Protein AF-0000000084944641 (afdb_homodimer)

Sequence (758 aa):
MKYCITNGKVILKNQVVDANVYVENTKITEISNRQPDDETVIDAKGRYVSPGFIDVHTHGRGGSDTMYNTFEDLDTITSTAVKTGVTGILPTTMTMSKEDTYAAIKNVGDNMDKVGGSKILGVHMEGPFFNTKYKGAQPEEFMIKPTAENYSSLVGEYGKIVKKLSLAPELKDSDKLIEYLVKEGVVVSIGHTNATYDEAVVGIKAGATSGTHTYNAMTPLTHRNPGVVGAIMEHDEVYAELILDGIHVSYPAAKVLLRAKGLDKVILITDSIEASGLEDGQYKLGNQAVFVKDNSARLEDGTLAGSILAMNNAVKNAYQHLGLSINEAVNLASYNPAKNLNLIDLGEIAVNKTADIIMFDEEINVDFVMIDGNVKIGGMKYCITNGKVILKNQVVDANVYVENTKITEISNRQPDDETVIDAKGRYVSPGFIDVHTHGRGGSDTMYNTFEDLDTITSTAVKTGVTGILPTTMTMSKEDTYAAIKNVGDNMDKVGGSKILGVHMEGPFFNTKYKGAQPEEFMIKPTAENYSSLV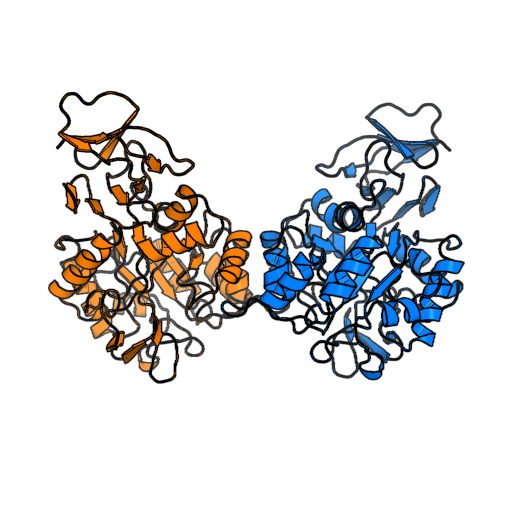GEYGKIVKKLSLAPELKDSDKLIEYLVKEGVVVSIGHTNATYDEAVVGIKAGATSGTHTYNAMTPLTHRNPGVVGAIMEHDEVYAELILDGIHVSYPAAKVLLRAKGLDKVILITDSIEASGLEDGQYKLGNQAVFVKDNSARLEDGTLAGSILAMNNAVKNAYQHLGLSINEAVNLASYNPAKNLNLIDLGEIAVNKTADIIMFDEEINVDFVMIDGNVKIGG

Secondary structure (DSSP, 8-state):
-EEEEEEEEEE-SS-EEEEEEEEETTEEEEEESPPPSSSEEEE-TT-EEEEPEEEEEE-EETTEEGGG-SHHHHHHHHHHHGGGTEEEEEEEE-S--HHHHHHHHHHHHHHTTT-SSSEE--EEEE-SS--GGG-TTS-GGG-----HHHHHHHHGGGGGGEEEEEE-TTSTTHHHHHHHHHHTTPEEEE-SB---HHHHHHHHHHT--EETTTTTTBPPP-SS--HHHHHHHH-TT-EEEEE-SSSSS-HHHHHHHHHHH-GGGEEEE--B-TTTTS-SEEEEETTEEEEEETTEEE-TTS-B-SB---HHHHHHHHHHHS---HHHHHHTTTHHHHHHTT-TTSSS--TTSB--EEEE-TT--EEEEEETTEEEE--/-EEEEEEEEEE-SS-EEEEEEEEETTEEEEEESPPPSSSEEEE-TT-EEEEPEEEEEE-EETTEEGGG-SHHHHHHHHHHHGGGTEEEEEEEE-S--HHHHHHHHHHHHHHTTT-SSSEE--EEEE-SS--GGG-TTS-GGG-----HHHHHHHHGGGGGGEEEEEE-TTSTTHHHHHHHHHHTTPEEEE-SB---HHHHHHHHHHT--EETTTTTTBPPP-SS--HHHHHHHH-TT-EEEEE-SSSSS-HHHHHHHHHHH-GGGEEEE--B-TTTTS-SEEEEETTEEEEEETTEEE-TTS-B-SB---HHHHHHHHHHHS---HHHHHHTTTHHHHHHTT-TTSSS--TTSB--EEEE-TT--EEEEEETTEEEE--

Nearest PDB structures (foldseek):
  2vhl-assembly2_B  TM=9.681E-01  e=9.378E-47  Bacillus subtilis
  1o12-assembly1_B  TM=9.476E-01  e=2.039E-41  Thermotoga maritima
  6fv4-assembly1_A  TM=9.490E-01  e=5.684E-39  Mycolicibacterium smegmatis MC2 155
  1yrr-assembly1_A-2  TM=9.106E-01  e=2.162E-40  Escherichia coli
  6fv3-assembly2_C  TM=9.297E-01  e=1.683E-36  Mycolicibacterium smegmatis MC2 155

pLDDT: mean 97.71, std 2.54, range [66.06, 98.94]

InterPro domains:
  IPR003764 N-acetylglucosamine-6-phosphate deacetylase [PIRSF038994] (3-375)
  IPR003764 N-acetylglucosamine-6-phosphate deacetylase [TIGR00221] (2-374)
  IPR003764 N-acetylglucosamine-6-phosphate deacetylase [cd00854] (3-373)
  IPR006680 Amidohydrolase-related [PF01979] (48-375)
  IPR011059 Metal-dependent hydrolase, composite domain superfamily [G3DSA:2.30.40.10] (7-373)
  IPR011059 Metal-dependent hydrolase, composite domain superfamily [SSF51338] (3-376)
  IPR032466 Metal-dependent hydrolase [SSF51556] (52-345)

Organism: NCBI:txid445974

Radius of gyration: 29.89 Å; Cα contacts (8 Å, |Δi|>4): 2116; chains: 2; bounding box: 53×85×80 Å

Solvent-accessible surface area (backbone atoms only — not comparable to full-atom values): 35439 Å² total; per-residue (Å²): 102,46,36,29,40,32,61,21,41,30,33,26,79,90,45,73,43,85,38,24,44,29,32,48,43,43,25,20,71,41,75,38,80,70,77,80,79,88,39,48,74,41,76,44,79,64,20,37,34,32,38,18,27,32,34,66,35,29,33,24,17,63,73,16,36,41,64,72,46,43,66,68,31,53,28,38,26,21,46,52,40,32,57,38,35,25,43,33,30,15,52,17,47,60,34,42,51,56,68,53,39,27,44,19,54,48,40,45,71,76,36,44,90,67,48,81,37,23,41,52,77,34,28,17,36,40,42,36,25,51,31,75,93,19,35,73,74,44,48,64,93,39,47,51,74,40,38,63,67,54,52,44,66,33,42,56,93,51,51,83,44,42,42,29,37,31,28,18,41,59,47,76,52,22,41,59,30,38,38,52,37,43,74,72,64,24,40,33,20,43,24,25,17,74,28,46,33,69,34,34,46,49,25,39,75,35,53,32,37,30,26,41,48,50,72,51,42,44,30,57,49,37,42,72,52,24,9,35,40,31,41,45,39,55,38,84,74,27,30,36,25,32,42,51,74,58,66,78,26,21,57,63,35,49,41,33,50,41,42,29,48,32,78,78,28,32,23,47,29,33,35,10,22,16,54,14,90,52,75,74,44,80,45,48,54,86,93,37,66,26,41,34,55,93,86,38,25,17,32,92,87,61,47,64,41,64,24,45,48,48,56,27,55,32,35,40,40,36,32,72,65,59,79,37,53,65,32,56,23,44,31,18,24,9,34,30,43,20,57,71,68,67,38,86,45,48,28,43,58,46,73,72,14,41,24,33,35,22,31,25,48,98,76,40,52,47,63,32,31,26,52,58,49,38,74,76,34,55,132,101,46,37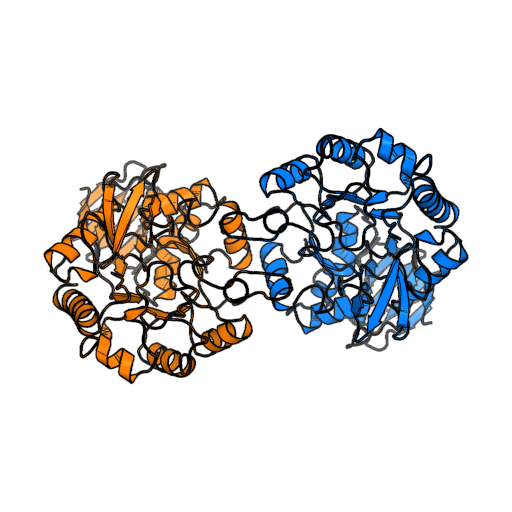,29,41,32,60,22,40,29,33,28,79,88,42,72,42,84,38,25,44,28,32,48,43,43,25,19,70,41,75,38,80,71,77,80,79,87,40,48,75,42,78,44,79,65,21,36,34,31,38,18,26,34,34,66,34,28,32,24,17,63,73,17,36,41,65,73,45,43,68,68,31,53,28,39,27,21,46,52,40,31,57,38,35,26,43,32,29,15,52,16,46,61,35,42,51,57,69,52,39,26,44,18,54,48,40,44,71,76,35,44,90,67,48,82,37,24,41,52,78,31,31,18,36,41,44,36,24,51,30,74,92,20,36,74,73,44,47,64,91,38,47,50,73,39,37,64,65,53,51,43,65,32,41,56,94,49,50,82,43,41,43,28,38,31,28,17,41,58,46,77,54,21,40,60,31,38,38,52,37,43,74,71,65,24,40,32,21,43,26,25,17,74,26,46,33,68,35,34,45,48,24,40,75,35,54,33,37,30,26,42,47,50,71,50,42,42,31,54,50,38,40,73,51,25,10,34,41,30,41,45,40,55,38,83,74,28,30,35,25,32,41,49,73,60,66,79,25,22,57,63,34,50,42,32,50,39,42,28,49,32,78,78,27,33,24,46,30,33,37,11,23,16,53,15,89,53,75,75,44,80,43,49,55,87,92,37,66,26,40,35,54,94,88,37,25,17,32,91,87,62,46,64,41,65,24,45,48,48,56,27,56,31,36,40,40,35,33,72,63,58,78,37,54,65,32,56,24,45,31,18,24,9,34,29,43,21,58,70,68,66,37,86,45,49,29,42,57,47,72,72,15,41,26,34,37,22,30,23,48,99,78,39,51,47,62,31,31,26,52,60,50,38,74,75,34,56,132

Foldseek 3Di:
DKEKEAQEQEQFLVDTDHWIFIDDQFFTADTHNDDDDPHHYHYLNHFYKFFAFEAAAAQAEQQAGLLVQALVRVLRRQAVQQQLRHQEYAHEDAQDALVSLQSSQVSCQVCQVPHQGHHYQAHEYEDPAADPVLCFVGDVVRRDALDPVSVCSNHPPSLLRALEYEHEQQGPCSLVSLLVCVVSLHAYEYALYADWLVSLVSSVVSPHAEHDQAPHNWDPQDPVTGTNNNNQLQDQRHAYEHQQPCVSDHLVRVLVSCVSHPLLRYAYHQQADHCAPHDFDWGDDVNFIWGDDPQFIAGPVRGGRGGSDRVLVSLLSCCPRNVDDSSSSQQNRFVNVCVSSVVVQTRGRDRGHTPFIWTAHPSSRTAWTDHSNRTSGDD/DKEKEAQEQEQFLVDTDHWIFIDDFFFTADTHNDDDDPHHYHYLNHFYKFFAFEAAAAQAEQQAGLLVLALVRVLRRQAVQQQLRHQEYAHEDAQDALVSLQSSQVSCQVCQVPHQGHHYQAHEYEDPAADPVLCFVGDVVRRDHLDPVSVCSNHPPSLLRALEYEHEQQGPCSLVSLLVCVVSLHAYEYALYADWLVSLVSSVVSPHAEHDQAPHNWDPQDPVTGTNNNNQLQDQRHAYEHQQPCPSDHLVRVLVSCVSHPLLRYAYHQQADHCAPHDFDWGDDVNFIWGDDPQFIAGPVRGGRGGSDRVLVSLLSCCPRNVDPSSSSQQNGFVNVCVSSVVVQTRGRDRGHTPFIWTAHPSSRTAWTDHSNRTSGDD

Structure (mmCIF, N/CA/C/O backbone):
data_AF-0000000084944641-model_v1
#
loop_
_entity.id
_entity.type
_entity.pdbx_description
1 polymer 'N-acetylglucosamine-6-phosphate deacetylase'
#
loop_
_atom_site.group_PDB
_atom_site.id
_atom_site.type_symbol
_atom_site.label_atom_id
_atom_site.label_alt_id
_atom_site.label_comp_id
_atom_site.label_asym_id
_atom_site.label_entity_id
_atom_site.label_seq_id
_atom_site.pdbx_PDB_ins_code
_atom_site.Cartn_x
_atom_site.Cartn_y
_atom_site.Cartn_z
_atom_site.occupancy
_atom_site.B_iso_or_equiv
_atom_site.auth_seq_id
_atom_site.auth_comp_id
_atom_site.auth_asym_id
_atom_site.auth_atom_id
_atom_site.pdbx_PDB_model_num
ATOM 1 N N . MET A 1 1 ? 0.407 27.766 37.812 1 87.56 1 MET A N 1
ATOM 2 C CA . MET A 1 1 ? -0.877 27.109 38.031 1 87.56 1 MET A CA 1
ATOM 3 C C . MET A 1 1 ? -0.719 25.594 38.031 1 87.56 1 MET A C 1
ATOM 5 O O . MET A 1 1 ? 0.098 25.047 37.281 1 87.56 1 MET A O 1
ATOM 9 N N . LYS A 1 2 ? -1.291 24.953 38.938 1 96.25 2 LYS A N 1
ATOM 10 C CA . LYS A 1 2 ? -1.24 23.5 39.062 1 96.25 2 LYS A CA 1
ATOM 11 C C . LYS A 1 2 ? -2.615 22.891 38.844 1 96.25 2 LYS A C 1
ATOM 13 O O . LYS A 1 2 ? -3.6 23.312 39.469 1 96.25 2 LYS A O 1
ATOM 18 N N . TYR A 1 3 ? -2.672 21.984 37.906 1 97.81 3 TYR A N 1
ATOM 19 C CA . TYR A 1 3 ? -3.91 21.266 37.625 1 97.81 3 TYR A CA 1
ATOM 20 C C . TYR A 1 3 ? -3.711 19.75 37.781 1 97.81 3 TYR A C 1
ATOM 22 O O . TYR A 1 3 ? -2.588 19.266 37.656 1 97.81 3 TYR A O 1
ATOM 30 N N . CYS A 1 4 ? -4.734 19.062 38.094 1 98.5 4 CYS A N 1
ATOM 31 C CA . CYS A 1 4 ? -4.816 17.594 38 1 98.5 4 CYS A CA 1
ATOM 32 C C . CYS A 1 4 ? -6.09 17.156 37.312 1 98.5 4 CYS A C 1
ATOM 34 O O . CYS A 1 4 ? -7.195 17.422 37.781 1 98.5 4 CYS A O 1
ATOM 36 N N . ILE A 1 5 ? -5.988 16.578 36.125 1 98.62 5 ILE A N 1
ATOM 37 C CA . ILE A 1 5 ? -7.129 16.016 35.406 1 98.62 5 ILE A CA 1
ATOM 38 C C . ILE A 1 5 ? -7.406 14.602 35.906 1 98.62 5 ILE A C 1
ATOM 40 O O . ILE A 1 5 ? -6.535 13.734 35.844 1 98.62 5 ILE A O 1
ATOM 44 N N . THR A 1 6 ? -8.555 14.398 36.438 1 98.31 6 THR A N 1
ATOM 45 C CA . THR A 1 6 ? -8.914 13.117 37.031 1 98.31 6 THR A CA 1
ATOM 46 C C . THR A 1 6 ? -10.094 12.484 36.312 1 98.31 6 THR A C 1
ATOM 48 O O . THR A 1 6 ? -10.781 13.156 35.531 1 98.31 6 THR A O 1
ATOM 51 N N . ASN A 1 7 ? -10.273 11.164 36.469 1 98.12 7 ASN A N 1
ATOM 52 C CA . ASN A 1 7 ? -11.453 10.414 36.031 1 98.12 7 ASN A CA 1
ATOM 53 C C . ASN A 1 7 ? -11.57 10.391 34.5 1 98.12 7 ASN A C 1
ATOM 55 O O . ASN A 1 7 ? -12.664 10.523 33.969 1 98.12 7 ASN A O 1
ATOM 59 N N . GLY A 1 8 ? -10.43 10.375 33.812 1 98.12 8 GLY A N 1
ATOM 60 C CA . GLY A 1 8 ? -10.438 10.297 32.344 1 98.12 8 GLY A CA 1
ATOM 61 C C . GLY A 1 8 ? -9.75 9.055 31.828 1 98.12 8 GLY A C 1
ATOM 62 O O . GLY A 1 8 ? -9.086 8.336 32.562 1 98.12 8 GLY A O 1
ATOM 63 N N . LYS A 1 9 ? -10.023 8.664 30.578 1 98.62 9 LYS A N 1
ATOM 64 C CA . LYS A 1 9 ? -9.258 7.699 29.797 1 98.62 9 LYS A CA 1
ATOM 65 C C . LYS A 1 9 ? -8.109 8.375 29.047 1 98.62 9 LYS A C 1
ATOM 67 O O . LYS A 1 9 ? -8.297 8.883 27.938 1 98.62 9 LYS A O 1
ATOM 72 N N . VAL A 1 10 ? -6.887 8.273 29.578 1 98.94 10 VAL A N 1
ATOM 73 C CA . VAL A 1 10 ? -5.742 9.031 29.078 1 98.94 10 VAL A CA 1
ATOM 74 C C . VAL A 1 10 ? -5.141 8.328 27.875 1 98.94 10 VAL A C 1
ATOM 76 O O . VAL A 1 10 ? -4.742 7.164 27.953 1 98.94 10 VAL A O 1
ATOM 79 N N . ILE A 1 11 ? -5.082 9.031 26.781 1 98.94 11 ILE A N 1
ATOM 80 C CA . ILE A 1 11 ? -4.535 8.492 25.547 1 98.94 11 ILE A CA 1
ATOM 81 C C . ILE A 1 11 ? -3.033 8.766 25.484 1 98.94 11 ILE A C 1
ATOM 83 O O . ILE A 1 11 ? -2.611 9.898 25.266 1 98.94 11 ILE A O 1
ATOM 87 N N . LEU A 1 12 ? -2.279 7.758 25.734 1 98.75 12 LEU A N 1
ATOM 88 C CA . LEU A 1 12 ? -0.838 7.797 25.516 1 98.75 12 LEU A CA 1
ATOM 89 C C . LEU A 1 12 ? -0.497 7.352 24.094 1 98.75 12 LEU A C 1
ATOM 91 O O . LEU A 1 12 ? -1.381 6.949 23.328 1 98.75 12 LEU A O 1
ATOM 95 N N . LYS A 1 13 ? 0.74 7.465 23.734 1 97.81 13 LYS A N 1
ATOM 96 C CA . LYS A 1 13 ? 1.154 7.148 22.359 1 97.81 13 LYS A CA 1
ATOM 97 C C . LYS A 1 13 ? 0.798 5.711 22 1 97.81 13 LYS A C 1
ATOM 99 O O . LYS A 1 13 ? 0.341 5.441 20.891 1 97.81 13 LYS A O 1
ATOM 104 N N . ASN A 1 14 ? 0.92 4.801 23.016 1 97.62 14 ASN A N 1
ATOM 105 C CA . ASN A 1 14 ? 0.854 3.393 22.641 1 97.62 14 ASN A CA 1
ATOM 106 C C . ASN A 1 14 ? -0.323 2.689 23.312 1 97.62 14 ASN A C 1
ATOM 108 O O . ASN A 1 14 ? -0.598 1.522 23.031 1 97.62 14 ASN A O 1
ATOM 112 N N . GLN A 1 15 ? -1.038 3.404 24.172 1 98.12 15 GLN A N 1
ATOM 113 C CA . GLN A 1 15 ? -2.127 2.779 24.906 1 98.12 15 GLN A CA 1
ATOM 114 C C . GLN A 1 15 ? -3.061 3.828 25.5 1 98.12 15 GLN A C 1
ATOM 116 O O . GLN A 1 15 ? -2.746 5.02 25.5 1 98.12 15 GLN A O 1
ATOM 121 N N . VAL A 1 16 ? -4.184 3.396 25.953 1 98.75 16 VAL A N 1
ATOM 122 C CA . VAL A 1 16 ? -5.109 4.18 26.766 1 98.75 16 VAL A CA 1
ATOM 123 C C . VAL A 1 16 ? -5.078 3.68 28.219 1 98.75 16 VAL A C 1
ATOM 125 O O . VAL A 1 16 ? -5.16 2.475 28.453 1 98.75 16 VAL A O 1
ATOM 128 N N . VAL A 1 17 ? -4.914 4.598 29.156 1 98.5 17 VAL A N 1
ATOM 129 C CA . VAL A 1 17 ? -4.801 4.168 30.547 1 98.5 17 VAL A CA 1
ATOM 130 C C . VAL A 1 17 ? -5.746 4.992 31.422 1 98.5 17 VAL A C 1
ATOM 132 O O . VAL A 1 17 ? -6.082 6.129 31.078 1 98.5 17 VAL A O 1
ATOM 135 N N . ASP A 1 18 ? -6.176 4.406 32.562 1 98.19 18 ASP A N 1
ATOM 136 C CA . ASP A 1 18 ? -6.848 5.145 33.625 1 98.19 18 ASP A CA 1
ATOM 137 C C . ASP A 1 18 ? -5.832 5.746 34.594 1 98.19 18 ASP A C 1
ATOM 139 O O . ASP A 1 18 ? -5.258 5.031 35.406 1 98.19 18 ASP A O 1
ATOM 143 N N . ALA A 1 19 ? -5.602 7.074 34.469 1 98.38 19 ALA A N 1
ATOM 144 C CA . ALA A 1 19 ? -4.633 7.773 35.312 1 98.38 19 ALA A CA 1
ATOM 145 C C . ALA A 1 19 ? -4.973 9.258 35.406 1 98.38 19 ALA A C 1
ATOM 147 O O . ALA A 1 19 ? -5.801 9.766 34.656 1 98.38 19 ALA A O 1
ATOM 148 N N . ASN A 1 20 ? -4.395 9.844 36.438 1 98.69 20 ASN A N 1
ATOM 149 C CA . ASN A 1 20 ? -4.465 11.297 36.531 1 98.69 20 ASN A CA 1
ATOM 150 C C . ASN A 1 20 ? -3.318 11.969 35.781 1 98.69 20 ASN A C 1
ATOM 152 O O . ASN A 1 20 ? -2.203 11.445 35.75 1 98.69 20 ASN A O 1
ATOM 156 N N . VAL A 1 21 ? -3.584 13.07 35.188 1 98.88 21 VAL A N 1
ATOM 157 C CA . VAL A 1 21 ? -2.564 13.867 34.5 1 98.88 21 VAL A CA 1
ATOM 158 C C . VAL A 1 21 ? -2.312 15.156 35.281 1 98.88 21 VAL A C 1
ATOM 160 O O . VAL A 1 21 ? -3.223 15.961 35.469 1 98.88 21 VAL A O 1
ATOM 163 N N . TYR A 1 22 ? -1.104 15.32 35.75 1 98.81 22 TYR A N 1
ATOM 164 C CA . TYR A 1 22 ? -0.718 16.5 36.531 1 98.81 22 TYR A CA 1
ATOM 165 C C . TYR A 1 22 ? 0.002 17.516 35.625 1 98.81 22 TYR A C 1
ATOM 167 O O . TYR A 1 22 ? 0.896 17.141 34.875 1 98.81 22 TYR A O 1
ATOM 175 N N . VAL A 1 23 ? -0.456 18.766 35.719 1 98.62 23 VAL A N 1
ATOM 176 C CA . VAL A 1 23 ? 0.092 19.859 34.938 1 98.62 23 VAL A CA 1
ATOM 177 C C . VAL A 1 23 ? 0.595 20.969 35.844 1 98.62 23 VAL A C 1
ATOM 179 O O . VAL A 1 23 ? -0.093 21.359 36.812 1 98.62 23 VAL A O 1
ATOM 182 N N . GLU A 1 24 ? 1.789 21.406 35.688 1 98.19 24 GLU A N 1
ATOM 183 C CA . GLU A 1 24 ? 2.34 22.578 36.344 1 98.19 24 GLU A CA 1
ATOM 184 C C . GLU A 1 24 ? 2.877 23.578 35.344 1 98.19 24 GLU A C 1
ATOM 186 O O . GLU A 1 24 ? 3.766 23.266 34.562 1 98.19 24 GLU A O 1
ATOM 191 N N . ASN A 1 25 ? 2.291 24.75 35.375 1 96.88 25 ASN A N 1
ATOM 192 C CA . ASN A 1 25 ? 2.602 25.766 34.375 1 96.88 25 ASN A CA 1
ATOM 193 C C . ASN A 1 25 ? 2.348 25.25 32.969 1 96.88 25 ASN A C 1
ATOM 195 O O . ASN A 1 25 ? 1.209 24.938 32.594 1 96.88 25 ASN A O 1
ATOM 199 N N . THR A 1 26 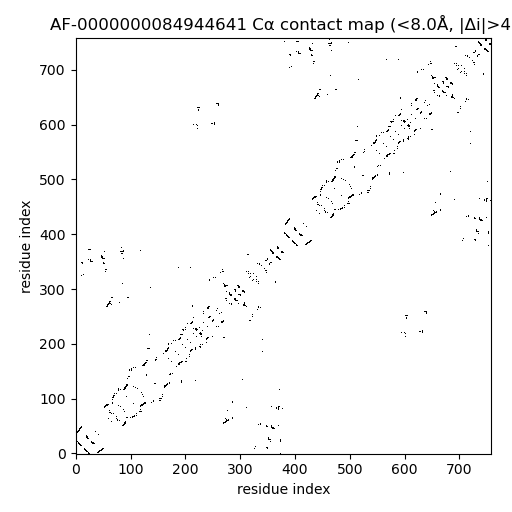? 3.424 25.078 32.219 1 98 26 THR A N 1
ATOM 200 C CA . THR A 1 26 ? 3.197 24.75 30.812 1 98 26 THR A CA 1
ATOM 201 C C . THR A 1 26 ? 3.455 23.266 30.547 1 98 26 THR A C 1
ATOM 203 O O . THR A 1 26 ? 3.318 22.781 29.422 1 98 26 THR A O 1
ATOM 206 N N . LYS A 1 27 ? 3.746 22.453 31.656 1 98.5 27 LYS A N 1
ATOM 207 C CA . LYS A 1 27 ? 4.266 21.109 31.406 1 98.5 27 LYS A CA 1
ATOM 208 C C . LYS A 1 27 ? 3.432 20.062 32.125 1 98.5 27 LYS A C 1
ATOM 210 O O . LYS A 1 27 ? 2.895 20.312 33.219 1 98.5 27 LYS A O 1
ATOM 215 N N . ILE A 1 28 ? 3.344 18.938 31.484 1 98.81 28 ILE A N 1
ATOM 216 C CA . ILE A 1 28 ? 2.852 17.75 32.156 1 98.81 28 ILE A CA 1
ATOM 217 C C . ILE A 1 28 ? 3.93 17.203 33.094 1 98.81 28 ILE A C 1
ATOM 219 O O . ILE A 1 28 ? 5.043 16.906 32.688 1 98.81 28 ILE A O 1
ATOM 223 N N . THR A 1 29 ? 3.609 17.062 34.344 1 98.56 29 THR A N 1
ATOM 224 C CA . THR A 1 29 ? 4.664 16.781 35.312 1 98.56 29 THR A CA 1
ATOM 225 C C . THR A 1 29 ? 4.543 15.352 35.844 1 98.56 29 THR A C 1
ATOM 227 O O . THR A 1 29 ? 5.508 14.789 36.375 1 98.56 29 THR A O 1
ATOM 230 N N . GLU A 1 30 ? 3.344 14.812 35.719 1 98.31 30 GLU A N 1
ATOM 231 C CA . GLU A 1 30 ? 3.107 13.508 36.312 1 98.31 30 GLU A CA 1
ATOM 232 C C . GLU A 1 30 ? 1.867 12.844 35.719 1 98.31 30 GLU A C 1
ATOM 234 O O . GLU A 1 30 ? 0.887 13.523 35.406 1 98.31 30 GLU A O 1
ATOM 239 N N . ILE A 1 31 ? 1.913 11.594 35.469 1 98.69 31 ILE A N 1
ATOM 240 C CA . ILE A 1 31 ? 0.792 10.742 35.094 1 98.69 31 ILE A CA 1
ATOM 241 C C . ILE A 1 31 ? 0.729 9.539 36.031 1 98.69 31 ILE A C 1
ATOM 243 O O . ILE A 1 31 ? 1.583 8.648 35.969 1 98.69 31 ILE A O 1
ATOM 247 N N . SER A 1 32 ? -0.13 9.562 36.906 1 98.31 32 SER A N 1
ATOM 248 C CA . SER A 1 32 ? -0.185 8.523 37.906 1 98.31 32 SER A CA 1
ATOM 249 C C . SER A 1 32 ? -1.569 8.445 38.562 1 98.31 32 SER A C 1
ATOM 251 O O . SER A 1 32 ? -2.488 9.156 38.125 1 98.31 32 SER A O 1
ATOM 253 N N . ASN A 1 33 ? -1.671 7.566 39.5 1 97.62 33 ASN A N 1
ATOM 254 C CA . ASN A 1 33 ? -2.936 7.41 40.219 1 97.62 33 ASN A CA 1
ATOM 255 C C . ASN A 1 33 ? -2.9 8.109 41.562 1 97.62 33 ASN A C 1
ATOM 257 O O . ASN A 1 33 ? -3.803 7.922 42.406 1 97.62 33 ASN A O 1
ATOM 261 N N . ARG A 1 34 ? -1.842 8.875 41.719 1 96.44 34 ARG A N 1
ATOM 262 C CA . ARG A 1 34 ? -1.788 9.633 42.969 1 96.44 34 ARG A CA 1
ATOM 263 C C . ARG A 1 34 ? -2.977 10.586 43.094 1 96.44 34 ARG A C 1
ATOM 265 O O . ARG A 1 34 ? -3.408 11.164 42.094 1 96.44 34 ARG A O 1
ATOM 272 N N . GLN A 1 35 ? -3.422 10.812 44.344 1 97.38 35 GLN A N 1
ATOM 273 C CA . GLN A 1 35 ? -4.5 11.773 44.562 1 97.38 35 GLN A CA 1
ATOM 274 C C . GLN A 1 35 ? -3.971 13.203 44.625 1 97.38 35 GLN A C 1
ATOM 276 O O . GLN A 1 35 ? -2.893 13.453 45.156 1 97.38 35 GLN A O 1
ATOM 281 N N . PRO A 1 36 ? -4.789 14.031 43.969 1 97.06 36 PRO A N 1
ATOM 282 C CA . PRO A 1 36 ? -4.34 15.43 44.031 1 97.06 36 PRO A CA 1
ATOM 283 C C . PRO A 1 36 ? -4.332 15.992 45.438 1 97.06 36 PRO A C 1
ATOM 285 O O . PRO A 1 36 ? -5.148 15.586 46.281 1 97.06 36 PRO A O 1
ATOM 288 N N . ASP A 1 37 ? -3.402 16.844 45.688 1 94.94 37 ASP A N 1
ATOM 289 C CA . ASP A 1 37 ? -3.275 17.5 47 1 94.94 37 ASP A CA 1
ATOM 290 C C . ASP A 1 37 ? -3.488 19 46.875 1 94.94 37 ASP A C 1
ATOM 292 O O . ASP A 1 37 ? -4.527 19.516 47.281 1 94.94 37 ASP A O 1
ATOM 296 N N . ASP A 1 38 ? -2.646 19.766 46.219 1 95.19 38 ASP A N 1
ATOM 297 C CA . ASP A 1 38 ? -2.725 21.219 46.094 1 95.19 38 ASP A CA 1
ATOM 298 C C . ASP A 1 38 ? -3.084 21.641 44.688 1 95.19 38 ASP A C 1
ATOM 300 O O . ASP A 1 38 ? -3.176 22.828 44.375 1 95.19 38 ASP A O 1
ATOM 304 N N . GLU A 1 39 ? -3.311 20.641 43.812 1 96.88 39 GLU A N 1
ATOM 305 C CA . GLU A 1 39 ? -3.648 20.953 42.438 1 96.88 39 GLU A CA 1
ATOM 306 C C . GLU A 1 39 ? -5.133 21.281 42.281 1 96.88 39 GLU A C 1
ATOM 308 O O . GLU A 1 39 ? -5.973 20.688 42.969 1 96.88 39 GLU A O 1
ATOM 313 N N . THR A 1 40 ? -5.465 22.266 41.438 1 97.31 40 THR A N 1
ATOM 314 C CA . THR A 1 40 ? -6.844 22.438 41 1 97.31 40 THR A CA 1
ATOM 315 C C . THR A 1 40 ? -7.32 21.219 40.219 1 97.31 40 THR A C 1
ATOM 317 O O . THR A 1 40 ? -6.715 20.844 39.219 1 97.31 40 THR A O 1
ATOM 320 N N . VAL A 1 41 ? -8.391 20.625 40.625 1 97.88 41 VAL A N 1
ATOM 321 C CA . VAL A 1 41 ? -8.852 19.359 40.062 1 97.88 41 VAL A CA 1
ATOM 322 C C . VAL A 1 41 ? -9.789 19.656 38.875 1 97.88 41 VAL A C 1
ATOM 324 O O . VAL A 1 41 ? -10.703 20.469 39 1 97.88 41 VAL A O 1
ATOM 327 N N . ILE A 1 42 ? -9.555 19.094 37.781 1 98.06 42 ILE A N 1
ATOM 328 C CA . ILE A 1 42 ? -10.438 19.062 36.625 1 98.06 42 ILE A CA 1
ATOM 329 C C . ILE A 1 42 ? -10.992 17.656 36.438 1 98.06 42 ILE A C 1
ATOM 331 O O . ILE A 1 42 ? -10.242 16.719 36.188 1 98.06 42 ILE A O 1
ATOM 335 N N . ASP A 1 43 ? -12.297 17.469 36.531 1 98 43 ASP A N 1
ATOM 336 C CA . ASP A 1 43 ? -12.953 16.172 36.344 1 98 43 ASP A CA 1
ATOM 337 C C . ASP A 1 43 ? -13.242 15.883 34.875 1 98 43 ASP A C 1
ATOM 339 O O . ASP A 1 43 ? -14.078 16.547 34.281 1 98 43 ASP A O 1
ATOM 343 N N . ALA A 1 44 ? -12.664 14.852 34.344 1 98.19 44 ALA A N 1
ATOM 344 C CA . ALA A 1 44 ? -12.852 14.508 32.938 1 98.19 44 ALA A CA 1
ATOM 345 C C . ALA A 1 44 ? -14.188 13.805 32.719 1 98.19 44 ALA A C 1
ATOM 347 O O . ALA A 1 44 ? -14.648 13.695 31.578 1 98.19 44 ALA A O 1
ATOM 348 N N . LYS A 1 45 ? -14.789 13.297 33.812 1 97.62 45 LYS A N 1
ATOM 349 C CA . LYS A 1 45 ? -16.109 12.688 33.781 1 97.62 45 LYS A CA 1
ATOM 350 C C . LYS A 1 45 ? -16.156 11.523 32.781 1 97.62 45 LYS A C 1
ATOM 352 O O . LYS A 1 45 ? -17.094 11.414 31.984 1 97.62 45 LYS A O 1
ATOM 357 N N . GLY A 1 46 ? -15.078 10.766 32.719 1 97.38 46 GLY A N 1
ATOM 358 C CA . GLY A 1 46 ? -15.039 9.547 31.938 1 97.38 46 GLY A CA 1
ATOM 359 C C . GLY A 1 46 ? -14.648 9.789 30.484 1 97.38 46 GLY A C 1
ATOM 360 O O . GLY A 1 46 ? -14.539 8.844 29.703 1 97.38 46 GLY A O 1
ATOM 361 N N . ARG A 1 47 ? -14.359 11.016 30.031 1 98.12 47 ARG A N 1
ATOM 362 C CA . ARG A 1 47 ? -13.992 11.336 28.656 1 98.12 47 ARG A CA 1
ATOM 363 C C . ARG A 1 47 ? -12.562 10.891 28.359 1 98.12 47 ARG A C 1
ATOM 365 O O . ARG A 1 47 ? -11.812 10.539 29.266 1 98.12 47 ARG A O 1
ATOM 372 N N . TYR A 1 48 ? -12.281 10.828 27.109 1 98.88 48 TYR A N 1
ATOM 373 C CA . TYR A 1 48 ? -10.891 10.656 26.688 1 98.88 48 TYR A CA 1
ATOM 374 C C . TYR A 1 48 ? -10.078 11.914 26.984 1 98.88 48 TYR A C 1
ATOM 376 O O . TYR A 1 48 ? -10.555 13.031 26.766 1 98.88 48 TYR A O 1
ATOM 384 N N . VAL A 1 49 ? -8.93 11.766 27.594 1 98.94 49 VAL A N 1
ATOM 385 C CA . VAL A 1 49 ? -7.926 12.812 27.766 1 98.94 49 VAL A CA 1
ATOM 386 C C . VAL A 1 49 ? -6.809 12.625 26.734 1 98.94 49 VAL A C 1
ATOM 388 O O . VAL A 1 49 ? -6.047 11.664 26.812 1 98.94 49 VAL A O 1
ATOM 391 N N . SER A 1 50 ? -6.672 13.547 25.828 1 98.94 50 SER A N 1
ATOM 392 C CA . SER A 1 50 ? -5.879 13.375 24.625 1 98.94 50 SER A CA 1
ATOM 393 C C . SER A 1 50 ? -4.883 14.516 24.438 1 98.94 50 SER A C 1
ATOM 395 O O . SER A 1 50 ? -5.113 15.633 24.922 1 98.94 50 SER A O 1
ATOM 397 N N . PRO A 1 51 ? -3.73 14.18 23.797 1 98.94 51 PRO A N 1
ATOM 398 C CA . PRO A 1 51 ? -2.975 15.328 23.297 1 98.94 51 PRO A CA 1
ATOM 399 C C . PRO A 1 51 ? -3.779 16.188 22.312 1 98.94 51 PRO A C 1
ATOM 401 O O . PRO A 1 51 ? -4.668 15.664 21.625 1 98.94 51 PRO A O 1
ATOM 404 N N . GLY A 1 52 ? -3.518 17.469 22.297 1 98.94 52 GLY A N 1
ATOM 405 C CA . GLY A 1 52 ? -4.125 18.312 21.281 1 98.94 52 GLY A CA 1
ATOM 406 C C . GLY A 1 52 ? -3.734 17.922 19.875 1 98.94 52 GLY A C 1
ATOM 407 O O . GLY A 1 52 ? -2.619 17.453 19.641 1 98.94 52 GLY A O 1
ATOM 408 N N . PHE A 1 53 ? -4.645 18.125 18.891 1 98.94 53 PHE A N 1
ATOM 409 C CA . PHE A 1 53 ? -4.348 17.859 17.5 1 98.94 53 PHE A CA 1
ATOM 410 C C . PHE A 1 53 ? -3.5 18.969 16.891 1 98.94 53 PHE A C 1
ATOM 412 O O . PHE A 1 53 ? -3.508 20.109 17.391 1 98.94 53 PHE A O 1
ATOM 419 N N . ILE A 1 54 ? -2.711 18.625 15.898 1 98.94 54 ILE A N 1
ATOM 420 C CA . ILE A 1 54 ? -1.888 19.562 15.141 1 98.94 54 ILE A CA 1
ATOM 421 C C . ILE A 1 54 ? -2.268 19.5 13.664 1 98.94 54 ILE A C 1
ATOM 423 O O . ILE A 1 54 ? -2.145 18.453 13.023 1 98.94 54 ILE A O 1
ATOM 427 N N . ASP A 1 55 ? -2.76 20.578 13.125 1 98.94 55 ASP A N 1
ATOM 428 C CA . ASP A 1 55 ? -3.146 20.656 11.719 1 98.94 55 ASP A CA 1
ATOM 429 C C . ASP A 1 55 ? -2.104 21.406 10.898 1 98.94 55 ASP A C 1
ATOM 431 O O . ASP A 1 55 ? -2.061 22.641 10.922 1 98.94 55 ASP A O 1
ATOM 435 N N . VAL A 1 56 ? -1.385 20.688 10.078 1 98.94 56 VAL A N 1
ATOM 436 C CA . VAL A 1 56 ? -0.227 21.281 9.414 1 98.94 56 VAL A CA 1
ATOM 437 C C . VAL A 1 56 ? -0.629 21.781 8.039 1 98.94 56 VAL A C 1
ATOM 439 O O . VAL A 1 56 ? 0.215 22.266 7.277 1 98.94 56 VAL A O 1
ATOM 442 N N . HIS A 1 57 ? -1.923 21.625 7.664 1 98.94 57 HIS A N 1
ATOM 443 C CA . HIS A 1 57 ? -2.412 22.047 6.355 1 98.94 57 HIS A CA 1
ATOM 444 C C . HIS A 1 57 ? -3.859 22.516 6.438 1 98.94 57 HIS A C 1
ATOM 446 O O . HIS A 1 57 ? -4.789 21.719 6.305 1 98.94 57 HIS A O 1
ATOM 452 N N . THR A 1 58 ? -4.07 23.828 6.57 1 98.75 58 THR A N 1
ATOM 453 C CA . THR A 1 58 ? -5.383 24.469 6.629 1 98.75 58 THR A CA 1
ATOM 454 C C . THR A 1 58 ? -5.324 25.875 6.047 1 98.75 58 THR A C 1
ATOM 456 O O . THR A 1 58 ? -4.492 26.688 6.449 1 98.75 58 THR A O 1
ATOM 459 N N . HIS A 1 59 ? -6.199 26.156 5.145 1 98.56 59 HIS A N 1
ATOM 460 C CA . HIS A 1 59 ? -6.211 27.469 4.5 1 98.56 59 HIS A CA 1
ATOM 461 C C . HIS A 1 59 ? -7.102 28.453 5.262 1 98.56 59 HIS A C 1
ATOM 463 O O . HIS A 1 59 ? -6.883 29.656 5.207 1 98.56 59 HIS A O 1
ATOM 469 N N . GLY A 1 60 ? -8.07 27.922 5.902 1 98.06 60 GLY A N 1
ATOM 470 C CA . GLY A 1 60 ? -9.039 28.797 6.559 1 98.06 60 GLY A CA 1
ATOM 471 C C . GLY A 1 60 ? -10.125 28.031 7.293 1 98.06 60 GLY A C 1
ATOM 472 O O . GLY A 1 60 ? -10.172 26.797 7.238 1 98.06 60 GLY A O 1
ATOM 473 N N . ARG A 1 61 ? -10.953 28.812 7.969 1 97.94 61 ARG A N 1
ATOM 474 C CA . ARG A 1 61 ? -12.086 28.312 8.742 1 97.94 61 ARG A CA 1
ATOM 475 C C . ARG A 1 61 ? -12.938 29.469 9.266 1 97.94 61 ARG A C 1
ATOM 477 O O . ARG A 1 61 ? -12.422 30.562 9.523 1 97.94 61 ARG A O 1
ATOM 484 N N . GLY A 1 62 ? -14.242 29.219 9.461 1 97.69 62 GLY A N 1
ATOM 485 C CA . GLY A 1 62 ? -15.117 30.172 10.133 1 97.69 62 GLY A CA 1
ATOM 486 C C . GLY A 1 62 ? -15.289 31.469 9.367 1 97.69 62 GLY A C 1
ATOM 487 O O . GLY A 1 62 ? -15.438 32.531 9.969 1 97.69 62 GLY A O 1
ATOM 488 N N . GLY A 1 63 ? -15.102 31.438 8.125 1 97.75 63 GLY A N 1
ATOM 489 C CA . GLY A 1 63 ? -15.305 32.594 7.273 1 97.75 63 GLY A CA 1
ATOM 490 C C . GLY A 1 63 ? -14.031 33.375 7.008 1 97.75 63 GLY A C 1
ATOM 491 O O . GLY A 1 63 ? -14.062 34.438 6.359 1 97.75 63 GLY A O 1
ATOM 492 N N . SER A 1 64 ? -12.938 32.875 7.465 1 98.12 64 SER A N 1
ATOM 493 C CA . SER A 1 64 ? -11.664 33.562 7.301 1 98.12 64 SER A CA 1
ATOM 494 C C . SER A 1 64 ? -10.656 32.688 6.543 1 98.12 64 SER A C 1
ATOM 496 O O . SER A 1 64 ? -10.797 31.469 6.5 1 98.12 64 SER A O 1
ATOM 498 N N . ASP A 1 65 ? -9.758 33.312 5.941 1 98.06 65 ASP A N 1
ATOM 499 C CA . ASP A 1 65 ? -8.703 32.719 5.145 1 98.06 65 ASP A CA 1
ATOM 500 C C . ASP A 1 65 ? -7.34 33.312 5.477 1 98.06 65 ASP A C 1
ATOM 502 O O . ASP A 1 65 ? -7.23 34.5 5.746 1 98.06 65 ASP A O 1
ATOM 506 N N . THR A 1 66 ? -6.344 32.469 5.426 1 98.38 66 THR A N 1
ATOM 507 C CA . THR A 1 66 ? -4.988 32.906 5.73 1 98.38 66 THR A CA 1
ATOM 508 C C . THR A 1 66 ? -4.566 34.062 4.809 1 98.38 66 THR A C 1
ATOM 510 O O . THR A 1 66 ? -3.826 34.938 5.215 1 98.38 66 THR A O 1
ATOM 513 N N . MET A 1 67 ? -5.129 34.125 3.596 1 98 67 MET A N 1
ATOM 514 C CA . MET A 1 67 ? -4.742 35.125 2.598 1 98 67 MET A CA 1
ATOM 515 C C . MET A 1 67 ? -5.422 36.469 2.873 1 98 67 MET A C 1
ATOM 517 O O . MET A 1 67 ? -5.062 37.5 2.277 1 98 67 MET A O 1
ATOM 521 N N . TYR A 1 68 ? -6.516 36.594 3.729 1 95.12 68 TYR A N 1
ATOM 522 C CA . TYR A 1 68 ? -7.203 37.844 3.998 1 95.12 68 TYR A CA 1
ATOM 523 C C . TYR A 1 68 ? -6.316 38.812 4.801 1 95.12 68 TYR A C 1
ATOM 525 O O . TYR A 1 68 ? -6.586 40 4.875 1 95.12 68 TYR A O 1
ATOM 533 N N . ASN A 1 69 ? -5.238 38.469 5.352 1 92.88 69 ASN A N 1
ATOM 534 C CA . ASN A 1 69 ? -4.078 39.156 5.898 1 92.88 69 ASN A CA 1
ATOM 535 C C . ASN A 1 69 ? -4.477 40.125 7 1 92.88 69 ASN A C 1
ATOM 537 O O . ASN A 1 69 ? -4.031 41.281 7.004 1 92.88 69 ASN A O 1
ATOM 541 N N . THR A 1 70 ? -5.387 39.844 7.914 1 97.88 70 THR A N 1
ATOM 542 C CA . THR A 1 70 ? -5.672 40.625 9.102 1 97.88 70 THR A CA 1
ATOM 543 C C . THR A 1 70 ? -5.547 39.781 10.367 1 97.88 70 THR A C 1
ATOM 545 O O . THR A 1 70 ? -5.652 38.562 10.305 1 97.88 70 THR A O 1
ATOM 548 N N . PHE A 1 71 ? -5.312 40.5 11.453 1 98.56 71 PHE A N 1
ATOM 549 C CA . PHE A 1 71 ? -5.285 39.812 12.742 1 98.56 71 PHE A CA 1
ATOM 550 C C . PHE A 1 71 ? -6.609 39.125 13.008 1 98.56 71 PHE A C 1
ATOM 552 O O . PHE A 1 71 ? -6.629 37.969 13.492 1 98.56 71 PHE A O 1
ATOM 559 N N . GLU A 1 72 ? -7.73 39.812 12.711 1 98.69 72 GLU A N 1
ATOM 560 C CA . GLU A 1 72 ? -9.062 39.281 12.961 1 98.69 72 GLU A CA 1
ATOM 561 C C . GLU A 1 72 ? -9.266 37.938 12.234 1 98.69 72 GLU A C 1
ATOM 563 O O . GLU A 1 72 ? -9.875 37.031 12.773 1 98.69 72 GLU A O 1
ATOM 568 N N . ASP A 1 73 ? -8.773 37.906 11.062 1 98.38 73 ASP A N 1
ATOM 569 C CA . ASP A 1 73 ? -8.914 36.656 10.281 1 98.38 73 ASP A CA 1
ATOM 570 C C . ASP A 1 73 ? -8.109 35.531 10.906 1 98.38 73 ASP A C 1
ATOM 572 O O . ASP A 1 73 ? -8.594 34.406 11.008 1 98.38 73 ASP A O 1
ATOM 576 N N . LEU A 1 74 ? -6.883 35.781 11.32 1 98.75 74 LEU A N 1
ATOM 577 C CA . LEU A 1 74 ? -6.078 34.75 11.992 1 98.75 74 LEU A CA 1
ATOM 578 C C . LEU A 1 74 ? -6.742 34.312 13.289 1 98.75 74 LEU A C 1
ATOM 580 O O . LEU A 1 74 ? -6.773 33.094 13.594 1 98.75 74 LEU A O 1
ATOM 584 N N . ASP A 1 75 ? -7.23 35.281 14.008 1 98.81 75 ASP A N 1
ATOM 585 C CA . ASP A 1 75 ? -7.887 35 15.281 1 98.81 75 ASP A CA 1
ATOM 586 C C . ASP A 1 75 ? -9.141 34.156 15.062 1 98.81 75 ASP A C 1
ATOM 588 O O . ASP A 1 75 ? -9.438 33.25 15.852 1 98.81 75 ASP A O 1
ATOM 592 N N . THR A 1 76 ? -9.875 34.438 14.047 1 98.75 76 THR A N 1
ATOM 593 C CA . THR A 1 76 ? -11.062 33.656 13.711 1 98.75 76 THR A CA 1
ATOM 594 C C . THR A 1 76 ? -10.688 32.219 13.359 1 98.75 76 THR A C 1
ATOM 596 O O . THR A 1 76 ? -11.289 31.266 13.867 1 98.75 76 THR A O 1
ATOM 599 N N . ILE A 1 77 ? -9.672 32.062 12.5 1 98.75 77 ILE A N 1
ATOM 600 C CA . ILE A 1 77 ? -9.219 30.719 12.102 1 98.75 77 ILE A CA 1
ATOM 601 C C . ILE A 1 77 ? -8.836 29.906 13.336 1 98.75 77 ILE A C 1
ATOM 603 O O . ILE A 1 77 ? -9.305 28.797 13.516 1 98.75 77 ILE A O 1
ATOM 607 N N . THR A 1 78 ? -8.039 30.484 14.227 1 98.75 78 THR A N 1
ATOM 608 C CA . THR A 1 78 ? -7.527 29.766 15.383 1 98.75 78 THR A CA 1
ATOM 609 C C . THR A 1 78 ? -8.641 29.484 16.391 1 98.75 78 THR A C 1
ATOM 611 O O . THR A 1 78 ? -8.688 28.406 17 1 98.75 78 THR A O 1
ATOM 614 N N . SER A 1 79 ? -9.555 30.438 16.562 1 98.56 79 SER A N 1
ATOM 615 C CA . SER A 1 79 ? -10.625 30.312 17.547 1 98.56 79 SER A CA 1
ATOM 616 C C . SER A 1 79 ? -11.656 29.281 17.109 1 98.56 79 SER A C 1
ATOM 618 O O . SER A 1 79 ? -12.328 28.672 17.938 1 98.56 79 SER A O 1
ATOM 620 N N . THR A 1 80 ? -11.789 29.109 15.828 1 98.5 80 THR A N 1
ATOM 621 C CA . THR A 1 80 ? -12.711 28.094 15.328 1 98.5 80 THR A CA 1
ATOM 622 C C . THR A 1 80 ? -12.031 26.719 15.266 1 98.5 80 THR A C 1
ATOM 624 O O . THR A 1 80 ? -12.664 25.703 15.516 1 98.5 80 THR A O 1
ATOM 627 N N . ALA A 1 81 ? -10.742 26.688 14.969 1 98.75 81 ALA A N 1
ATOM 628 C CA . ALA A 1 81 ? -9.992 25.438 14.906 1 98.75 81 ALA A CA 1
ATOM 629 C C . ALA A 1 81 ? -9.883 24.797 16.281 1 98.75 81 ALA A C 1
ATOM 631 O O . ALA A 1 81 ? -10.008 23.578 16.422 1 98.75 81 ALA A O 1
ATOM 632 N N . VAL A 1 82 ? -9.68 25.625 17.312 1 98.75 82 VAL A N 1
ATOM 633 C CA . VAL A 1 82 ? -9.445 25.125 18.672 1 98.75 82 VAL A CA 1
ATOM 634 C C . VAL A 1 82 ? -10.672 24.359 19.156 1 98.75 82 VAL A C 1
ATOM 636 O O . VAL A 1 82 ? -10.547 23.391 19.906 1 98.75 82 VAL A O 1
ATOM 639 N N . LYS A 1 83 ? -11.844 24.641 18.641 1 98.5 83 LYS A N 1
ATOM 640 C CA . LYS A 1 83 ? -13.086 23.984 19.016 1 98.5 83 LYS A CA 1
ATOM 641 C C . LYS A 1 83 ? -13.148 22.562 18.484 1 98.5 83 LYS A C 1
ATOM 643 O O . LYS A 1 83 ? -13.969 21.766 18.922 1 98.5 83 LYS A O 1
ATOM 648 N N . THR A 1 84 ? -12.32 22.297 17.531 1 98.75 84 THR A N 1
ATOM 649 C CA . THR A 1 84 ? -12.266 20.969 16.938 1 98.75 84 THR A CA 1
ATOM 650 C C . THR A 1 84 ? -11.109 20.156 17.516 1 98.75 84 THR A C 1
ATOM 652 O O . THR A 1 84 ? -10.758 19.109 16.984 1 98.75 84 THR A O 1
ATOM 655 N N . GLY A 1 85 ? -10.453 20.688 18.547 1 98.88 85 GLY A N 1
ATOM 656 C CA . GLY A 1 85 ? -9.398 19.984 19.25 1 98.88 85 GLY A CA 1
ATOM 657 C C . GLY A 1 85 ? -8.008 20.344 18.75 1 98.88 85 GLY A C 1
ATOM 658 O O . GLY A 1 85 ? -7.012 19.828 19.266 1 98.88 85 GLY A O 1
ATOM 659 N N . VAL A 1 86 ? -7.902 21.219 17.766 1 98.94 86 VAL A N 1
ATOM 660 C CA . VAL A 1 86 ? -6.605 21.625 17.219 1 98.94 86 VAL A CA 1
ATOM 661 C C . VAL A 1 86 ? -5.945 22.625 18.156 1 98.94 86 VAL A C 1
ATOM 663 O O . VAL A 1 86 ? -6.438 23.75 18.312 1 98.94 86 VAL A O 1
ATOM 666 N N . THR A 1 87 ? -4.844 22.219 18.766 1 98.94 87 THR A N 1
ATOM 667 C CA . THR A 1 87 ? -4.137 23.125 19.672 1 98.94 87 THR A CA 1
ATOM 668 C C . THR A 1 87 ? -2.986 23.812 18.953 1 98.94 87 THR A C 1
ATOM 670 O O . THR A 1 87 ? -2.496 24.844 19.406 1 98.94 87 THR A O 1
ATOM 673 N N . GLY A 1 88 ? -2.482 23.25 17.859 1 98.81 88 GLY A N 1
ATOM 674 C CA . GLY A 1 88 ? -1.458 23.859 17.031 1 98.81 88 GLY A CA 1
ATOM 675 C C . GLY A 1 88 ? -1.794 23.797 15.547 1 98.81 88 GLY A C 1
ATOM 676 O O . GLY A 1 88 ? -2.318 22.797 15.062 1 98.81 88 GLY A O 1
ATOM 677 N N . ILE A 1 89 ? -1.517 24.875 14.82 1 98.75 89 ILE A N 1
ATOM 678 C CA . ILE A 1 89 ? -1.872 24.875 13.406 1 98.7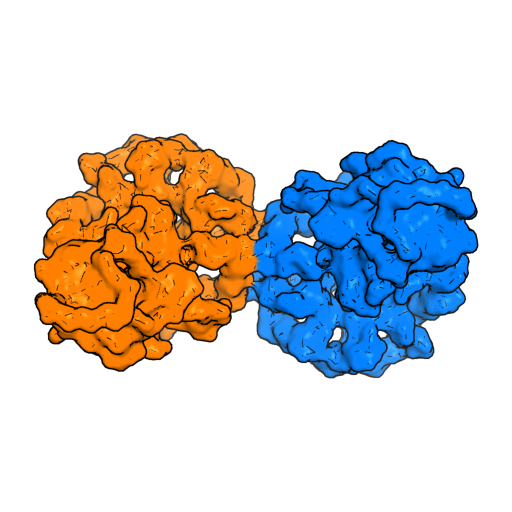5 89 ILE A CA 1
ATOM 679 C C . ILE A 1 89 ? -0.789 25.594 12.609 1 98.75 89 ILE A C 1
ATOM 681 O O . ILE A 1 89 ? -0.045 26.406 13.148 1 98.75 89 ILE A O 1
ATOM 685 N N . LEU A 1 90 ? -0.644 25.234 11.359 1 98.94 90 LEU A N 1
ATOM 686 C CA . LEU A 1 90 ? 0.075 26.016 10.352 1 98.94 90 LEU A CA 1
ATOM 687 C C . LEU A 1 90 ? -0.895 26.656 9.367 1 98.94 90 LEU A C 1
ATOM 689 O O . LEU A 1 90 ? -1.32 26.016 8.398 1 98.94 90 LEU A O 1
ATOM 693 N N . PRO A 1 91 ? -1.249 27.969 9.664 1 98.88 91 PRO A N 1
ATOM 694 C CA . PRO A 1 91 ? -1.988 28.625 8.578 1 98.88 91 PRO A CA 1
ATOM 695 C C . PRO A 1 91 ? -1.291 28.484 7.227 1 98.88 91 PRO A C 1
ATOM 697 O O . PRO A 1 91 ? -0.065 28.609 7.145 1 98.88 91 PRO A O 1
ATOM 700 N N . THR A 1 92 ? -2.045 28.156 6.211 1 98.81 92 THR A N 1
ATOM 701 C CA . THR A 1 92 ? -1.455 27.766 4.934 1 98.81 92 THR A CA 1
ATOM 702 C C . THR A 1 92 ? -1.789 28.781 3.854 1 98.81 92 THR A C 1
ATOM 704 O O . THR A 1 92 ? -2.953 29.156 3.682 1 98.81 92 THR A O 1
ATOM 707 N N . THR A 1 93 ? -0.774 29.297 3.201 1 98.31 93 THR A N 1
ATOM 708 C CA . THR A 1 93 ? -0.981 30.219 2.094 1 98.31 93 THR A CA 1
ATOM 709 C C . THR A 1 93 ? -1.395 29.469 0.831 1 98.31 93 THR A C 1
ATOM 711 O O . THR A 1 93 ? -1.373 28.234 0.8 1 98.31 93 THR A O 1
ATOM 714 N N . MET A 1 94 ? -1.843 30.203 -0.054 1 96.19 94 MET A N 1
ATOM 715 C CA . MET A 1 94 ? -2.172 29.734 -1.395 1 96.19 94 MET A CA 1
ATOM 716 C C . MET A 1 94 ? -1.301 30.406 -2.443 1 96.19 94 MET A C 1
ATOM 718 O O . MET A 1 94 ? -0.74 31.484 -2.191 1 96.19 94 MET A O 1
ATOM 722 N N . THR A 1 95 ? -1.177 29.734 -3.611 1 97.25 95 THR A N 1
ATOM 723 C CA . THR A 1 95 ? -0.52 30.406 -4.727 1 97.25 95 THR A CA 1
ATOM 724 C C . THR A 1 95 ? -1.244 31.703 -5.082 1 97.25 95 THR A C 1
ATOM 726 O O . THR A 1 95 ? -2.402 31.672 -5.504 1 97.25 95 THR A O 1
ATOM 729 N N . MET A 1 96 ? -0.612 32.781 -4.84 1 97.25 96 MET A N 1
ATOM 730 C CA . MET A 1 96 ? -1.081 34.125 -5.156 1 97.25 96 MET A CA 1
ATOM 731 C C . MET A 1 96 ? 0.078 35.031 -5.582 1 97.25 96 MET A C 1
ATOM 733 O O . MET A 1 96 ? 1.207 34.562 -5.738 1 97.25 96 MET A O 1
ATOM 737 N N . SER A 1 97 ? -0.264 36.375 -5.855 1 96.88 97 SER A N 1
ATOM 738 C CA . SER A 1 97 ? 0.805 37.312 -6.219 1 96.88 97 SER A CA 1
ATOM 739 C C . SER A 1 97 ? 1.875 37.375 -5.133 1 96.88 97 SER A C 1
ATOM 741 O O . SER A 1 97 ? 1.617 37 -3.979 1 96.88 97 SER A O 1
ATOM 743 N N . LYS A 1 98 ? 3.086 37.75 -5.57 1 97.38 98 LYS A N 1
ATOM 744 C CA . LYS A 1 98 ? 4.18 37.938 -4.617 1 97.38 98 LYS A CA 1
ATOM 745 C C . LYS A 1 98 ? 3.771 38.844 -3.477 1 97.38 98 LYS A C 1
ATOM 747 O O . LYS A 1 98 ? 4.051 38.562 -2.311 1 97.38 98 LYS A O 1
ATOM 752 N N . GLU A 1 99 ? 3.129 39.906 -3.824 1 97.31 99 GLU A N 1
ATOM 753 C CA . GLU A 1 99 ? 2.701 40.906 -2.848 1 97.31 99 GLU A CA 1
ATOM 754 C C . GLU A 1 99 ? 1.691 40.312 -1.866 1 97.31 99 GLU A C 1
ATOM 756 O O . GLU A 1 99 ? 1.81 40.5 -0.654 1 97.31 99 GLU A O 1
ATOM 761 N N . ASP A 1 100 ? 0.73 39.594 -2.357 1 97.56 100 ASP A N 1
ATOM 762 C CA . ASP A 1 100 ? -0.312 39 -1.517 1 97.56 100 ASP A CA 1
ATOM 763 C C . ASP A 1 100 ? 0.257 37.906 -0.609 1 97.56 100 ASP A C 1
ATOM 765 O O . ASP A 1 100 ? -0.122 37.812 0.559 1 97.56 100 ASP A O 1
ATOM 769 N N . THR A 1 101 ? 1.136 37.125 -1.195 1 98.12 101 THR A N 1
ATOM 770 C CA . THR A 1 101 ? 1.754 36.031 -0.423 1 98.12 101 THR A CA 1
ATOM 771 C C . THR A 1 101 ? 2.602 36.625 0.71 1 98.12 101 THR A C 1
ATOM 773 O O . THR A 1 101 ? 2.492 36.188 1.856 1 98.12 101 THR A O 1
ATOM 776 N N . TYR A 1 102 ? 3.367 37.594 0.375 1 98.19 102 TYR A N 1
ATOM 777 C CA . TYR A 1 102 ? 4.188 38.25 1.391 1 98.19 102 TYR A CA 1
ATOM 778 C C . TYR A 1 102 ? 3.32 38.875 2.48 1 98.19 102 TYR A C 1
ATOM 780 O O . TYR A 1 102 ? 3.623 38.75 3.668 1 98.19 102 TYR A O 1
ATOM 788 N N . ALA A 1 103 ? 2.291 39.5 2.096 1 98.19 103 ALA A N 1
ATOM 789 C CA . ALA A 1 103 ? 1.4 40.156 3.051 1 98.19 103 ALA A CA 1
ATOM 790 C C . ALA A 1 103 ? 0.796 39.156 4.02 1 98.19 103 ALA A C 1
ATOM 792 O O . ALA A 1 103 ? 0.671 39.438 5.215 1 98.19 103 ALA A O 1
ATOM 793 N N . ALA A 1 104 ? 0.375 38.031 3.516 1 98.44 104 ALA A N 1
ATOM 794 C CA . ALA A 1 104 ? -0.202 36.969 4.355 1 98.44 104 ALA A CA 1
ATOM 795 C C . ALA A 1 104 ? 0.82 36.469 5.359 1 98.44 104 ALA A C 1
ATOM 797 O O . ALA A 1 104 ? 0.519 36.312 6.547 1 98.44 104 ALA A O 1
ATOM 798 N N . ILE A 1 105 ? 2.025 36.156 4.871 1 98.69 105 ILE A N 1
ATOM 799 C CA . ILE A 1 105 ? 3.084 35.625 5.719 1 98.69 105 ILE A CA 1
ATOM 800 C C . ILE A 1 105 ? 3.473 36.656 6.773 1 98.69 105 ILE A C 1
ATOM 802 O O . ILE A 1 105 ? 3.637 36.344 7.949 1 98.69 105 ILE A O 1
ATOM 806 N N . LYS A 1 106 ? 3.598 37.906 6.355 1 98.5 106 LYS A N 1
ATOM 807 C CA . LYS A 1 106 ? 3.887 39 7.281 1 98.5 106 LYS A CA 1
ATOM 808 C C . LYS A 1 106 ? 2.812 39.125 8.359 1 98.5 106 LYS A C 1
ATOM 810 O O . LYS A 1 106 ? 3.125 39.312 9.531 1 98.5 106 LYS A O 1
ATOM 815 N N . ASN A 1 107 ? 1.58 39.031 7.977 1 98.69 107 ASN A N 1
ATOM 816 C CA . ASN A 1 107 ? 0.478 39.094 8.93 1 98.69 107 ASN A CA 1
ATOM 817 C C . ASN A 1 107 ? 0.588 38 9.984 1 98.69 107 ASN A C 1
ATOM 819 O O . ASN A 1 107 ? 0.383 38.25 11.172 1 98.69 107 ASN A O 1
ATOM 823 N N . VAL A 1 108 ? 0.898 36.781 9.57 1 98.81 108 VAL A N 1
ATOM 824 C CA . VAL A 1 108 ? 1.084 35.656 10.516 1 98.81 108 VAL A CA 1
ATOM 825 C C . VAL A 1 108 ? 2.25 36 11.453 1 98.81 108 VAL A C 1
ATOM 827 O O . VAL A 1 108 ? 2.111 35.906 12.68 1 98.81 108 VAL A O 1
ATOM 830 N N . GLY A 1 109 ? 3.348 36.375 10.883 1 98.38 109 GLY A N 1
ATOM 831 C CA . GLY A 1 109 ? 4.531 36.656 11.68 1 98.38 109 GLY A CA 1
ATOM 832 C C . GLY A 1 109 ? 4.297 37.719 12.734 1 98.38 109 GLY A C 1
ATOM 833 O O . GLY A 1 109 ? 4.766 37.594 13.867 1 98.38 109 GLY A O 1
ATOM 834 N N . ASP A 1 110 ? 3.566 38.719 12.344 1 98.38 110 ASP A N 1
ATOM 835 C CA . ASP A 1 110 ? 3.346 39.875 13.219 1 98.38 110 ASP A CA 1
ATOM 836 C C . ASP A 1 110 ? 2.336 39.562 14.312 1 98.38 110 ASP A C 1
ATOM 838 O O . ASP A 1 110 ? 2.295 40.219 15.352 1 98.38 110 ASP A O 1
ATOM 842 N N . ASN A 1 111 ? 1.499 38.5 14.117 1 98.44 111 ASN A N 1
ATOM 843 C CA . ASN A 1 111 ? 0.337 38.375 14.984 1 98.44 111 ASN A CA 1
ATOM 844 C C . ASN A 1 111 ? 0.247 37 15.609 1 98.44 111 ASN A C 1
ATOM 846 O O . ASN A 1 111 ? -0.64 36.719 16.422 1 98.44 111 ASN A O 1
ATOM 850 N N . MET A 1 112 ? 1.134 36.031 15.242 1 97.88 112 MET A N 1
ATOM 851 C CA . MET A 1 112 ? 0.981 34.625 15.633 1 97.88 112 MET A CA 1
ATOM 852 C C . MET A 1 112 ? 0.971 34.469 17.156 1 97.88 112 MET A C 1
ATOM 854 O O . MET A 1 112 ? 0.363 33.562 17.688 1 97.88 112 MET A O 1
ATOM 858 N N . ASP A 1 113 ? 1.526 35.438 17.906 1 97.12 113 ASP A N 1
ATOM 859 C CA . ASP A 1 113 ? 1.58 35.312 19.359 1 97.12 113 ASP A CA 1
ATOM 860 C C . ASP A 1 113 ? 0.408 36.062 20 1 97.12 113 ASP A C 1
ATOM 862 O O . ASP A 1 113 ? 0.31 36.125 21.234 1 97.12 113 ASP A O 1
ATOM 866 N N . LYS A 1 114 ? -0.525 36.531 19.203 1 98.06 114 LYS A N 1
ATOM 867 C CA . LYS A 1 114 ? -1.582 37.375 19.719 1 98.06 114 LYS A CA 1
ATOM 868 C C . LYS A 1 114 ? -2.947 36.719 19.609 1 98.06 114 LYS A C 1
ATOM 870 O O . LYS A 1 114 ? -3.918 37.156 20.219 1 98.06 114 LYS A O 1
ATOM 875 N N . VAL A 1 115 ? -3.035 35.656 18.891 1 97.94 115 VAL A N 1
ATOM 876 C CA . VAL A 1 115 ? -4.324 35.031 18.625 1 97.94 115 VAL A CA 1
ATOM 877 C C . VAL A 1 115 ? -4.844 34.375 19.891 1 97.94 115 VAL A C 1
ATOM 879 O O . VAL A 1 115 ? -4.059 33.969 20.766 1 97.94 115 VAL A O 1
ATOM 882 N N . GLY A 1 116 ? -6.156 34.156 20 1 97.25 116 GLY A N 1
ATOM 883 C CA . GLY A 1 116 ? -6.777 33.656 21.219 1 97.25 116 GLY A CA 1
ATOM 884 C C . GLY A 1 116 ? -7.074 32.156 21.156 1 97.25 116 GLY A C 1
ATOM 885 O O . GLY A 1 116 ? -7.324 31.531 22.188 1 97.25 116 GLY A O 1
ATOM 886 N N . GLY A 1 117 ? -7.055 31.562 19.984 1 98.06 117 GLY A N 1
ATOM 887 C CA . GLY A 1 117 ? -7.426 30.172 19.797 1 98.06 117 GLY A CA 1
ATOM 888 C C . GLY A 1 117 ? -6.23 29.234 19.766 1 98.06 117 GLY A C 1
ATOM 889 O O . GLY A 1 117 ? -5.395 29.266 20.672 1 98.06 117 GLY A O 1
ATOM 890 N N . SER A 1 118 ? -6.164 28.438 18.734 1 98.75 118 SER A N 1
ATOM 891 C CA . SER A 1 118 ? -5.035 27.531 18.547 1 98.75 118 SER A CA 1
ATOM 892 C C . SER A 1 118 ? -3.721 28.297 18.453 1 98.75 118 SER A C 1
ATOM 894 O O . SER A 1 118 ? -3.68 29.422 17.938 1 98.75 118 SER A O 1
ATOM 896 N N . LYS A 1 119 ? -2.654 27.672 18.859 1 98.19 119 LYS A N 1
ATOM 897 C CA . LYS A 1 119 ? -1.328 28.234 18.625 1 98.19 119 LYS A CA 1
ATOM 898 C C . LYS A 1 119 ? -0.934 28.141 17.156 1 98.19 119 LYS A C 1
ATOM 900 O O . LYS A 1 119 ? -1.153 27.125 16.516 1 98.19 119 LYS A O 1
ATOM 905 N N . ILE A 1 120 ? -0.458 29.266 16.75 1 98.75 120 ILE A N 1
ATOM 906 C CA . ILE A 1 120 ? 0.142 29.234 15.422 1 98.75 120 ILE A CA 1
ATOM 907 C C . ILE A 1 120 ? 1.61 28.828 15.531 1 98.75 120 ILE A C 1
ATOM 909 O O . ILE A 1 120 ? 2.406 29.516 16.172 1 98.75 120 ILE A O 1
ATOM 913 N N . LEU A 1 121 ? 1.962 27.703 14.914 1 98.75 121 LEU A N 1
ATOM 914 C CA . LEU A 1 121 ? 3.281 27.109 15.047 1 98.75 121 LEU A CA 1
ATOM 915 C C . LEU A 1 121 ? 4.234 27.625 13.977 1 98.75 121 LEU A C 1
ATOM 917 O O . LEU A 1 121 ? 5.441 27.375 14.039 1 98.75 121 LEU A O 1
ATOM 921 N N . GLY A 1 122 ? 3.785 28.359 13.031 1 98.69 122 GLY A N 1
ATOM 922 C CA . GLY A 1 122 ? 4.422 28.875 11.828 1 98.69 122 GLY A CA 1
ATOM 923 C C . GLY A 1 122 ? 3.496 28.891 10.633 1 98.69 122 GLY A C 1
ATOM 924 O O . GLY A 1 122 ? 2.275 28.969 10.781 1 98.69 122 GLY A O 1
ATOM 925 N N . VAL A 1 123 ? 4.133 28.953 9.5 1 98.75 123 VAL A N 1
ATOM 926 C CA . VAL A 1 123 ? 3.334 29.031 8.281 1 98.75 123 VAL A CA 1
ATOM 927 C C . VAL A 1 123 ? 3.656 27.844 7.379 1 98.75 123 VAL A C 1
ATOM 929 O O . VAL A 1 123 ? 4.797 27.375 7.332 1 98.75 123 VAL A O 1
ATOM 932 N N . HIS A 1 124 ? 2.637 27.25 6.777 1 98.94 124 HIS A N 1
ATOM 933 C CA . HIS A 1 124 ? 2.781 26.344 5.641 1 98.94 124 HIS A CA 1
ATOM 934 C C . HIS A 1 124 ? 2.605 27.094 4.32 1 98.94 124 HIS A C 1
ATOM 936 O O . HIS A 1 124 ? 1.52 27.594 4.027 1 98.94 124 HIS A O 1
ATOM 942 N N . MET A 1 125 ? 3.672 27.219 3.588 1 98.81 125 MET A N 1
ATOM 943 C CA . MET A 1 125 ? 3.578 27.797 2.252 1 98.81 125 MET A CA 1
ATOM 944 C C . MET A 1 125 ? 3.25 26.734 1.213 1 98.81 125 MET A C 1
ATOM 946 O O . MET A 1 125 ? 4.121 25.953 0.821 1 98.81 125 MET A O 1
ATOM 950 N N . GLU A 1 126 ? 2.045 26.703 0.771 1 98.5 126 GLU A N 1
ATOM 951 C CA . GLU A 1 126 ? 1.678 25.781 -0.301 1 98.5 126 GLU A CA 1
ATOM 952 C C . GLU A 1 126 ? 1.794 26.453 -1.667 1 98.5 126 GLU A C 1
ATOM 954 O O . GLU A 1 126 ? 0.878 27.156 -2.1 1 98.5 126 GLU A O 1
ATOM 959 N N . GLY A 1 127 ? 2.758 26.125 -2.385 1 96.81 127 GLY A N 1
ATOM 960 C CA . GLY A 1 127 ? 3.1 26.844 -3.607 1 96.81 127 GLY A CA 1
ATOM 961 C C . GLY A 1 127 ? 3.953 28.062 -3.361 1 96.81 127 GLY A C 1
ATOM 962 O O . GLY A 1 127 ? 4.539 28.219 -2.289 1 96.81 127 GLY A O 1
ATOM 963 N N . PRO A 1 128 ? 4.242 28.719 -4.418 1 98.25 128 PRO A N 1
ATOM 964 C CA . PRO A 1 128 ? 3.635 28.703 -5.75 1 98.25 128 PRO A CA 1
ATOM 965 C C . PRO A 1 128 ? 4.406 27.828 -6.738 1 98.25 128 PRO A C 1
ATOM 967 O O . PRO A 1 128 ? 4.238 27.969 -7.953 1 98.25 128 PRO A O 1
ATOM 970 N N . PHE A 1 129 ? 5.188 26.906 -6.289 1 98.75 129 PHE A N 1
ATOM 971 C CA . PHE A 1 129 ? 6.125 26.141 -7.094 1 98.75 129 PHE A CA 1
ATOM 972 C C . PHE A 1 129 ? 5.508 24.812 -7.52 1 98.75 129 PHE A C 1
ATOM 974 O O . PHE A 1 129 ? 5.988 23.75 -7.129 1 98.75 129 PHE A O 1
ATOM 981 N N . PHE A 1 130 ? 4.488 24.922 -8.328 1 98.62 130 PHE A N 1
ATOM 982 C CA . PHE A 1 130 ? 3.691 23.75 -8.68 1 98.62 130 PHE A CA 1
ATOM 983 C C . PHE A 1 130 ? 3.688 23.531 -10.188 1 98.62 130 PHE A C 1
ATOM 985 O O . PHE A 1 130 ? 4.145 24.391 -10.945 1 98.62 130 PHE A O 1
ATOM 992 N N . ASN A 1 131 ? 3.377 22.312 -10.609 1 98.69 131 ASN A N 1
ATOM 993 C CA . ASN A 1 131 ? 3.139 22 -12.008 1 98.69 131 ASN A CA 1
ATOM 994 C C . ASN A 1 131 ? 1.71 22.328 -12.43 1 98.69 131 ASN A C 1
ATOM 996 O O . ASN A 1 131 ? 0.754 21.922 -11.766 1 98.69 131 ASN A O 1
ATOM 1000 N N . THR A 1 132 ? 1.524 22.984 -13.523 1 97.69 132 THR A N 1
ATOM 1001 C CA . THR A 1 132 ? 0.229 23.484 -13.977 1 97.69 132 THR A CA 1
ATOM 1002 C C . THR A 1 132 ? -0.709 22.328 -14.297 1 97.69 132 THR A C 1
ATOM 1004 O O . THR A 1 132 ? -1.931 22.453 -14.195 1 97.69 132 THR A O 1
ATOM 1007 N N . LYS A 1 133 ? -0.164 21.188 -14.641 1 97.62 133 LYS A N 1
ATOM 1008 C CA . LYS A 1 133 ? -0.986 20.031 -14.969 1 97.62 133 LYS A CA 1
ATOM 1009 C C . LYS A 1 133 ? -1.774 19.562 -13.758 1 97.62 133 LYS A C 1
ATOM 1011 O O . LYS A 1 133 ? -2.883 19.031 -13.891 1 97.62 133 LYS A O 1
ATOM 1016 N N . TYR A 1 134 ? -1.223 19.734 -12.594 1 97.5 134 TYR A N 1
ATOM 1017 C CA . TYR A 1 134 ? -1.847 19.312 -11.352 1 97.5 134 TYR A CA 1
ATOM 1018 C C . TYR A 1 134 ? -2.08 20.5 -10.43 1 97.5 134 TYR A C 1
ATOM 1020 O O . TYR A 1 134 ? -1.895 20.406 -9.211 1 97.5 134 TYR A O 1
ATOM 1028 N N . LYS A 1 135 ? -2.422 21.562 -10.984 1 95.75 135 LYS A N 1
ATOM 1029 C CA . LYS A 1 135 ? -2.557 22.797 -10.219 1 95.75 135 LYS A CA 1
ATOM 1030 C C . LYS A 1 135 ? -3.729 22.719 -9.242 1 95.75 135 LYS A C 1
ATOM 1032 O O . LYS A 1 135 ? -3.748 23.406 -8.227 1 95.75 135 LYS A O 1
ATOM 1037 N N . GLY A 1 136 ? -4.754 21.859 -9.531 1 93.69 136 GLY A N 1
ATOM 1038 C CA . GLY A 1 136 ? -5.969 21.875 -8.734 1 93.69 136 GLY A CA 1
ATOM 1039 C C . GLY A 1 136 ? -6.617 23.25 -8.68 1 93.69 136 GLY A C 1
ATOM 1040 O O . GLY A 1 136 ? -6.848 23.875 -9.719 1 93.69 136 GLY A O 1
ATOM 1041 N N . ALA A 1 137 ? -6.891 23.688 -7.496 1 92.75 137 ALA A N 1
ATOM 1042 C CA . ALA A 1 137 ? -7.559 24.969 -7.293 1 92.75 137 ALA A CA 1
ATOM 1043 C C . ALA A 1 137 ? -6.543 26.109 -7.199 1 92.75 137 ALA A C 1
ATOM 1045 O O . ALA A 1 137 ? -6.914 27.266 -6.965 1 92.75 137 ALA A O 1
ATOM 1046 N N . GLN A 1 138 ? -5.227 25.812 -7.422 1 95.06 138 GLN A N 1
ATOM 1047 C CA . GLN A 1 138 ? -4.172 26.828 -7.355 1 95.06 138 GLN A CA 1
ATOM 1048 C C . GLN A 1 138 ? -4.16 27.688 -8.609 1 95.06 138 GLN A C 1
ATOM 1050 O O . GLN A 1 138 ? -4.188 27.172 -9.727 1 95.06 138 GLN A O 1
ATOM 1055 N N . PRO A 1 139 ? -4.129 28.984 -8.469 1 94.88 139 PRO A N 1
ATOM 1056 C CA . PRO A 1 139 ? -4.094 29.859 -9.648 1 94.88 139 PRO A CA 1
ATOM 1057 C C . PRO A 1 139 ? -2.781 29.75 -10.422 1 94.88 139 PRO A C 1
ATOM 1059 O O . PRO A 1 139 ? -1.722 30.109 -9.906 1 94.88 139 PRO A O 1
ATOM 1062 N N . GLU A 1 140 ? -2.92 29.438 -11.617 1 95.75 140 GLU A N 1
ATOM 1063 C CA . GLU A 1 140 ? -1.761 29.172 -12.461 1 95.75 140 GLU A CA 1
ATOM 1064 C C . GLU A 1 140 ? -0.972 30.453 -12.734 1 95.75 140 GLU A C 1
ATOM 1066 O O . GLU A 1 140 ? 0.255 30.422 -12.844 1 95.75 140 GLU A O 1
ATOM 1071 N N . GLU A 1 141 ? -1.622 31.578 -12.828 1 96 141 GLU A N 1
ATOM 1072 C CA . GLU A 1 141 ? -1.019 32.844 -13.258 1 96 141 GLU A CA 1
ATOM 1073 C C . GLU A 1 141 ? 0.023 33.312 -12.258 1 96 141 GLU A C 1
ATOM 1075 O O . GLU A 1 141 ? 0.855 34.156 -12.578 1 96 141 GLU A O 1
ATOM 1080 N N . PHE A 1 142 ? 0.024 32.75 -11.055 1 97.38 142 PHE A N 1
ATOM 1081 C CA . PHE A 1 142 ? 0.945 33.219 -10.023 1 97.38 142 PHE A CA 1
ATOM 1082 C C . PHE A 1 142 ? 2.045 32.188 -9.773 1 97.38 142 PHE A C 1
ATOM 1084 O O . PHE A 1 142 ? 2.887 32.375 -8.891 1 97.38 142 PHE A O 1
ATOM 1091 N N . MET A 1 143 ? 2.057 31.094 -10.5 1 97.75 143 MET A N 1
ATOM 1092 C CA . MET A 1 143 ? 3.094 30.078 -10.344 1 97.75 143 MET A CA 1
ATOM 1093 C C . MET A 1 143 ? 4.422 30.562 -10.922 1 97.75 143 MET A C 1
ATOM 1095 O O . MET A 1 143 ? 4.449 31.203 -11.969 1 97.75 143 MET A O 1
ATOM 1099 N N . ILE A 1 144 ? 5.438 30.312 -10.18 1 98.06 144 ILE A N 1
ATOM 1100 C CA . ILE A 1 144 ? 6.762 30.766 -10.586 1 98.06 144 ILE A CA 1
ATOM 1101 C C . ILE A 1 144 ? 7.785 29.656 -10.344 1 98.06 144 ILE A C 1
ATOM 1103 O O . ILE A 1 144 ? 7.457 28.625 -9.766 1 98.06 144 ILE A O 1
ATOM 1107 N N . LYS A 1 145 ? 9.086 29.891 -10.789 1 97.5 145 LYS A N 1
ATOM 1108 C CA . LYS A 1 145 ? 10.148 28.891 -10.688 1 97.5 145 LYS A CA 1
ATOM 1109 C C . LYS A 1 145 ? 10.594 28.703 -9.242 1 97.5 145 LYS A C 1
ATOM 1111 O O . LYS A 1 145 ? 10.672 29.672 -8.484 1 97.5 145 LYS A O 1
ATOM 1116 N N . PRO A 1 146 ? 10.859 27.453 -8.859 1 98.75 146 PRO A N 1
ATOM 1117 C CA . PRO A 1 146 ? 11.312 27.172 -7.5 1 98.75 146 PRO A CA 1
ATOM 1118 C C . PRO A 1 146 ? 12.789 27.484 -7.289 1 98.75 146 PRO A C 1
ATOM 1120 O O . PRO A 1 146 ? 13.633 26.594 -7.293 1 98.75 146 PRO A O 1
ATOM 1123 N N . THR A 1 147 ? 13.117 28.719 -7.039 1 98.19 147 THR A N 1
ATOM 1124 C CA . THR A 1 147 ? 14.477 29.156 -6.738 1 98.19 147 THR A CA 1
ATOM 1125 C C . THR A 1 147 ? 14.547 29.797 -5.355 1 98.19 147 THR A C 1
ATOM 1127 O O . THR A 1 147 ? 13.531 30.266 -4.832 1 98.19 147 THR A O 1
ATOM 1130 N N . ALA A 1 148 ? 15.75 29.75 -4.797 1 97.81 148 ALA A N 1
ATOM 1131 C CA . ALA A 1 148 ? 15.945 30.391 -3.5 1 97.81 148 ALA A CA 1
ATOM 1132 C C . ALA A 1 148 ? 15.617 31.875 -3.574 1 97.81 148 ALA A C 1
ATOM 1134 O O . ALA A 1 148 ? 15.109 32.469 -2.609 1 97.81 148 ALA A O 1
ATOM 1135 N N . GLU A 1 149 ? 15.875 32.469 -4.746 1 97.75 149 GLU A N 1
ATOM 1136 C CA . GLU A 1 149 ? 15.586 33.875 -4.957 1 97.75 149 GLU A CA 1
ATOM 1137 C C . GLU A 1 149 ? 14.078 34.156 -4.914 1 97.75 149 GLU A C 1
ATOM 1139 O O . GLU A 1 149 ? 13.625 35.062 -4.23 1 97.75 149 GLU A O 1
ATOM 1144 N N . ASN A 1 150 ? 13.344 33.344 -5.656 1 98.31 150 ASN A N 1
ATOM 1145 C CA . ASN A 1 150 ? 11.898 33.531 -5.656 1 98.31 150 ASN A CA 1
ATOM 1146 C C . ASN A 1 150 ? 11.297 33.25 -4.277 1 98.31 150 ASN A C 1
ATOM 1148 O O . ASN A 1 150 ? 10.422 34 -3.824 1 98.31 150 ASN A O 1
ATOM 1152 N N . TYR A 1 151 ? 11.82 32.219 -3.613 1 98.5 151 TYR A N 1
ATOM 1153 C CA . TYR A 1 151 ? 11.375 31.938 -2.254 1 98.5 151 TYR A CA 1
ATOM 1154 C C . TYR A 1 151 ? 11.625 33.125 -1.342 1 98.5 151 TYR A C 1
ATOM 1156 O O . TYR A 1 151 ? 10.711 33.594 -0.647 1 98.5 151 TYR A O 1
ATOM 1164 N N . SER A 1 152 ? 12.797 33.656 -1.361 1 97.88 152 SER A N 1
ATOM 1165 C CA . SER A 1 152 ? 13.164 34.812 -0.526 1 97.88 152 SER A CA 1
ATOM 1166 C C . SER A 1 152 ? 12.281 36 -0.814 1 97.88 152 SER A C 1
ATOM 1168 O O . SER A 1 152 ? 11.938 36.781 0.097 1 97.88 152 SER A O 1
ATOM 1170 N N . SER A 1 153 ? 11.938 36.188 -2.041 1 97.38 153 SER A N 1
ATOM 1171 C CA . SER A 1 153 ? 11.109 37.344 -2.428 1 97.38 153 SER A CA 1
ATOM 1172 C C . SER A 1 153 ? 9.695 37.188 -1.872 1 97.38 153 SER A C 1
ATOM 1174 O O . SER A 1 153 ? 9.016 38.188 -1.65 1 97.38 153 SER A O 1
ATOM 1176 N N . LEU A 1 154 ? 9.25 35.969 -1.648 1 98.31 154 LEU A N 1
ATOM 1177 C CA . LEU A 1 154 ? 7.898 35.719 -1.158 1 98.31 154 LEU A CA 1
ATOM 1178 C C . LEU A 1 154 ? 7.836 35.844 0.358 1 98.31 154 LEU A C 1
ATOM 1180 O O . LEU A 1 154 ? 6.797 36.25 0.905 1 98.31 154 LEU A O 1
ATOM 1184 N N . VAL A 1 155 ? 8.945 35.562 1.1 1 98.31 155 VAL A N 1
ATOM 1185 C CA . VAL A 1 155 ? 8.852 35.469 2.553 1 98.31 155 VAL A CA 1
ATOM 1186 C C . VAL A 1 155 ? 9.531 36.656 3.201 1 98.31 155 VAL A C 1
ATOM 1188 O O . VAL A 1 155 ? 9.227 37.031 4.344 1 98.31 155 VAL A O 1
ATOM 1191 N N . GLY A 1 156 ? 10.5 37.312 2.441 1 96.81 156 GLY A N 1
ATOM 1192 C CA . GLY A 1 156 ? 11.242 38.469 2.984 1 96.81 156 GLY A CA 1
ATOM 1193 C C . GLY A 1 156 ? 11.914 38.156 4.309 1 96.81 156 GLY A C 1
ATOM 1194 O O . GLY A 1 156 ? 12.609 37.125 4.438 1 96.81 156 GLY A O 1
ATOM 1195 N N . GLU A 1 157 ? 11.734 39 5.344 1 96.75 157 GLU A N 1
ATOM 1196 C CA . GLU A 1 157 ? 12.375 38.875 6.648 1 96.75 157 GLU A CA 1
ATOM 1197 C C . GLU A 1 157 ? 11.641 37.844 7.508 1 96.75 157 GLU A C 1
ATOM 1199 O O . GLU A 1 157 ? 12.109 37.5 8.594 1 96.75 157 GLU A O 1
ATOM 1204 N N . TYR A 1 158 ? 10.586 37.312 6.973 1 97.62 158 TYR A N 1
ATOM 1205 C CA . TYR A 1 158 ? 9.758 36.406 7.762 1 97.62 158 TYR A CA 1
ATOM 1206 C C . TYR A 1 158 ? 10.039 34.938 7.398 1 97.62 158 TYR A C 1
ATOM 1208 O O . TYR A 1 158 ? 9.273 34.031 7.758 1 97.62 158 TYR A O 1
ATOM 1216 N N . GLY A 1 159 ? 11.117 34.688 6.695 1 96.88 159 GLY A N 1
ATOM 1217 C CA . GLY A 1 159 ? 11.477 33.344 6.289 1 96.88 159 GLY A CA 1
ATOM 1218 C C . GLY A 1 159 ? 11.547 32.344 7.453 1 96.88 159 GLY A C 1
ATOM 1219 O O . GLY A 1 159 ? 11.25 31.172 7.293 1 96.88 159 GLY A O 1
ATOM 1220 N N . LYS A 1 160 ? 11.836 32.844 8.602 1 96.62 160 LYS A N 1
ATOM 1221 C CA . LYS A 1 160 ? 12.062 32 9.773 1 96.62 160 LYS A CA 1
ATOM 1222 C C . LYS A 1 160 ? 10.766 31.359 10.258 1 96.62 160 LYS A C 1
ATOM 1224 O O . LYS A 1 160 ? 10.781 30.312 10.914 1 96.62 160 LYS A O 1
ATOM 1229 N N . ILE A 1 161 ? 9.617 31.922 9.93 1 97.94 161 ILE A N 1
ATOM 1230 C CA . ILE A 1 161 ? 8.383 31.375 10.477 1 97.94 161 ILE A CA 1
ATOM 1231 C C . ILE A 1 161 ? 7.809 30.344 9.516 1 97.94 161 ILE A C 1
ATOM 1233 O O . ILE A 1 161 ? 6.871 29.609 9.859 1 97.94 161 ILE A O 1
ATOM 1237 N N . VAL A 1 162 ? 8.383 30.219 8.273 1 98.75 162 VAL A N 1
ATOM 1238 C CA . VAL A 1 162 ? 7.957 29.141 7.371 1 98.75 162 VAL A CA 1
ATOM 1239 C C . VAL A 1 162 ? 8.453 27.797 7.895 1 98.75 162 VAL A C 1
ATOM 1241 O O . VAL A 1 162 ? 9.656 27.578 7.992 1 98.75 162 VAL A O 1
ATOM 1244 N N . LYS A 1 163 ? 7.5 26.953 8.25 1 98.81 163 LYS A N 1
ATOM 1245 C CA . LYS A 1 163 ? 7.859 25.656 8.836 1 98.81 163 LYS A CA 1
ATOM 1246 C C . LYS A 1 163 ? 7.676 24.531 7.824 1 98.81 163 LYS A C 1
ATOM 1248 O O . LYS A 1 163 ? 8.234 23.438 7.996 1 98.81 163 LYS A O 1
ATOM 1253 N N . LYS A 1 164 ? 6.875 24.781 6.762 1 98.88 164 LYS A N 1
ATOM 1254 C CA . LYS A 1 164 ? 6.559 23.781 5.742 1 98.88 164 LYS A CA 1
ATOM 1255 C C . LYS A 1 164 ? 6.348 24.438 4.383 1 98.88 164 LYS A C 1
ATOM 1257 O O . LYS A 1 164 ? 5.801 25.547 4.297 1 98.88 164 LYS A O 1
ATOM 1262 N N . LEU A 1 165 ? 6.836 23.828 3.383 1 98.94 165 LEU A N 1
ATOM 1263 C CA . LEU A 1 165 ? 6.633 24.312 2.021 1 98.94 165 LEU A CA 1
ATOM 1264 C C . LEU A 1 165 ? 6.309 23.156 1.076 1 98.94 165 LEU A C 1
ATOM 1266 O O . LEU A 1 165 ? 6.996 22.141 1.082 1 98.94 165 LEU A O 1
ATOM 1270 N N . SER A 1 166 ? 5.242 23.25 0.323 1 98.88 166 SER A N 1
ATOM 1271 C CA . SER A 1 166 ? 4.871 22.266 -0.698 1 98.88 166 SER A CA 1
ATOM 1272 C C . SER A 1 166 ? 5.32 22.719 -2.084 1 98.88 166 SER A C 1
ATOM 1274 O O . SER A 1 166 ? 5.113 23.875 -2.463 1 98.88 166 SER A O 1
ATOM 1276 N N . LEU A 1 167 ? 5.926 21.859 -2.807 1 98.88 167 LEU A N 1
ATOM 1277 C CA . LEU A 1 167 ? 6.379 22.188 -4.152 1 98.88 167 LEU A CA 1
ATOM 1278 C C . LEU A 1 167 ? 6.395 20.953 -5.039 1 98.88 167 LEU A C 1
ATOM 1280 O O . LEU A 1 167 ? 6.215 19.828 -4.555 1 98.88 167 LEU A O 1
ATOM 1284 N N . ALA A 1 168 ? 6.496 21.156 -6.32 1 98.94 168 ALA A N 1
ATOM 1285 C CA . ALA A 1 168 ? 6.672 20.094 -7.301 1 98.94 168 ALA A CA 1
ATOM 1286 C C . ALA A 1 168 ? 8.148 19.781 -7.52 1 98.94 168 ALA A C 1
ATOM 1288 O O . ALA A 1 168 ? 8.914 20.656 -7.957 1 98.94 168 ALA A O 1
ATOM 1289 N N . PRO A 1 169 ? 8.523 18.578 -7.309 1 98.88 169 PRO A N 1
ATOM 1290 C CA . PRO A 1 169 ? 9.961 18.281 -7.285 1 98.88 169 PRO A CA 1
ATOM 1291 C C . PRO A 1 169 ? 10.562 18.188 -8.688 1 98.88 169 PRO A C 1
ATOM 1293 O O . PRO A 1 169 ? 11.789 18.203 -8.828 1 98.88 169 PRO A O 1
ATOM 1296 N N . GLU A 1 170 ? 9.727 18.031 -9.75 1 98.81 170 GLU A N 1
ATOM 1297 C CA . GLU A 1 170 ? 10.242 17.797 -11.094 1 98.81 170 GLU A CA 1
ATOM 1298 C C . GLU A 1 170 ? 10.633 19.109 -11.758 1 98.81 170 GLU A C 1
ATOM 1300 O O . GLU A 1 170 ? 11.305 19.125 -12.797 1 98.81 170 GLU A O 1
ATOM 1305 N N . LEU A 1 171 ? 10.195 20.25 -11.195 1 98.69 171 LEU A N 1
ATOM 1306 C CA . LEU A 1 171 ? 10.516 21.547 -11.805 1 98.69 171 LEU A CA 1
ATOM 1307 C C . LEU A 1 171 ? 12.016 21.812 -11.734 1 98.69 171 LEU A C 1
ATOM 1309 O O . LEU A 1 171 ? 12.695 21.359 -10.812 1 98.69 171 LEU A O 1
ATOM 1313 N N . LYS A 1 172 ? 12.484 22.594 -12.727 1 97.38 172 LYS A N 1
ATOM 1314 C CA . LYS A 1 172 ? 13.906 22.922 -12.789 1 97.38 172 LYS A CA 1
ATOM 1315 C C . LYS A 1 172 ? 14.375 23.578 -11.5 1 97.38 172 LYS A C 1
ATOM 1317 O O . LYS A 1 172 ? 13.742 24.516 -11.008 1 97.38 172 LYS A O 1
ATOM 1322 N N . ASP A 1 173 ? 15.352 23.078 -10.812 1 96.44 173 ASP A N 1
ATOM 1323 C CA . ASP A 1 173 ? 16.062 23.609 -9.664 1 96.44 173 ASP A CA 1
ATOM 1324 C C . ASP A 1 173 ? 15.297 23.344 -8.367 1 96.44 173 ASP A C 1
ATOM 1326 O O . ASP A 1 173 ? 15.633 23.891 -7.316 1 96.44 173 ASP A O 1
ATOM 1330 N N . SER A 1 174 ? 14.289 22.531 -8.461 1 98.5 174 SER A N 1
ATOM 1331 C CA . SER A 1 174 ? 13.539 22.203 -7.25 1 98.5 174 SER A CA 1
ATOM 1332 C C . SER A 1 174 ? 14.43 21.516 -6.223 1 98.5 174 SER A C 1
ATOM 1334 O O . SER A 1 174 ? 14.289 21.734 -5.02 1 98.5 174 SER A O 1
ATOM 1336 N N . ASP A 1 175 ? 15.312 20.625 -6.688 1 98.56 175 ASP A N 1
ATOM 1337 C CA . ASP A 1 175 ? 16.203 19.906 -5.777 1 98.56 175 ASP A CA 1
ATOM 1338 C C . ASP A 1 175 ? 17.094 20.891 -5.004 1 98.56 175 ASP A C 1
ATOM 1340 O O . ASP A 1 175 ? 17.297 20.719 -3.797 1 98.56 175 ASP A O 1
ATOM 1344 N N . LYS A 1 176 ? 17.578 21.953 -5.68 1 98.69 176 LYS A N 1
ATOM 1345 C CA . LYS A 1 176 ? 18.406 22.969 -5.031 1 98.69 176 LYS A CA 1
ATOM 1346 C C . LYS A 1 176 ? 17.609 23.75 -4.004 1 98.69 176 LYS A C 1
ATOM 1348 O O . LYS A 1 176 ? 18.109 24.062 -2.916 1 98.69 176 LYS A O 1
ATOM 1353 N N . LEU A 1 177 ? 16.391 24.094 -4.371 1 98.88 177 LEU A N 1
ATOM 1354 C CA . LEU A 1 177 ? 15.539 24.797 -3.416 1 98.88 177 LEU A CA 1
ATOM 1355 C C . LEU A 1 177 ? 15.234 23.922 -2.207 1 98.88 177 LEU A C 1
ATOM 1357 O O . LEU A 1 177 ? 15.242 24.391 -1.071 1 98.88 177 LEU A O 1
ATOM 1361 N N . ILE A 1 178 ? 14.953 22.625 -2.42 1 98.94 178 ILE A N 1
ATOM 1362 C CA . ILE A 1 178 ? 14.68 21.688 -1.33 1 98.94 178 ILE A CA 1
ATOM 1363 C C . ILE A 1 178 ? 15.867 21.656 -0.37 1 98.94 178 ILE A C 1
ATOM 1365 O O . ILE A 1 178 ? 15.695 21.797 0.844 1 98.94 178 ILE A O 1
ATOM 1369 N N . GLU A 1 179 ? 17.047 21.516 -0.915 1 98.81 179 GLU A N 1
ATOM 1370 C CA . GLU A 1 179 ? 18.25 21.484 -0.089 1 98.81 179 GLU A CA 1
ATOM 1371 C C . GLU A 1 179 ? 18.391 22.766 0.737 1 98.81 179 GLU A C 1
ATOM 1373 O O . GLU A 1 179 ? 18.719 22.703 1.924 1 98.81 179 GLU A O 1
ATOM 1378 N N . TYR A 1 180 ? 18.172 23.875 0.07 1 98.69 180 TYR A N 1
ATOM 1379 C CA . TYR A 1 180 ? 18.234 25.172 0.743 1 98.69 180 TYR A CA 1
ATOM 1380 C C . TYR A 1 180 ? 17.234 25.234 1.893 1 98.69 180 TYR A C 1
ATOM 1382 O O . TYR A 1 180 ? 17.594 25.625 3.01 1 98.69 180 TYR A O 1
ATOM 1390 N N . LEU A 1 181 ? 15.992 24.844 1.656 1 98.75 181 LEU A N 1
ATOM 1391 C CA . LEU A 1 181 ? 14.914 24.922 2.637 1 98.75 181 LEU A CA 1
ATOM 1392 C C . LEU A 1 181 ? 15.188 24 3.816 1 98.75 181 LEU A C 1
ATOM 1394 O O . LEU A 1 181 ? 14.945 24.375 4.969 1 98.75 181 LEU A O 1
ATOM 1398 N N . VAL A 1 182 ? 15.656 22.797 3.514 1 98.62 182 VAL A N 1
ATOM 1399 C CA . VAL A 1 182 ? 15.984 21.844 4.562 1 98.62 182 VAL A CA 1
ATOM 1400 C C . VAL A 1 182 ? 17.047 22.422 5.492 1 98.62 182 VAL A C 1
ATOM 1402 O O . VAL A 1 182 ? 16.938 22.297 6.715 1 98.62 182 VAL A O 1
ATOM 1405 N N .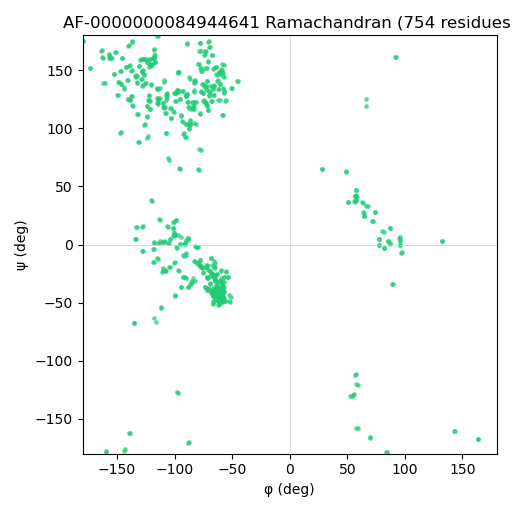 LYS A 1 183 ? 18.031 23.078 4.895 1 97.94 183 LYS A N 1
ATOM 1406 C CA . LYS A 1 183 ? 19.078 23.719 5.688 1 97.94 183 LYS A CA 1
ATOM 1407 C C . LYS A 1 183 ? 18.484 24.828 6.57 1 97.94 183 LYS A C 1
ATOM 1409 O O . LYS A 1 183 ? 19 25.078 7.664 1 97.94 183 LYS A O 1
ATOM 1414 N N . GLU A 1 184 ? 17.453 25.469 6.105 1 97.25 184 GLU A N 1
ATOM 1415 C CA . GLU A 1 184 ? 16.797 26.547 6.848 1 97.25 184 GLU A CA 1
ATOM 1416 C C . GLU A 1 184 ? 15.828 25.984 7.879 1 97.25 184 GLU A C 1
ATOM 1418 O O . GLU A 1 184 ? 15.148 26.75 8.578 1 97.25 184 GLU A O 1
ATOM 1423 N N . GLY A 1 185 ? 15.672 24.641 7.977 1 97.44 185 GLY A N 1
ATOM 1424 C CA . GLY A 1 185 ? 14.812 24.016 8.969 1 97.44 185 GLY A CA 1
ATOM 1425 C C . GLY A 1 185 ? 13.367 23.891 8.516 1 97.44 185 GLY A C 1
ATOM 1426 O O . GLY A 1 185 ? 12.469 23.672 9.328 1 97.44 185 GLY A O 1
ATOM 1427 N N . VAL A 1 186 ? 13.078 24.078 7.215 1 98.69 186 VAL A N 1
ATOM 1428 C CA . VAL A 1 186 ? 11.734 23.984 6.645 1 98.69 186 VAL A CA 1
ATOM 1429 C C . VAL A 1 186 ? 11.445 22.547 6.211 1 98.69 186 VAL A C 1
ATOM 1431 O O . VAL A 1 186 ? 12.273 21.922 5.547 1 98.69 186 VAL A O 1
ATOM 1434 N N . VAL A 1 187 ? 10.328 21.984 6.621 1 98.88 187 VAL A N 1
ATOM 1435 C CA . VAL A 1 187 ? 9.867 20.703 6.117 1 98.88 187 VAL A CA 1
ATOM 1436 C C . VAL A 1 187 ? 9.336 20.859 4.695 1 98.88 187 VAL A C 1
ATOM 1438 O O . VAL A 1 187 ? 8.438 21.672 4.453 1 98.88 187 VAL A O 1
ATOM 1441 N N . VAL A 1 188 ? 9.883 20.125 3.76 1 98.94 188 VAL A N 1
ATOM 1442 C CA . VAL A 1 188 ? 9.453 20.234 2.367 1 98.94 188 VAL A CA 1
ATOM 1443 C C . VAL A 1 188 ? 8.508 19.094 2.031 1 98.94 188 VAL A C 1
ATOM 1445 O O . VAL A 1 188 ? 8.797 17.922 2.328 1 98.94 188 VAL A O 1
ATOM 1448 N N . SER A 1 189 ? 7.418 19.438 1.455 1 98.94 189 SER A N 1
ATOM 1449 C CA . SER A 1 189 ? 6.375 18.5 1.054 1 98.94 189 SER A CA 1
ATOM 1450 C C . SER A 1 189 ? 6.211 18.469 -0.462 1 98.94 189 SER A C 1
ATOM 1452 O O . SER A 1 189 ? 6.195 19.516 -1.11 1 98.94 189 SER A O 1
ATOM 1454 N N . ILE A 1 190 ? 6.117 17.281 -1.027 1 98.94 190 ILE A N 1
ATOM 1455 C CA . ILE A 1 190 ? 5.895 17.109 -2.459 1 98.94 190 ILE A CA 1
ATOM 1456 C C . ILE A 1 190 ? 4.402 17.188 -2.764 1 98.94 190 ILE A C 1
ATOM 1458 O O . ILE A 1 190 ? 3.6 16.453 -2.184 1 98.94 190 ILE A O 1
ATOM 1462 N N . GLY A 1 191 ? 4.023 18.109 -3.621 1 98.69 191 GLY A N 1
ATOM 1463 C CA . GLY A 1 191 ? 2.613 18.266 -3.938 1 98.69 191 GLY A CA 1
ATOM 1464 C C . GLY A 1 191 ? 2.369 19.047 -5.211 1 98.69 191 GLY A C 1
ATOM 1465 O O . GLY A 1 191 ? 3.273 19.719 -5.719 1 98.69 191 GLY A O 1
ATOM 1466 N N . HIS A 1 192 ? 1.129 18.859 -5.742 1 98.69 192 HIS A N 1
ATOM 1467 C CA . HIS A 1 192 ? 0.719 19.5 -6.988 1 98.69 192 HIS A CA 1
ATOM 1468 C C . HIS A 1 192 ? 1.766 19.297 -8.078 1 98.69 192 HIS A C 1
ATOM 1470 O O . HIS A 1 192 ? 2.264 20.281 -8.648 1 98.69 192 HIS A O 1
ATOM 1476 N N . THR A 1 193 ? 1.973 18.078 -8.422 1 98.81 193 THR A N 1
ATOM 1477 C CA . THR A 1 193 ? 3.162 17.688 -9.172 1 98.81 193 THR A CA 1
ATOM 1478 C C . THR A 1 193 ? 2.822 16.641 -10.219 1 98.81 193 THR A C 1
ATOM 1480 O O . THR A 1 193 ? 2.018 15.734 -9.961 1 98.81 193 THR A O 1
ATOM 1483 N N . ASN A 1 194 ? 3.445 16.797 -11.32 1 98.75 194 ASN A N 1
ATOM 1484 C CA . ASN A 1 194 ? 3.371 15.82 -12.406 1 98.75 194 ASN A CA 1
ATOM 1485 C C . ASN A 1 194 ? 4.613 14.93 -12.445 1 98.75 194 ASN A C 1
ATOM 1487 O O . ASN A 1 194 ? 4.895 14.297 -13.469 1 98.75 194 ASN A O 1
ATOM 1491 N N . ALA A 1 195 ? 5.336 14.852 -11.375 1 98.81 195 ALA A N 1
ATOM 1492 C CA . ALA A 1 195 ? 6.613 14.148 -11.312 1 98.81 195 ALA A CA 1
ATOM 1493 C C . ALA A 1 195 ? 6.426 12.656 -11.578 1 98.81 195 ALA A C 1
ATOM 1495 O O . ALA A 1 195 ? 5.406 12.078 -11.195 1 98.81 195 ALA A O 1
ATOM 1496 N N . THR A 1 196 ? 7.398 12.062 -12.328 1 98.56 196 THR A N 1
ATOM 1497 C CA . THR A 1 196 ? 7.539 10.609 -12.344 1 98.56 196 THR A CA 1
ATOM 1498 C C . THR A 1 196 ? 8.039 10.094 -11 1 98.56 196 THR A C 1
ATOM 1500 O O . THR A 1 196 ? 8.414 10.883 -10.125 1 98.56 196 THR A O 1
ATOM 1503 N N . TYR A 1 197 ? 8.008 8.805 -10.836 1 98.75 197 TYR A N 1
ATOM 1504 C CA . TYR A 1 197 ? 8.578 8.188 -9.641 1 98.75 197 TYR A CA 1
ATOM 1505 C C . TYR A 1 197 ? 10.016 8.648 -9.422 1 98.75 197 TYR A C 1
ATOM 1507 O O . TYR A 1 197 ? 10.367 9.086 -8.328 1 98.75 197 TYR A O 1
ATOM 1515 N N . ASP A 1 198 ? 10.812 8.586 -10.445 1 98.56 198 ASP A N 1
ATOM 1516 C CA . ASP A 1 198 ? 12.234 8.891 -10.336 1 98.56 198 ASP A CA 1
ATOM 1517 C C . ASP A 1 198 ? 12.453 10.359 -9.961 1 98.56 198 ASP A C 1
ATOM 1519 O O . ASP A 1 198 ? 13.344 10.68 -9.18 1 98.56 198 ASP A O 1
ATOM 1523 N N . GLU A 1 199 ? 11.641 11.25 -10.531 1 98.75 199 GLU A N 1
ATOM 1524 C CA . GLU A 1 199 ? 11.734 12.672 -10.211 1 98.75 199 GLU A CA 1
ATOM 1525 C C . GLU A 1 199 ? 11.336 12.938 -8.766 1 98.75 199 GLU A C 1
ATOM 1527 O O . GLU A 1 199 ? 11.938 13.781 -8.094 1 98.75 199 GLU A O 1
ATOM 1532 N N . ALA A 1 200 ? 10.312 12.266 -8.312 1 98.88 200 ALA A N 1
ATOM 1533 C CA . ALA A 1 200 ? 9.922 12.375 -6.91 1 98.88 200 ALA A CA 1
ATOM 1534 C C . ALA A 1 200 ? 11.055 11.914 -5.992 1 98.88 200 ALA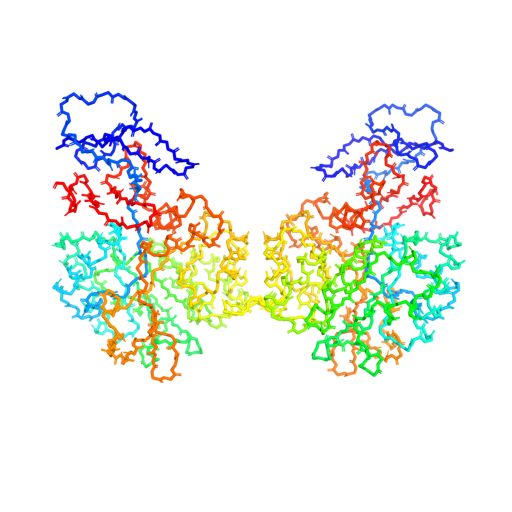 A C 1
ATOM 1536 O O . ALA A 1 200 ? 11.32 12.539 -4.965 1 98.88 200 ALA A O 1
ATOM 1537 N N . VAL A 1 201 ? 11.719 10.836 -6.359 1 98.75 201 VAL A N 1
ATOM 1538 C CA . VAL A 1 201 ? 12.805 10.281 -5.562 1 98.75 201 VAL A CA 1
ATOM 1539 C C . VAL A 1 201 ? 13.945 11.289 -5.473 1 98.75 201 VAL A C 1
ATOM 1541 O O . VAL A 1 201 ? 14.609 11.406 -4.438 1 98.75 201 VAL A O 1
ATOM 1544 N N . VAL A 1 202 ? 14.188 12.047 -6.57 1 98.75 202 VAL A N 1
ATOM 1545 C CA . VAL A 1 202 ? 15.203 13.102 -6.543 1 98.75 202 VAL A CA 1
ATOM 1546 C C . VAL A 1 202 ? 14.852 14.125 -5.469 1 98.75 202 VAL A C 1
ATOM 1548 O O . VAL A 1 202 ? 15.719 14.555 -4.703 1 98.75 202 VAL A O 1
ATOM 1551 N N . GLY A 1 203 ? 13.555 14.531 -5.406 1 98.88 203 GLY A N 1
ATOM 1552 C CA . GLY A 1 203 ? 13.109 15.445 -4.363 1 98.88 203 GLY A CA 1
ATOM 1553 C C . GLY A 1 203 ? 13.273 14.875 -2.967 1 98.88 203 GLY A C 1
ATOM 1554 O O . GLY A 1 203 ? 13.703 15.586 -2.051 1 98.88 203 GLY A O 1
ATOM 1555 N N . ILE A 1 204 ? 12.969 13.586 -2.818 1 98.88 204 ILE A N 1
ATOM 1556 C CA . ILE A 1 204 ? 13.094 12.914 -1.531 1 98.88 204 ILE A CA 1
ATOM 1557 C C . ILE A 1 204 ? 14.562 12.867 -1.109 1 98.88 204 ILE A C 1
ATOM 1559 O O . ILE A 1 204 ? 14.891 13.18 0.036 1 98.88 204 ILE A O 1
ATOM 1563 N N . LYS A 1 205 ? 15.445 12.547 -2.012 1 98.69 205 LYS A N 1
ATOM 1564 C CA . LYS A 1 205 ? 16.875 12.477 -1.73 1 98.69 205 LYS A CA 1
ATOM 1565 C C . LYS A 1 205 ? 17.438 13.852 -1.377 1 98.69 205 LYS A C 1
ATOM 1567 O O . LYS A 1 205 ? 18.391 13.961 -0.598 1 98.69 205 LYS A O 1
ATOM 1572 N N . ALA A 1 206 ? 16.797 14.898 -1.967 1 98.81 206 ALA A N 1
ATOM 1573 C CA . ALA A 1 206 ? 17.219 16.266 -1.677 1 98.81 206 ALA A CA 1
ATOM 1574 C C . ALA A 1 206 ? 16.781 16.688 -0.278 1 98.81 206 ALA A C 1
ATOM 1576 O O . ALA A 1 206 ? 17.25 17.703 0.252 1 98.81 206 ALA A O 1
ATOM 1577 N N . GLY A 1 207 ? 15.781 15.969 0.308 1 98.81 207 GLY A N 1
ATOM 1578 C CA . GLY A 1 207 ? 15.453 16.234 1.7 1 98.81 207 GLY A CA 1
ATOM 1579 C C . GLY A 1 207 ? 13.961 16.391 1.943 1 98.81 207 GLY A C 1
ATOM 1580 O O . GLY A 1 207 ? 13.539 16.672 3.068 1 98.81 207 GLY A O 1
ATOM 1581 N N . ALA A 1 208 ? 13.117 16.219 0.9 1 98.88 208 ALA A N 1
ATOM 1582 C CA . ALA A 1 208 ? 11.672 16.281 1.113 1 98.88 208 ALA A CA 1
ATOM 1583 C C . ALA A 1 208 ? 11.195 15.125 1.988 1 98.88 208 ALA A C 1
ATOM 1585 O O . ALA A 1 208 ? 11.586 13.969 1.768 1 98.88 208 ALA A O 1
ATOM 1586 N N . THR A 1 209 ? 10.297 15.406 2.963 1 98.88 209 THR A N 1
ATOM 1587 C CA . THR A 1 209 ? 9.945 14.367 3.922 1 98.88 209 THR A CA 1
ATOM 1588 C C . THR A 1 209 ? 8.43 14.273 4.086 1 98.88 209 THR A C 1
ATOM 1590 O O . THR A 1 209 ? 7.938 13.688 5.055 1 98.88 209 THR A O 1
ATOM 1593 N N . SER A 1 210 ? 7.684 14.875 3.174 1 98.81 210 SER A N 1
ATOM 1594 C CA . SER A 1 210 ? 6.227 14.828 3.24 1 98.81 210 SER A CA 1
ATOM 1595 C C . SER A 1 210 ? 5.609 14.82 1.846 1 98.81 210 SER A C 1
ATOM 1597 O O . SER A 1 210 ? 6.227 15.289 0.887 1 98.81 210 SER A O 1
ATOM 1599 N N . GLY A 1 211 ? 4.5 14.203 1.723 1 98.88 211 GLY A N 1
ATOM 1600 C CA . GLY A 1 211 ? 3.631 14.305 0.562 1 98.88 211 GLY A CA 1
ATOM 1601 C C . GLY A 1 211 ? 2.34 15.047 0.849 1 98.88 211 GLY A C 1
ATOM 1602 O O . GLY A 1 211 ? 1.572 14.656 1.729 1 98.88 211 GLY A O 1
ATOM 1603 N N . THR A 1 212 ? 2.082 16.125 0.136 1 98.81 212 THR A N 1
ATOM 1604 C CA . THR A 1 212 ? 0.936 17 0.362 1 98.81 212 THR A CA 1
ATOM 1605 C C . THR A 1 212 ? -0.361 16.297 -0.039 1 98.81 212 THR A C 1
ATOM 1607 O O . THR A 1 212 ? -0.474 15.781 -1.15 1 98.81 212 THR A O 1
ATOM 1610 N N . HIS A 1 213 ? -1.396 16.281 0.91 1 98.75 213 HIS A N 1
ATOM 1611 C CA . HIS A 1 213 ? -2.682 15.625 0.685 1 98.75 213 HIS A CA 1
ATOM 1612 C C . HIS A 1 213 ? -2.547 14.461 -0.292 1 98.75 213 HIS A C 1
ATOM 1614 O O . HIS A 1 213 ? -3.18 14.453 -1.35 1 98.75 213 HIS A O 1
ATOM 1620 N N . THR A 1 214 ? -1.826 13.461 0.118 1 98.75 214 THR A N 1
ATOM 1621 C CA . THR A 1 214 ? -1.442 12.305 -0.679 1 98.75 214 THR A CA 1
ATOM 1622 C C . THR A 1 214 ? -2.641 11.758 -1.452 1 98.75 214 THR A C 1
ATOM 1624 O O . THR A 1 214 ? -3.75 11.688 -0.92 1 98.75 214 THR A O 1
ATOM 1627 N N . TYR A 1 215 ? -2.422 11.32 -2.768 1 98.44 215 TYR A N 1
ATOM 1628 C CA . TYR A 1 215 ? -3.379 10.859 -3.77 1 98.44 215 TYR A CA 1
ATOM 1629 C C . TYR A 1 215 ? -3.898 12.023 -4.602 1 98.44 215 TYR A C 1
ATOM 1631 O O . TYR A 1 215 ? -4.191 11.867 -5.789 1 98.44 215 TYR A O 1
ATOM 1639 N N . ASN A 1 216 ? -4.043 13.219 -3.965 1 98.25 216 ASN A N 1
ATOM 1640 C CA . ASN A 1 216 ? -4.691 14.344 -4.633 1 98.25 216 ASN A CA 1
ATOM 1641 C C . ASN A 1 216 ? -3.674 15.242 -5.336 1 98.25 216 ASN A C 1
ATOM 1643 O O . ASN A 1 216 ? -2.662 15.625 -4.746 1 98.25 216 ASN A O 1
ATOM 1647 N N . ALA A 1 217 ? -3.957 15.594 -6.609 1 98 217 ALA A N 1
ATOM 1648 C CA . ALA A 1 217 ? -3.166 16.531 -7.402 1 98 217 ALA A CA 1
ATOM 1649 C C . ALA A 1 217 ? -1.717 16.062 -7.512 1 98 217 ALA A C 1
ATOM 1651 O O . ALA A 1 217 ? -0.789 16.859 -7.312 1 98 217 ALA A O 1
ATOM 1652 N N . MET A 1 218 ? -1.519 14.82 -7.824 1 98.44 218 MET A N 1
ATOM 1653 C CA . MET A 1 218 ? -0.211 14.219 -8.078 1 98.44 218 MET A CA 1
ATOM 1654 C C . MET A 1 218 ? -0.344 12.969 -8.938 1 98.44 218 MET A C 1
ATOM 1656 O O . MET A 1 218 ? -1.445 12.438 -9.109 1 98.44 218 MET A O 1
ATOM 1660 N N . THR A 1 219 ? 0.755 12.492 -9.539 1 98.44 219 THR A N 1
ATOM 1661 C CA . THR A 1 219 ? 0.708 11.312 -10.398 1 98.44 219 THR A CA 1
ATOM 1662 C C . THR A 1 219 ? 0.366 10.062 -9.594 1 98.44 219 THR A C 1
ATOM 1664 O O . THR A 1 219 ? 0.916 9.844 -8.508 1 98.44 219 THR A O 1
ATOM 1667 N N . PRO A 1 220 ? -0.576 9.219 -10.117 1 97.88 220 PRO A N 1
ATOM 1668 C CA . PRO A 1 220 ? -1.109 8.078 -9.375 1 97.88 220 PRO A CA 1
ATOM 1669 C C . PRO A 1 220 ? -0.152 6.887 -9.352 1 97.88 220 PRO A C 1
ATOM 1671 O O . PRO A 1 220 ? 0.878 6.906 -10.031 1 97.88 220 PRO A O 1
ATOM 1674 N N . LEU A 1 221 ? -0.5 5.883 -8.609 1 97.88 221 LEU A N 1
ATOM 1675 C CA . LEU A 1 221 ? 0.174 4.59 -8.602 1 97.88 221 LEU A CA 1
ATOM 1676 C C . LEU A 1 221 ? -0.344 3.699 -9.719 1 97.88 221 LEU A C 1
ATOM 1678 O O . LEU A 1 221 ? -1.522 3.336 -9.734 1 97.88 221 LEU A O 1
ATOM 1682 N N . THR A 1 222 ? 0.519 3.344 -10.648 1 95.62 222 THR A N 1
ATOM 1683 C CA . THR A 1 222 ? 0.287 2.264 -11.602 1 95.62 222 THR A CA 1
ATOM 1684 C C . THR A 1 222 ? 1.474 1.305 -11.633 1 95.62 222 THR A C 1
ATOM 1686 O O . THR A 1 222 ? 2.578 1.662 -11.219 1 95.62 222 THR A O 1
ATOM 1689 N N . HIS A 1 223 ? 1.242 0.147 -12.086 1 95.25 223 HIS A N 1
ATOM 1690 C CA . HIS A 1 223 ? 2.203 -0.939 -11.93 1 95.25 223 HIS A CA 1
ATOM 1691 C C . HIS A 1 223 ? 3.445 -0.703 -12.781 1 95.25 223 HIS A C 1
ATOM 1693 O O . HIS A 1 223 ? 4.516 -1.238 -12.492 1 95.25 223 HIS A O 1
ATOM 1699 N N . ARG A 1 224 ? 3.379 0.073 -13.805 1 95.94 224 ARG A N 1
ATOM 1700 C CA . ARG A 1 224 ? 4.543 0.312 -14.648 1 95.94 224 ARG A CA 1
ATOM 1701 C C . ARG A 1 224 ? 5.062 1.735 -14.477 1 95.94 224 ARG A C 1
ATOM 1703 O O . ARG A 1 224 ? 6.207 2.031 -14.828 1 95.94 224 ARG A O 1
ATOM 1710 N N . ASN A 1 225 ? 4.176 2.621 -13.969 1 96.31 225 ASN A N 1
ATOM 1711 C CA . ASN A 1 225 ? 4.496 3.998 -13.609 1 96.31 225 ASN A CA 1
ATOM 1712 C C . ASN A 1 225 ? 3.975 4.344 -12.211 1 96.31 225 ASN A C 1
ATOM 1714 O O . ASN A 1 225 ? 2.916 4.961 -12.078 1 96.31 225 ASN A O 1
ATOM 1718 N N . PRO A 1 226 ? 4.777 4.086 -11.203 1 97.62 226 PRO A N 1
ATOM 1719 C CA . PRO A 1 226 ? 4.277 4.172 -9.828 1 97.62 226 PRO A CA 1
ATOM 1720 C C . PRO A 1 226 ? 3.918 5.602 -9.422 1 97.62 226 PRO A C 1
ATOM 1722 O O . PRO A 1 226 ? 3.146 5.801 -8.477 1 97.62 226 PRO A O 1
ATOM 1725 N N . GLY A 1 227 ? 4.617 6.645 -10.125 1 98.31 227 GLY A N 1
ATOM 1726 C CA . GLY A 1 227 ? 4.293 8.031 -9.859 1 98.31 227 GLY A CA 1
ATOM 1727 C C . GLY A 1 227 ? 4.73 8.492 -8.484 1 98.31 227 GLY A C 1
ATOM 1728 O O . GLY A 1 227 ? 5.582 7.863 -7.852 1 98.31 227 GLY A O 1
ATOM 1729 N N . VAL A 1 228 ? 4.191 9.656 -8.109 1 98.88 228 VAL A N 1
ATOM 1730 C CA . VAL A 1 228 ? 4.527 10.266 -6.828 1 98.88 228 VAL A CA 1
ATOM 1731 C C . VAL A 1 228 ? 3.859 9.5 -5.691 1 98.88 228 VAL A C 1
ATOM 1733 O O . VAL A 1 228 ? 4.438 9.344 -4.613 1 98.88 228 VAL A O 1
ATOM 1736 N N . VAL A 1 229 ? 2.621 9.016 -5.969 1 98.81 229 VAL A N 1
ATOM 1737 C CA . VAL A 1 229 ? 1.933 8.227 -4.953 1 98.81 229 VAL A CA 1
ATOM 1738 C C . VAL A 1 229 ? 2.768 7 -4.602 1 98.81 229 VAL A C 1
ATOM 1740 O O . VAL A 1 229 ? 2.953 6.688 -3.422 1 98.81 229 VAL A O 1
ATOM 1743 N N . GLY A 1 230 ? 3.277 6.309 -5.645 1 98.75 230 GLY A N 1
ATOM 1744 C CA . GLY A 1 230 ? 4.156 5.18 -5.395 1 98.75 230 GLY A CA 1
ATOM 1745 C C . GLY A 1 230 ? 5.41 5.559 -4.625 1 98.75 230 GLY A C 1
ATOM 1746 O O . GLY A 1 230 ? 5.828 4.836 -3.719 1 98.75 230 GLY A O 1
ATOM 1747 N N . ALA A 1 231 ? 6.012 6.695 -4.934 1 98.88 231 ALA A N 1
ATOM 1748 C CA . ALA A 1 231 ? 7.219 7.156 -4.25 1 98.88 231 ALA A CA 1
ATOM 1749 C C . ALA A 1 231 ? 6.945 7.422 -2.773 1 98.88 231 ALA A C 1
ATOM 1751 O O . ALA A 1 231 ? 7.734 7.031 -1.91 1 98.88 231 ALA A O 1
ATOM 1752 N N . ILE A 1 232 ? 5.816 8.07 -2.529 1 98.88 232 ILE A N 1
ATOM 1753 C CA . ILE A 1 232 ? 5.438 8.367 -1.152 1 98.88 232 ILE A CA 1
ATOM 1754 C C . ILE A 1 232 ? 5.211 7.066 -0.384 1 98.88 232 ILE A C 1
ATOM 1756 O O . ILE A 1 232 ? 5.719 6.898 0.727 1 98.88 232 ILE A O 1
ATOM 1760 N N . MET A 1 233 ? 4.492 6.148 -0.959 1 98.62 233 MET A N 1
ATOM 1761 C CA . MET A 1 233 ? 4.148 4.891 -0.3 1 98.62 233 MET A CA 1
ATOM 1762 C C . MET A 1 233 ? 5.398 4.07 -0.009 1 98.62 233 MET A C 1
ATOM 1764 O O . MET A 1 233 ? 5.465 3.373 1.006 1 98.62 233 MET A O 1
ATOM 1768 N N . GLU A 1 234 ? 6.328 4.137 -0.871 1 98 234 GLU A N 1
ATOM 1769 C CA . GLU A 1 234 ? 7.477 3.234 -0.814 1 98 234 GLU A CA 1
ATOM 1770 C C . GLU A 1 234 ? 8.555 3.768 0.13 1 98 234 GLU A C 1
ATOM 1772 O O . GLU A 1 234 ? 9.273 2.992 0.761 1 98 234 GLU A O 1
ATOM 1777 N N . HIS A 1 235 ? 8.734 5.094 0.287 1 98.19 235 HIS A N 1
ATOM 1778 C CA . HIS A 1 235 ? 9.867 5.66 1.009 1 98.19 235 HIS A CA 1
ATOM 1779 C C . HIS A 1 235 ? 9.5 5.949 2.461 1 98.19 235 HIS A C 1
ATOM 1781 O O . HIS A 1 235 ? 8.641 6.785 2.736 1 98.19 235 HIS A O 1
ATOM 1787 N N . ASP A 1 236 ? 10.227 5.434 3.371 1 95.88 236 ASP A N 1
ATOM 1788 C CA . ASP A 1 236 ? 9.938 5.473 4.801 1 95.88 236 ASP A CA 1
ATOM 1789 C C . ASP A 1 236 ? 10.133 6.879 5.363 1 95.88 236 ASP A C 1
ATOM 1791 O O . ASP A 1 236 ? 9.492 7.254 6.348 1 95.88 236 ASP A O 1
ATOM 1795 N N . GLU A 1 237 ? 10.984 7.59 4.762 1 97 237 GLU A N 1
ATOM 1796 C CA . GLU A 1 237 ? 11.32 8.898 5.312 1 97 237 GLU A CA 1
ATOM 1797 C C . GLU A 1 237 ? 10.234 9.93 4.992 1 97 237 GLU A C 1
ATOM 1799 O O . GLU A 1 237 ? 10.227 11.023 5.551 1 97 237 GLU A O 1
ATOM 1804 N N . VAL A 1 238 ? 9.344 9.602 4.086 1 98.75 238 VAL A N 1
ATOM 1805 C CA . VAL A 1 238 ? 8.336 10.562 3.637 1 98.75 238 VAL A CA 1
ATOM 1806 C C . VAL A 1 238 ? 7.016 10.297 4.359 1 98.75 238 VAL A C 1
ATOM 1808 O O . VAL A 1 238 ? 6.516 9.164 4.359 1 98.75 238 VAL A O 1
ATOM 1811 N N . TYR A 1 239 ? 6.473 11.266 5.035 1 98.88 239 TYR A N 1
ATOM 1812 C CA . TYR A 1 239 ? 5.129 11.195 5.602 1 98.88 239 TYR A CA 1
ATOM 1813 C C . TYR A 1 239 ? 4.07 11.375 4.52 1 98.88 239 TYR A C 1
ATOM 1815 O O . TYR A 1 239 ? 4.309 12.055 3.52 1 98.88 239 TYR A O 1
ATOM 1823 N N . ALA A 1 240 ? 2.938 10.773 4.684 1 98.94 240 ALA A N 1
ATOM 1824 C CA . ALA A 1 240 ? 1.797 10.961 3.793 1 98.94 240 ALA A CA 1
ATOM 1825 C C . ALA A 1 240 ? 0.695 11.766 4.473 1 98.94 240 ALA A C 1
ATOM 1827 O O . ALA A 1 240 ? 0.077 11.297 5.434 1 98.94 240 ALA A O 1
ATOM 1828 N N . GLU A 1 241 ? 0.46 12.945 3.996 1 98.94 241 GLU A N 1
ATOM 1829 C CA . GLU A 1 241 ? -0.681 13.734 4.465 1 98.94 241 GLU A CA 1
ATOM 1830 C C . GLU A 1 241 ? -1.985 13.219 3.861 1 98.94 241 GLU A C 1
ATOM 1832 O O . GLU A 1 241 ? -2.057 12.945 2.66 1 98.94 241 GLU A O 1
ATOM 1837 N N . LEU A 1 242 ? -3.006 13.156 4.691 1 98.88 242 LEU A N 1
ATOM 1838 C CA . LEU A 1 242 ? -4.246 12.523 4.254 1 98.88 242 LEU A CA 1
ATOM 1839 C C . LEU A 1 242 ? -5.453 13.352 4.668 1 98.88 242 LEU A C 1
ATOM 1841 O O . LEU A 1 242 ? -5.605 13.688 5.844 1 98.88 242 LEU A O 1
ATOM 1845 N N . ILE A 1 243 ? -6.238 13.812 3.729 1 98.88 243 ILE A N 1
ATOM 1846 C CA . ILE A 1 243 ? -7.559 14.375 3.984 1 98.88 243 ILE A CA 1
ATOM 1847 C C . ILE A 1 243 ? -8.578 13.25 4.129 1 98.88 243 ILE A C 1
ATOM 1849 O O . ILE A 1 243 ? -9.039 12.688 3.129 1 98.88 243 ILE A O 1
ATOM 1853 N N . LEU A 1 244 ? -8.984 12.953 5.359 1 98.81 244 LEU A N 1
ATOM 1854 C CA . LEU A 1 244 ? -9.805 11.773 5.582 1 98.81 244 LEU A CA 1
ATOM 1855 C C . LEU A 1 244 ? -11.258 12.156 5.84 1 98.81 244 LEU A C 1
ATOM 1857 O O . LEU A 1 244 ? -11.758 12.008 6.961 1 98.81 244 LEU A O 1
ATOM 1861 N N . ASP A 1 245 ? -11.969 12.586 4.766 1 98.38 245 ASP A N 1
ATOM 1862 C CA . ASP A 1 245 ? -13.367 12.977 4.859 1 98.38 245 ASP A CA 1
ATOM 1863 C C . ASP A 1 245 ? -14.266 12.008 4.094 1 98.38 245 ASP A C 1
ATOM 1865 O O . ASP A 1 245 ? -15.484 12.195 4.035 1 98.38 245 ASP A O 1
ATOM 1869 N N . GLY A 1 246 ? -13.672 10.938 3.469 1 97.81 246 GLY A N 1
ATOM 1870 C CA . GLY A 1 246 ? -14.43 9.977 2.68 1 97.81 246 GLY A CA 1
ATOM 1871 C C . GLY A 1 246 ? -14.789 10.492 1.301 1 97.81 246 GLY A C 1
ATOM 1872 O O . GLY A 1 246 ? -15.414 9.781 0.507 1 97.81 246 GLY A O 1
ATOM 1873 N N . ILE A 1 247 ? -14.406 11.719 0.957 1 97.5 247 ILE A N 1
ATOM 1874 C CA . ILE A 1 247 ? -14.703 12.375 -0.314 1 97.5 247 ILE A CA 1
ATOM 1875 C C . ILE A 1 247 ? -13.414 12.539 -1.117 1 97.5 247 ILE A C 1
ATOM 1877 O O . ILE A 1 247 ? -13.32 12.07 -2.252 1 97.5 247 ILE A O 1
ATOM 1881 N N . HIS A 1 248 ? -12.414 13.156 -0.502 1 98.19 248 HIS A N 1
ATOM 1882 C CA . HIS A 1 248 ? -11.125 13.328 -1.163 1 98.19 248 HIS A CA 1
ATOM 1883 C C . HIS A 1 248 ? -10.438 11.977 -1.376 1 98.19 248 HIS A C 1
ATOM 1885 O O . HIS A 1 248 ? -9.797 11.758 -2.408 1 98.19 248 HIS A O 1
ATOM 1891 N N . VAL A 1 249 ? -10.547 11.164 -0.425 1 98.56 249 VAL A N 1
ATOM 1892 C CA . VAL A 1 249 ? -9.969 9.828 -0.425 1 98.56 249 VAL A CA 1
ATOM 1893 C C . VAL A 1 249 ? -10.961 8.836 0.177 1 98.56 249 VAL A C 1
ATOM 1895 O O . VAL A 1 249 ? -11.484 9.055 1.271 1 98.56 249 VAL A O 1
ATOM 1898 N N . SER A 1 250 ? -11.273 7.789 -0.589 1 98.56 250 SER A N 1
ATOM 1899 C CA . SER A 1 250 ? -12.125 6.734 -0.054 1 98.56 250 SER A CA 1
ATOM 1900 C C . SER A 1 250 ? -11.461 6.02 1.114 1 98.56 250 SER A C 1
ATOM 1902 O O . SER A 1 250 ? -10.234 5.977 1.203 1 98.56 250 SER A O 1
ATOM 1904 N N . TYR A 1 251 ? -12.273 5.445 2.041 1 98.56 251 TYR A N 1
ATOM 1905 C CA . TYR A 1 251 ? -11.727 4.797 3.227 1 98.56 251 TYR A CA 1
ATOM 1906 C C . TYR A 1 251 ? -10.883 3.59 2.846 1 98.56 251 TYR A C 1
ATOM 1908 O O . TYR A 1 251 ? -9.789 3.398 3.387 1 98.56 251 TYR A O 1
ATOM 1916 N N . PRO A 1 252 ? -11.25 2.752 1.803 1 98.31 252 PRO A N 1
ATOM 1917 C CA . PRO A 1 252 ? -10.383 1.646 1.398 1 98.31 252 PRO A CA 1
ATOM 1918 C C . PRO A 1 252 ? -9.031 2.121 0.87 1 98.31 252 PRO A C 1
ATOM 1920 O O . PRO A 1 252 ? -7.996 1.513 1.165 1 98.31 252 PRO A O 1
ATOM 1923 N N . ALA A 1 253 ? -9.055 3.197 0.102 1 98.69 253 ALA A N 1
ATOM 1924 C CA . ALA A 1 253 ? -7.785 3.742 -0.382 1 98.69 253 ALA A CA 1
ATOM 1925 C C . ALA A 1 253 ? -6.922 4.234 0.777 1 98.69 253 ALA A C 1
ATOM 1927 O O . ALA A 1 253 ? -5.699 4.062 0.766 1 98.69 253 ALA A O 1
ATOM 1928 N N . ALA A 1 254 ? -7.555 4.832 1.756 1 98.81 254 ALA A N 1
ATOM 1929 C CA . ALA A 1 254 ? -6.844 5.281 2.949 1 98.81 254 ALA A CA 1
ATOM 1930 C C . ALA A 1 254 ? -6.23 4.102 3.699 1 98.81 254 ALA A C 1
ATOM 1932 O O . ALA A 1 254 ? -5.105 4.191 4.195 1 98.81 254 ALA A O 1
ATOM 1933 N N . LYS A 1 255 ? -6.957 3.021 3.801 1 98.56 255 LYS A N 1
ATOM 1934 C CA . LYS A 1 255 ? -6.445 1.82 4.453 1 98.56 255 LYS A CA 1
ATOM 1935 C C . LYS A 1 255 ? -5.215 1.283 3.723 1 98.56 255 LYS A C 1
ATOM 1937 O O . LYS A 1 255 ? -4.246 0.865 4.359 1 98.56 255 LYS A O 1
ATOM 1942 N N . VAL A 1 256 ? -5.305 1.291 2.412 1 98.56 256 VAL A N 1
ATOM 1943 C CA . VAL A 1 256 ? -4.172 0.833 1.611 1 98.56 256 VAL A CA 1
ATOM 1944 C C . VAL A 1 256 ? -2.951 1.705 1.896 1 98.56 256 VAL A C 1
ATOM 1946 O O . VAL A 1 256 ? -1.844 1.193 2.076 1 98.56 256 VAL A O 1
ATOM 1949 N N . LEU A 1 257 ? -3.164 3.031 1.92 1 98.75 257 LEU A N 1
ATOM 1950 C CA . LEU A 1 257 ? -2.08 3.957 2.234 1 98.75 257 LEU A CA 1
ATOM 1951 C C . LEU A 1 257 ? -1.477 3.645 3.598 1 98.75 257 LEU A C 1
ATOM 1953 O O . LEU A 1 257 ? -0.253 3.594 3.742 1 98.75 257 LEU A O 1
ATOM 1957 N N . LEU A 1 258 ? -2.326 3.443 4.559 1 98.5 258 LEU A N 1
ATOM 1958 C CA . LEU A 1 258 ? -1.895 3.154 5.922 1 98.5 258 LEU A CA 1
ATOM 1959 C C . LEU A 1 258 ? -1.09 1.859 5.973 1 98.5 258 LEU A C 1
ATOM 1961 O O . LEU A 1 258 ? -0.078 1.78 6.672 1 98.5 258 LEU A O 1
ATOM 1965 N N . ARG A 1 259 ? -1.55 0.909 5.27 1 97.75 259 ARG A N 1
ATOM 1966 C CA . ARG A 1 259 ? -0.857 -0.375 5.234 1 97.75 259 ARG A CA 1
ATOM 1967 C C . ARG A 1 259 ? 0.527 -0.234 4.609 1 97.75 259 ARG A C 1
ATOM 1969 O O . ARG A 1 259 ? 1.493 -0.833 5.09 1 97.75 259 ARG A O 1
ATOM 1976 N N . ALA A 1 260 ? 0.641 0.504 3.568 1 98.06 260 ALA A N 1
ATOM 1977 C CA . ALA A 1 260 ? 1.913 0.677 2.869 1 98.06 260 ALA A CA 1
ATOM 1978 C C . ALA A 1 260 ? 2.877 1.529 3.689 1 98.06 260 ALA A C 1
ATOM 1980 O O . ALA A 1 260 ? 4.074 1.236 3.754 1 98.06 260 ALA A O 1
ATOM 1981 N N . LYS A 1 261 ? 2.369 2.57 4.348 1 98 261 LYS A N 1
ATOM 1982 C CA . LYS A 1 261 ? 3.215 3.562 5.008 1 98 261 LYS A CA 1
ATOM 1983 C C . LYS A 1 261 ? 3.531 3.148 6.441 1 98 261 LYS A C 1
ATOM 1985 O O . LYS A 1 261 ? 4.602 3.473 6.965 1 98 261 LYS A O 1
ATOM 1990 N N . GLY A 1 262 ? 2.512 2.537 7.062 1 96.81 262 GLY A N 1
ATOM 1991 C CA . GLY A 1 262 ? 2.592 2.322 8.5 1 96.81 262 GLY A CA 1
ATOM 1992 C C . GLY A 1 262 ? 1.964 3.441 9.305 1 96.81 262 GLY A C 1
ATOM 1993 O O . GLY A 1 262 ? 1.854 4.574 8.828 1 96.81 262 GLY A O 1
ATOM 1994 N N . LEU A 1 263 ? 1.664 3.162 10.5 1 97.19 263 LEU A N 1
ATOM 1995 C CA . LEU A 1 263 ? 0.916 4.043 11.391 1 97.19 263 LEU A CA 1
ATOM 1996 C C . LEU A 1 263 ? 1.71 5.309 11.695 1 97.19 263 LEU A C 1
ATOM 1998 O O . LEU A 1 263 ? 1.131 6.383 11.867 1 97.19 263 LEU A O 1
ATOM 2002 N N . ASP A 1 264 ? 2.953 5.289 11.688 1 97.81 264 ASP A N 1
ATOM 2003 C CA . ASP A 1 264 ? 3.781 6.387 12.172 1 97.81 264 ASP A CA 1
ATOM 2004 C C . ASP A 1 264 ? 4.113 7.363 11.047 1 97.81 264 ASP A C 1
ATOM 2006 O O . ASP A 1 264 ? 4.828 8.344 11.266 1 97.81 264 ASP A O 1
ATOM 2010 N N . LYS A 1 265 ? 3.574 7.078 9.836 1 98.69 265 LYS A N 1
ATOM 2011 C CA . LYS A 1 265 ? 4.004 7.898 8.711 1 98.69 265 LYS A CA 1
ATOM 2012 C C . LYS A 1 265 ? 2.805 8.477 7.961 1 98.69 265 LYS A C 1
ATOM 2014 O O . LYS A 1 265 ? 2.939 8.938 6.828 1 98.69 265 LYS A O 1
ATOM 2019 N N . VAL A 1 266 ? 1.659 8.445 8.555 1 98.88 266 VAL A N 1
ATOM 2020 C CA . VAL A 1 266 ? 0.477 9.086 7.992 1 98.88 266 VAL A CA 1
ATOM 2021 C C . VAL A 1 266 ? 0.043 10.242 8.891 1 98.88 266 VAL A C 1
ATOM 2023 O O . VAL A 1 266 ? 0.041 10.117 10.117 1 98.88 266 VAL A O 1
ATOM 2026 N N . ILE A 1 267 ? -0.25 11.367 8.281 1 98.94 267 ILE A N 1
ATOM 2027 C CA . ILE A 1 267 ? -0.658 12.57 8.992 1 98.94 267 ILE A CA 1
ATOM 2028 C C . ILE A 1 267 ? -2.035 13.016 8.508 1 98.94 267 ILE A C 1
ATOM 2030 O O . ILE A 1 267 ? -2.244 13.211 7.305 1 98.94 267 ILE A O 1
ATOM 2034 N N . LEU A 1 268 ? -2.979 13.133 9.43 1 98.94 268 LEU A N 1
ATOM 2035 C CA . LEU A 1 268 ? -4.27 13.719 9.078 1 98.94 268 LEU A CA 1
ATOM 2036 C C . LEU A 1 268 ? -4.16 15.234 8.945 1 98.94 268 LEU A C 1
ATOM 2038 O O . LEU A 1 268 ? -3.549 15.891 9.789 1 98.94 268 LEU A O 1
ATOM 2042 N N . ILE A 1 269 ? -4.672 15.742 7.848 1 98.94 269 ILE A N 1
ATOM 2043 C CA . ILE A 1 269 ? -4.805 17.172 7.621 1 98.94 269 ILE A CA 1
ATOM 2044 C C . ILE A 1 269 ? -6.242 17.5 7.242 1 98.94 269 ILE A C 1
ATOM 2046 O O . ILE A 1 269 ? -7 16.625 6.816 1 98.94 269 ILE A O 1
ATOM 2050 N N . THR A 1 270 ? -6.57 18.781 7.43 1 98.88 270 THR A N 1
ATOM 2051 C CA . THR A 1 270 ? -7.93 19.141 7.043 1 98.88 270 THR A CA 1
ATOM 2052 C C . THR A 1 270 ? -7.953 19.688 5.621 1 98.88 270 THR A C 1
ATOM 2054 O O . THR A 1 270 ? -8.883 19.422 4.859 1 98.88 270 THR A O 1
ATOM 2057 N N . ASP A 1 271 ? -6.883 20.438 5.305 1 98.75 271 ASP A N 1
ATOM 2058 C CA . ASP A 1 271 ? -6.902 21.219 4.062 1 98.75 271 ASP A CA 1
ATOM 2059 C C . ASP A 1 271 ? -8.172 22.047 3.953 1 98.75 271 ASP A C 1
ATOM 2061 O O . ASP A 1 271 ? -8.75 22.156 2.871 1 98.75 271 ASP A O 1
ATOM 2065 N N . SER A 1 272 ? -8.625 22.547 5.086 1 98.5 272 SER A N 1
ATOM 2066 C CA . SER A 1 272 ? -9.891 23.266 5.176 1 98.5 272 SER A CA 1
ATOM 2067 C C . SER A 1 272 ? -9.805 24.641 4.531 1 98.5 272 SER A C 1
ATOM 2069 O O . SER A 1 272 ? -8.734 25.266 4.516 1 98.5 272 SER A O 1
ATOM 2071 N N . ILE A 1 273 ? -10.953 25.094 4.043 1 98.25 273 ILE A N 1
ATOM 2072 C CA . ILE A 1 273 ? -11.055 26.438 3.488 1 98.25 273 ILE A CA 1
ATOM 2073 C C . ILE A 1 273 ? -11.984 27.281 4.352 1 98.25 273 ILE A C 1
ATOM 2075 O O . ILE A 1 273 ? -12.477 26.812 5.379 1 98.25 273 ILE A O 1
ATOM 2079 N N . GLU A 1 274 ? -12.164 28.516 3.992 1 97.69 274 GLU A N 1
ATOM 2080 C CA . GLU A 1 274 ? -12.898 29.484 4.809 1 97.69 274 GLU A CA 1
ATOM 2081 C C . GLU A 1 274 ? -14.297 28.984 5.145 1 97.69 274 GLU A C 1
ATOM 2083 O O . GLU A 1 274 ? -14.852 29.328 6.188 1 97.69 274 GLU A O 1
ATOM 2088 N N . ALA A 1 275 ? -14.812 28.078 4.328 1 97 275 ALA A N 1
ATOM 2089 C CA . ALA A 1 275 ? -16.188 27.594 4.461 1 97 275 ALA A CA 1
ATOM 2090 C C . ALA A 1 275 ? -16.312 26.594 5.605 1 97 275 ALA A C 1
ATOM 2092 O O . ALA A 1 275 ? -17.422 26.297 6.047 1 97 275 ALA A O 1
ATOM 2093 N N . SER A 1 276 ? -15.211 26.016 6.043 1 97 276 SER A N 1
ATOM 2094 C CA . SER A 1 276 ? -15.25 25.016 7.105 1 97 276 SER A CA 1
ATOM 2095 C C . SER A 1 276 ? -15.914 25.578 8.359 1 97 276 SER A C 1
ATOM 2097 O O . SER A 1 276 ? -15.555 26.656 8.836 1 97 276 SER A O 1
ATOM 2099 N N . GLY A 1 277 ? -16.859 24.844 8.922 1 95.38 277 GLY A N 1
ATOM 2100 C CA . GLY A 1 277 ? -17.594 25.25 10.109 1 95.38 277 GLY A CA 1
ATOM 2101 C C . GLY A 1 277 ? -18.797 26.141 9.789 1 95.38 277 GLY A C 1
ATOM 2102 O O . GLY A 1 277 ? -19.469 26.641 10.688 1 95.38 277 GLY A O 1
ATOM 2103 N N . LEU A 1 278 ? -19.047 26.375 8.508 1 96.88 278 LEU A N 1
ATOM 2104 C CA . LEU A 1 278 ? -20.156 27.219 8.086 1 96.88 278 LEU A CA 1
ATOM 2105 C C . LEU A 1 278 ? -21.156 26.438 7.262 1 96.88 278 LEU A C 1
ATOM 2107 O O . LEU A 1 278 ? -20.906 25.281 6.914 1 96.88 278 LEU A O 1
ATOM 2111 N N . GLU A 1 279 ? -22.281 26.984 7.027 1 95.62 279 GLU A N 1
ATOM 2112 C CA . GLU A 1 279 ? -23.344 26.328 6.273 1 95.62 279 GLU A CA 1
ATOM 2113 C C . GLU A 1 279 ? -23.016 26.281 4.785 1 95.62 279 GLU A C 1
ATOM 2115 O O . GLU A 1 279 ? -22.094 26.953 4.324 1 95.62 279 GLU A O 1
ATOM 2120 N N . ASP A 1 280 ? -23.781 25.453 4.062 1 96.81 280 ASP A N 1
ATOM 2121 C CA . ASP A 1 280 ? -23.609 25.391 2.613 1 96.81 280 ASP A CA 1
ATOM 2122 C C . ASP A 1 280 ? -23.812 26.766 1.978 1 96.81 280 ASP A C 1
ATOM 2124 O O . ASP A 1 280 ? -24.562 27.594 2.484 1 96.81 280 ASP A O 1
ATOM 2128 N N . GLY A 1 281 ? -23.031 27.031 0.925 1 97.19 281 GLY A N 1
ATOM 2129 C CA . GLY A 1 281 ? -23.109 28.312 0.252 1 97.19 281 GLY A CA 1
ATOM 2130 C C . GLY A 1 281 ? -21.922 28.609 -0.639 1 97.19 281 GLY A C 1
ATOM 2131 O O . GLY A 1 281 ? -21.219 27.688 -1.073 1 97.19 281 GLY A O 1
ATOM 2132 N N . GLN A 1 282 ? -21.828 29.812 -1.041 1 97.19 282 GLN A N 1
ATOM 2133 C CA . GLN A 1 282 ? -20.703 30.266 -1.853 1 97.19 282 GLN A CA 1
ATOM 2134 C C . GLN A 1 282 ? -19.641 30.938 -0.993 1 97.19 282 GLN A C 1
ATOM 2136 O O . GLN A 1 282 ? -19.969 31.75 -0.123 1 97.19 282 GLN A O 1
ATOM 2141 N N . TYR A 1 283 ? -18.438 30.531 -1.218 1 97 283 TYR A N 1
ATOM 2142 C CA . TYR A 1 283 ? -17.297 31.062 -0.493 1 97 283 TYR A CA 1
ATOM 2143 C C . TYR A 1 283 ? -16.109 31.266 -1.429 1 97 283 TYR A C 1
ATOM 2145 O O . TYR A 1 283 ? -16.281 31.375 -2.645 1 97 283 TYR A O 1
ATOM 2153 N N . LYS A 1 284 ? -14.953 31.391 -0.795 1 93.56 284 LYS A N 1
ATOM 2154 C CA . LYS A 1 284 ? -13.781 31.594 -1.632 1 93.56 284 LYS A CA 1
ATOM 2155 C C . LYS A 1 284 ? -12.594 30.781 -1.127 1 93.56 284 LYS A C 1
ATOM 2157 O O . LYS A 1 284 ? -12.562 30.375 0.037 1 93.56 284 LYS A O 1
ATOM 2162 N N . LEU A 1 285 ? -11.75 30.469 -1.92 1 91.5 285 LEU A N 1
ATOM 2163 C CA . LEU A 1 285 ? -10.383 30.016 -1.661 1 91.5 285 LEU A CA 1
ATOM 2164 C C . LEU A 1 285 ? -9.383 30.906 -2.387 1 91.5 285 LEU A C 1
ATOM 2166 O O . LEU A 1 285 ? -9.281 30.859 -3.613 1 91.5 285 LEU A O 1
ATOM 2170 N N . GLY A 1 286 ? -8.688 31.625 -1.598 1 82.88 286 GLY A N 1
ATOM 2171 C CA . GLY A 1 286 ? -7.98 32.719 -2.242 1 82.88 286 GLY A CA 1
ATOM 2172 C C . GLY A 1 286 ? -8.898 33.656 -2.992 1 82.88 286 GLY A C 1
ATOM 2173 O O . GLY A 1 286 ? -9.82 34.25 -2.406 1 82.88 286 GLY A O 1
ATOM 2174 N N . ASN A 1 287 ? -8.695 33.781 -4.258 1 83.31 287 ASN A N 1
ATOM 2175 C CA . ASN A 1 287 ? -9.508 34.688 -5.066 1 83.31 287 ASN A CA 1
ATOM 2176 C C . ASN A 1 287 ? -10.492 33.938 -5.941 1 83.31 287 ASN A C 1
ATOM 2178 O O . ASN A 1 287 ? -11.117 34.531 -6.832 1 83.31 287 ASN A O 1
ATOM 2182 N N . GLN A 1 288 ? -10.648 32.719 -5.559 1 90.69 288 GLN A N 1
ATOM 2183 C CA . GLN A 1 288 ? -11.516 31.875 -6.387 1 90.69 288 GLN A CA 1
ATOM 2184 C C . GLN A 1 288 ? -12.828 31.562 -5.668 1 90.69 288 GLN A C 1
ATOM 2186 O O . GLN A 1 288 ? -12.836 31.297 -4.461 1 90.69 288 GLN A O 1
ATOM 2191 N N . ALA A 1 289 ? -13.844 31.594 -6.473 1 94.94 289 ALA A N 1
ATOM 2192 C CA . ALA A 1 289 ? -15.141 31.219 -5.918 1 94.94 289 ALA A CA 1
ATOM 2193 C C . ALA A 1 289 ? -15.234 29.703 -5.703 1 94.94 289 ALA A C 1
ATOM 2195 O O . ALA A 1 289 ? -14.773 28.922 -6.539 1 94.94 289 ALA A O 1
ATOM 2196 N N . VAL A 1 290 ? -15.758 29.344 -4.574 1 96.81 290 VAL A N 1
ATOM 2197 C CA . VAL A 1 290 ? -15.953 27.953 -4.215 1 96.81 290 VAL A CA 1
ATOM 2198 C C . VAL A 1 290 ? -17.406 27.734 -3.764 1 96.81 290 VAL A C 1
ATOM 2200 O O . VAL A 1 290 ? -17.984 28.578 -3.09 1 96.81 290 VAL A O 1
ATOM 2203 N N . PHE A 1 291 ? -17.938 26.594 -4.125 1 97.38 291 PHE A N 1
ATOM 2204 C CA . PHE A 1 291 ? -19.312 26.25 -3.791 1 97.38 291 PHE A CA 1
ATOM 2205 C C . PHE A 1 291 ? -19.359 25.047 -2.857 1 97.38 291 PHE A C 1
ATOM 2207 O O . PHE A 1 291 ? -18.781 23.984 -3.164 1 97.38 291 PHE A O 1
ATOM 2214 N N . VAL A 1 292 ? -19.938 25.188 -1.725 1 97.12 292 VAL A N 1
ATOM 2215 C CA . VAL A 1 292 ? -20 24.125 -0.719 1 97.12 292 VAL A CA 1
ATOM 2216 C C . VAL A 1 292 ? -21.391 23.5 -0.713 1 97.12 292 VAL A C 1
ATOM 2218 O O . VAL A 1 292 ? -22.391 24.203 -0.557 1 97.12 292 VAL A O 1
ATOM 2221 N N . LYS A 1 293 ? -21.531 22.25 -1.008 1 93.19 293 LYS A N 1
ATOM 2222 C CA . LYS A 1 293 ? -22.734 21.438 -0.953 1 93.19 293 LYS A CA 1
ATOM 2223 C C . LYS A 1 293 ? -22.406 20 -0.571 1 93.19 293 LYS A C 1
ATOM 2225 O O . LYS A 1 293 ? -21.391 19.453 -1.01 1 93.19 293 LYS A O 1
ATOM 2230 N N . ASP A 1 294 ? -23.172 19.422 0.252 1 92.38 294 ASP A N 1
ATOM 2231 C CA . ASP A 1 294 ? -23.062 18.016 0.596 1 92.38 294 ASP A CA 1
ATOM 2232 C C . ASP A 1 294 ? -21.672 17.688 1.14 1 92.38 294 ASP A C 1
ATOM 2234 O O . ASP A 1 294 ? -21 16.766 0.661 1 92.38 294 ASP A O 1
ATOM 2238 N N . ASN A 1 295 ? -21.172 18.547 1.971 1 92.38 295 ASN A N 1
ATOM 2239 C CA . ASN A 1 295 ? -19.938 18.375 2.744 1 92.38 295 ASN A CA 1
ATOM 2240 C C . ASN A 1 295 ? -18.703 18.453 1.857 1 92.38 295 ASN A C 1
ATOM 2242 O O . ASN A 1 295 ? -17.641 17.922 2.209 1 92.38 295 ASN A O 1
ATOM 2246 N N . SER A 1 296 ? -18.891 19.062 0.697 1 95.81 296 SER A N 1
ATOM 2247 C CA . SER A 1 296 ? -17.75 19.219 -0.194 1 95.81 296 SER A CA 1
ATOM 2248 C C . SER A 1 296 ? -17.641 20.625 -0.747 1 95.81 296 SER A C 1
ATOM 2250 O O . SER A 1 296 ? -18.672 21.281 -0.985 1 95.81 296 SER A O 1
ATOM 2252 N N . ALA A 1 297 ? -16.484 21.094 -0.926 1 96.5 297 ALA A N 1
ATOM 2253 C CA . ALA A 1 297 ? -16.188 22.391 -1.546 1 96.5 297 ALA A CA 1
ATOM 2254 C C . ALA A 1 297 ? -15.625 22.203 -2.951 1 96.5 297 ALA A C 1
ATOM 2256 O O . ALA A 1 297 ? -14.602 21.531 -3.135 1 96.5 297 ALA A O 1
ATOM 2257 N N . ARG A 1 298 ? -16.234 22.828 -3.875 1 96.12 298 ARG A N 1
ATOM 2258 C CA . ARG A 1 298 ? -15.828 22.609 -5.262 1 96.12 298 ARG A CA 1
ATOM 2259 C C . ARG A 1 298 ? -15.789 23.922 -6.031 1 96.12 298 ARG A C 1
ATOM 2261 O O . ARG A 1 298 ? -16.547 24.844 -5.727 1 96.12 298 ARG A O 1
ATOM 2268 N N . LEU A 1 299 ? -14.93 23.984 -6.977 1 95 299 LEU A N 1
ATOM 2269 C CA . LEU A 1 299 ? -14.961 25.062 -7.957 1 95 299 LEU A CA 1
ATOM 2270 C C . LEU A 1 299 ? -16.156 24.922 -8.891 1 95 299 LEU A C 1
ATOM 2272 O O . LEU A 1 299 ? -16.906 23.938 -8.812 1 95 299 LEU A O 1
ATOM 2276 N N . GLU A 1 300 ? -16.281 25.891 -9.688 1 91.94 300 GLU A N 1
ATOM 2277 C CA . GLU A 1 300 ? -17.422 25.906 -10.602 1 91.94 300 GLU A CA 1
ATOM 2278 C C . GLU A 1 300 ? -17.406 24.688 -11.523 1 91.94 300 GLU A C 1
ATOM 2280 O O . GLU A 1 300 ? -18.453 24.172 -11.891 1 91.94 300 GLU A O 1
ATOM 2285 N N . ASP A 1 301 ? -16.234 24.203 -11.836 1 93.06 301 ASP A N 1
ATOM 2286 C CA . ASP A 1 301 ? -16.109 23.109 -12.789 1 93.06 301 ASP A CA 1
ATOM 2287 C C . ASP A 1 301 ? -16.203 21.75 -12.086 1 93.06 301 ASP A C 1
ATOM 2289 O O . ASP A 1 301 ? -16.016 20.703 -12.711 1 93.06 301 ASP A O 1
ATOM 2293 N N . GLY A 1 302 ? -16.453 21.797 -10.836 1 92.44 302 GLY A N 1
ATOM 2294 C CA . GLY A 1 302 ? -16.625 20.562 -10.094 1 92.44 302 GLY A CA 1
ATOM 2295 C C . GLY A 1 302 ? -15.375 20.109 -9.383 1 92.44 302 GLY A C 1
ATOM 2296 O O . GLY A 1 302 ? -15.422 19.172 -8.57 1 92.44 302 GLY A O 1
ATOM 2297 N N . THR A 1 303 ? -14.258 20.766 -9.609 1 92.25 303 THR A N 1
ATOM 2298 C CA . THR A 1 303 ? -12.984 20.406 -8.992 1 92.25 303 THR A CA 1
ATOM 2299 C C . THR A 1 303 ? -13.047 20.625 -7.48 1 92.25 303 THR A C 1
ATOM 2301 O O . THR A 1 303 ? -13.523 21.672 -7.016 1 92.25 303 THR A O 1
ATOM 2304 N N . LEU A 1 304 ? -12.672 19.625 -6.777 1 93.62 304 LEU A N 1
ATOM 2305 C CA . LEU A 1 304 ? -12.586 19.812 -5.332 1 93.62 304 LEU A CA 1
ATOM 2306 C C . LEU A 1 304 ? -11.625 20.953 -4.984 1 93.62 304 LEU A C 1
ATOM 2308 O O . LEU A 1 304 ? -10.562 21.062 -5.598 1 93.62 304 LEU A O 1
ATOM 2312 N N . ALA A 1 305 ? -11.953 21.797 -4.141 1 94.75 305 ALA A N 1
ATOM 2313 C CA . ALA A 1 305 ? -11.18 22.953 -3.686 1 94.75 305 ALA A CA 1
ATOM 2314 C C . ALA A 1 305 ? -11 22.938 -2.17 1 94.75 305 ALA A C 1
ATOM 2316 O O . ALA A 1 305 ? -11.812 23.5 -1.435 1 94.75 305 ALA A O 1
ATOM 2317 N N . GLY A 1 306 ? -9.906 22.328 -1.739 1 96.62 306 GLY A N 1
ATOM 2318 C CA . GLY A 1 306 ? -9.789 22.125 -0.306 1 96.62 306 GLY A CA 1
ATOM 2319 C C . GLY A 1 306 ? -10.922 21.297 0.272 1 96.62 306 GLY A C 1
ATOM 2320 O O . GLY A 1 306 ? -11.438 20.391 -0.383 1 96.62 306 GLY A O 1
ATOM 2321 N N . SER A 1 307 ? -11.125 21.469 1.606 1 98.06 307 SER A N 1
ATOM 2322 C CA . SER A 1 307 ? -12.188 20.719 2.271 1 98.06 307 SER A CA 1
ATOM 2323 C C . SER A 1 307 ? -12.914 21.578 3.291 1 98.06 307 SER A C 1
ATOM 2325 O O . SER A 1 307 ? -12.555 22.75 3.5 1 98.06 307 SER A O 1
ATOM 2327 N N . ILE A 1 308 ? -13.961 21.094 3.789 1 98.12 308 ILE A N 1
ATOM 2328 C CA . ILE A 1 308 ? -14.609 21.719 4.93 1 98.12 308 ILE A CA 1
ATOM 2329 C C . ILE A 1 308 ? -14.5 20.828 6.156 1 98.12 308 ILE A C 1
ATOM 2331 O O . ILE A 1 308 ? -15.32 20.906 7.07 1 98.12 308 ILE A O 1
ATOM 2335 N N . LEU A 1 309 ? -13.547 19.922 6.148 1 98.44 309 LEU A N 1
ATOM 2336 C CA . LEU A 1 309 ? -13.297 18.922 7.176 1 98.44 309 LEU A CA 1
ATOM 2337 C C . LEU A 1 309 ? -12.82 19.562 8.469 1 98.44 309 LEU A C 1
ATOM 2339 O O . LEU A 1 309 ? -12.023 20.5 8.445 1 98.44 309 LEU A O 1
ATOM 2343 N N . ALA A 1 310 ? -13.336 19.125 9.562 1 98.69 310 ALA A N 1
ATOM 2344 C CA . ALA A 1 310 ? -12.805 19.453 10.883 1 98.69 310 ALA A CA 1
ATOM 2345 C C . ALA A 1 310 ? -11.891 18.328 11.391 1 98.69 310 ALA A C 1
ATOM 2347 O O . ALA A 1 310 ? -12.148 17.156 11.133 1 98.69 310 ALA A O 1
ATOM 2348 N N . MET A 1 311 ? -10.922 18.672 12.133 1 98.88 311 MET A N 1
ATOM 2349 C CA . MET A 1 311 ? -9.906 17.688 12.516 1 98.88 311 MET A CA 1
ATOM 2350 C C . MET A 1 311 ? -10.516 16.594 13.383 1 98.88 311 MET A C 1
ATOM 2352 O O . MET A 1 311 ? -10.164 15.422 13.258 1 98.88 311 MET A O 1
ATOM 2356 N N . ASN A 1 312 ? -11.414 16.984 14.336 1 98.88 312 ASN A N 1
ATOM 2357 C CA . ASN A 1 312 ? -12.031 15.961 15.164 1 98.88 312 ASN A CA 1
ATOM 2358 C C . ASN A 1 312 ? -12.82 14.953 14.328 1 98.88 312 ASN A C 1
ATOM 2360 O O . ASN A 1 312 ? -12.859 13.766 14.648 1 98.88 312 ASN A O 1
ATOM 2364 N N . ASN A 1 313 ? -13.406 15.406 13.211 1 98.81 313 ASN A N 1
ATOM 2365 C CA . ASN A 1 313 ? -14.086 14.492 12.305 1 98.81 313 ASN A CA 1
ATOM 2366 C C . ASN A 1 313 ? -13.102 13.602 11.555 1 98.81 313 ASN A C 1
ATOM 2368 O O . ASN A 1 313 ? -13.391 12.43 11.289 1 98.81 313 ASN A O 1
ATOM 2372 N N . ALA A 1 314 ? -11.961 14.148 11.148 1 98.88 314 ALA A N 1
ATOM 2373 C CA . ALA A 1 314 ? -10.93 13.328 10.523 1 98.88 314 ALA A CA 1
ATOM 2374 C C . ALA A 1 314 ? -10.477 12.211 11.453 1 98.88 314 ALA A C 1
ATOM 2376 O O . ALA A 1 314 ? -10.344 11.055 11.039 1 98.88 314 ALA A O 1
ATOM 2377 N N . VAL A 1 315 ? -10.242 12.516 12.719 1 98.94 315 VAL A N 1
ATOM 2378 C CA . VAL A 1 315 ? -9.82 11.531 13.711 1 98.94 315 VAL A CA 1
ATOM 2379 C C . VAL A 1 315 ? -10.93 10.508 13.93 1 98.94 315 VAL A C 1
ATOM 2381 O O . VAL A 1 315 ? -10.664 9.312 14.023 1 98.94 315 VAL A O 1
ATOM 2384 N N . LYS A 1 316 ? -12.156 11 14.008 1 98.88 316 LYS A N 1
ATOM 2385 C CA . LYS A 1 316 ? -13.305 10.109 14.141 1 98.88 316 LYS A CA 1
ATOM 2386 C C . LYS A 1 316 ? -13.375 9.125 12.977 1 98.88 316 LYS A C 1
ATOM 2388 O O . LYS A 1 316 ? -13.594 7.926 13.18 1 98.88 316 LYS A O 1
ATOM 2393 N N . ASN A 1 317 ? -13.188 9.664 11.812 1 98.88 317 ASN A N 1
ATOM 2394 C CA . ASN A 1 317 ? -13.211 8.805 10.625 1 98.88 317 ASN A CA 1
ATOM 2395 C C . ASN A 1 317 ? -12.102 7.754 10.68 1 98.88 317 ASN A C 1
ATOM 2397 O O . ASN A 1 317 ? -12.328 6.598 10.32 1 98.88 317 ASN A O 1
ATOM 2401 N N . ALA A 1 318 ? -10.914 8.172 11.109 1 98.88 318 ALA A N 1
ATOM 2402 C CA . ALA A 1 318 ? -9.82 7.211 11.258 1 98.88 318 ALA A CA 1
ATOM 2403 C C . ALA A 1 318 ? -10.188 6.113 12.258 1 98.88 318 ALA A C 1
ATOM 2405 O O . ALA A 1 318 ? -9.977 4.93 11.992 1 98.88 318 ALA A O 1
ATOM 2406 N N . TYR A 1 319 ? -10.75 6.5 13.375 1 98.75 319 TYR A N 1
ATOM 2407 C CA . TYR A 1 319 ? -11.141 5.594 14.453 1 98.75 319 TYR A CA 1
ATOM 2408 C C . TYR A 1 319 ? -12.234 4.641 13.992 1 98.75 319 TYR A C 1
ATOM 2410 O O . TYR A 1 319 ? -12.164 3.436 14.25 1 98.75 319 TYR A O 1
ATOM 2418 N N . GLN A 1 320 ? -13.148 5.125 13.211 1 98.5 320 GLN A N 1
ATOM 2419 C CA . GLN A 1 320 ? -14.359 4.367 12.906 1 98.5 320 GLN A CA 1
ATOM 2420 C C . GLN A 1 320 ? -14.188 3.543 11.633 1 98.5 320 GLN A C 1
ATOM 2422 O O . GLN A 1 320 ? -14.773 2.471 11.492 1 98.5 320 GLN A O 1
ATOM 2427 N N . HIS A 1 321 ? -13.336 4.031 10.75 1 98.31 321 HIS A N 1
ATOM 2428 C CA . HIS A 1 321 ? -13.414 3.43 9.422 1 98.31 321 HIS A CA 1
ATOM 2429 C C . HIS A 1 321 ? -12.094 2.756 9.055 1 98.31 321 HIS A C 1
ATOM 2431 O O . HIS A 1 321 ? -12.039 1.969 8.102 1 98.31 321 HIS A O 1
ATOM 2437 N N . LEU A 1 322 ? -10.984 3.01 9.734 1 98.31 322 LEU A N 1
ATOM 2438 C CA . LEU A 1 322 ? -9.695 2.471 9.312 1 98.31 322 LEU A CA 1
ATOM 2439 C C . LEU A 1 322 ? -9.266 1.319 10.211 1 98.31 322 LEU A C 1
ATOM 2441 O O . LEU A 1 322 ? -8.164 0.783 10.055 1 98.31 322 LEU A O 1
ATOM 2445 N N . GLY A 1 323 ? -10.086 0.943 11.203 1 96.5 323 GLY A N 1
ATOM 2446 C CA . GLY A 1 323 ? -9.766 -0.163 12.094 1 96.5 323 GLY A CA 1
ATOM 2447 C C . GLY A 1 323 ? -8.688 0.172 13.102 1 96.5 323 GLY A C 1
ATOM 2448 O O . GLY A 1 323 ? -7.949 -0.71 13.547 1 96.5 323 GLY A O 1
ATOM 2449 N N . LEU A 1 324 ? -8.555 1.397 13.461 1 98.38 324 LEU A N 1
ATOM 2450 C CA . LEU A 1 324 ? -7.508 1.848 14.375 1 98.38 324 LEU A CA 1
ATOM 2451 C C . LEU A 1 324 ? -8.039 1.943 15.797 1 98.38 324 LEU A C 1
ATOM 2453 O O . LEU A 1 324 ? -9.219 2.234 16 1 98.38 324 LEU A O 1
ATOM 2457 N N . SER A 1 325 ? -7.152 1.696 16.766 1 98.56 325 SER A N 1
ATOM 2458 C CA . SER A 1 325 ? -7.461 2.074 18.141 1 98.56 325 SER A CA 1
ATOM 2459 C C . SER A 1 325 ? -7.508 3.59 18.297 1 98.56 325 SER A C 1
ATOM 2461 O O . SER A 1 325 ? -7.031 4.328 17.422 1 98.56 325 SER A O 1
ATOM 2463 N N . ILE A 1 326 ? -8.078 4.039 19.328 1 98.75 326 ILE A N 1
ATOM 2464 C CA . ILE A 1 326 ? -8.266 5.477 19.516 1 98.75 326 ILE A CA 1
ATOM 2465 C C . ILE A 1 326 ? -6.91 6.164 19.641 1 98.75 326 ILE A C 1
ATOM 2467 O O . ILE A 1 326 ? -6.719 7.262 19.109 1 98.75 326 ILE A O 1
ATOM 2471 N N . ASN A 1 327 ? -5.949 5.523 20.328 1 98.75 327 ASN A N 1
ATOM 2472 C CA . ASN A 1 327 ? -4.633 6.145 20.422 1 98.75 327 ASN A CA 1
ATOM 2473 C C . ASN A 1 327 ? -3.949 6.215 19.062 1 98.75 327 ASN A C 1
ATOM 2475 O O . ASN A 1 327 ? -3.264 7.191 18.75 1 98.75 327 ASN A O 1
ATOM 2479 N N . GLU A 1 328 ? -4.113 5.156 18.234 1 98.81 328 GLU A N 1
ATOM 2480 C CA . GLU A 1 328 ? -3.547 5.168 16.891 1 98.81 328 GLU A CA 1
ATOM 2481 C C . GLU A 1 328 ? -4.156 6.285 16.031 1 98.81 328 GLU A C 1
ATOM 2483 O O . GLU A 1 328 ? -3.438 7.004 15.344 1 98.81 328 GLU A O 1
ATOM 2488 N N . ALA A 1 329 ? -5.465 6.406 16.062 1 98.88 329 ALA A N 1
ATOM 2489 C CA . ALA A 1 3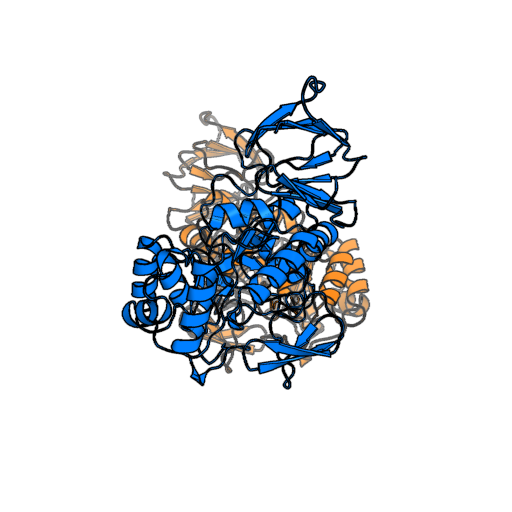29 ? -6.152 7.457 15.32 1 98.88 329 ALA A CA 1
ATOM 2490 C C . ALA A 1 329 ? -5.676 8.844 15.758 1 98.88 329 ALA A C 1
ATOM 2492 O O . ALA A 1 329 ? -5.406 9.703 14.914 1 98.88 329 ALA A O 1
ATOM 2493 N N . VAL A 1 330 ? -5.488 9.062 17.016 1 98.94 330 VAL A N 1
ATOM 2494 C CA . VAL A 1 330 ? -5.059 10.336 17.578 1 98.94 330 VAL A CA 1
ATOM 2495 C C . VAL A 1 330 ? -3.623 10.641 17.141 1 98.94 330 VAL A C 1
ATOM 2497 O O . VAL A 1 330 ? -3.297 11.773 16.797 1 98.94 330 VAL A O 1
ATOM 2500 N N . ASN A 1 331 ? -2.77 9.625 17.156 1 98.94 331 ASN A N 1
ATOM 2501 C CA . ASN A 1 331 ? -1.373 9.812 16.766 1 98.94 331 ASN A CA 1
ATOM 2502 C C . ASN A 1 331 ? -1.248 10.383 15.359 1 98.94 331 ASN A C 1
ATOM 2504 O O . ASN A 1 331 ? -0.323 11.148 15.07 1 98.94 331 ASN A O 1
ATOM 2508 N N . LEU A 1 332 ? -2.172 10.047 14.469 1 98.94 332 LEU A N 1
ATOM 2509 C CA . LEU A 1 332 ? -2.131 10.539 13.102 1 98.94 332 LEU A CA 1
ATOM 2510 C C . LEU A 1 332 ? -2.328 12.055 13.062 1 98.94 332 LEU A C 1
ATOM 2512 O O . LEU A 1 332 ? -1.959 12.711 12.086 1 98.94 332 LEU A O 1
ATOM 2516 N N . ALA A 1 333 ? -2.889 12.648 14.117 1 98.94 333 ALA A N 1
ATOM 2517 C CA . ALA A 1 333 ? -3.213 14.078 14.148 1 98.94 333 ALA A CA 1
ATOM 2518 C C . ALA A 1 333 ? -2.434 14.789 15.25 1 98.94 333 ALA A C 1
ATOM 2520 O O . ALA A 1 333 ? -2.662 15.977 15.516 1 98.94 333 ALA A O 1
ATOM 2521 N N . SER A 1 334 ? -1.579 14.125 15.992 1 98.88 334 SER A N 1
ATOM 2522 C CA . SER A 1 334 ? -0.879 14.742 17.109 1 98.88 334 SER A CA 1
ATOM 2523 C C . SER A 1 334 ? 0.602 14.375 17.109 1 98.88 334 SER A C 1
ATOM 2525 O O . SER A 1 334 ? 1.435 15.148 16.625 1 98.88 334 SER A O 1
ATOM 2527 N N . TYR A 1 335 ? 0.861 13.117 17.359 1 98.81 335 TYR A N 1
ATOM 2528 C CA . TYR A 1 335 ? 2.244 12.656 17.453 1 98.81 335 TYR A CA 1
ATOM 2529 C C . TYR A 1 335 ? 2.943 12.758 16.094 1 98.81 335 TYR A C 1
ATOM 2531 O O . TYR A 1 335 ? 4.043 13.305 16 1 98.81 335 TYR A O 1
ATOM 2539 N N . ASN A 1 336 ? 2.338 12.211 15.031 1 98.88 336 ASN A N 1
ATOM 2540 C CA . ASN A 1 336 ? 2.971 12.133 13.719 1 98.88 336 ASN A CA 1
ATOM 2541 C C . ASN A 1 336 ? 3.281 13.516 13.164 1 98.88 336 ASN A C 1
ATOM 2543 O O . ASN A 1 336 ? 4.406 13.781 12.734 1 98.88 336 ASN A O 1
ATOM 2547 N N . PRO A 1 337 ? 2.289 14.445 13.133 1 98.94 337 PRO A N 1
ATOM 2548 C CA . PRO A 1 337 ? 2.629 15.773 12.625 1 98.94 337 PRO A CA 1
ATOM 2549 C C . PRO A 1 337 ? 3.672 16.484 13.484 1 98.94 337 PRO A C 1
ATOM 2551 O O . PRO A 1 337 ? 4.5 17.234 12.961 1 98.94 337 PRO A O 1
ATOM 2554 N N . ALA A 1 338 ? 3.646 16.328 14.812 1 98.88 338 ALA A N 1
ATOM 2555 C CA . ALA A 1 338 ? 4.676 16.906 15.664 1 98.88 338 ALA A CA 1
ATOM 2556 C C . ALA A 1 338 ? 6.062 16.391 15.289 1 98.88 338 ALA A C 1
ATOM 2558 O O . ALA A 1 338 ? 7.012 17.172 15.172 1 98.88 338 ALA A O 1
ATOM 2559 N N . LYS A 1 339 ? 6.133 15.125 15.078 1 98.62 339 LYS A N 1
ATOM 2560 C CA . LYS A 1 339 ? 7.406 14.508 14.703 1 98.62 339 LYS A CA 1
ATOM 2561 C C . LYS A 1 339 ? 7.875 15.016 13.336 1 98.62 339 LYS A C 1
ATOM 2563 O O . LYS A 1 339 ? 9.047 15.352 13.164 1 98.62 339 LYS A O 1
ATOM 2568 N N . ASN A 1 340 ? 7.004 15.062 12.383 1 98.62 340 ASN A N 1
ATOM 2569 C CA . ASN A 1 340 ? 7.359 15.531 11.047 1 98.62 340 ASN A CA 1
ATOM 2570 C C . ASN A 1 340 ? 7.891 16.953 11.078 1 98.62 340 ASN A C 1
ATOM 2572 O O . ASN A 1 340 ? 8.82 17.297 10.336 1 98.62 340 ASN A O 1
ATOM 2576 N N . LEU A 1 341 ? 7.348 17.812 11.969 1 98.5 341 LEU A N 1
ATOM 2577 C CA . LEU A 1 341 ? 7.738 19.219 12.062 1 98.5 341 LEU A CA 1
ATOM 2578 C C . LEU A 1 341 ? 8.875 19.391 13.07 1 98.5 341 LEU A C 1
ATOM 2580 O O . LEU A 1 341 ? 9.297 20.516 13.336 1 98.5 341 LEU A O 1
ATOM 2584 N N . ASN A 1 342 ? 9.336 18.344 13.68 1 97.56 342 ASN A N 1
ATOM 2585 C CA . ASN A 1 342 ? 10.398 18.344 14.672 1 97.56 342 ASN A CA 1
ATOM 2586 C C . ASN A 1 342 ? 10.008 19.141 15.914 1 97.56 342 ASN A C 1
ATOM 2588 O O . ASN A 1 342 ? 10.812 19.891 16.453 1 97.56 342 ASN A O 1
ATOM 2592 N N . LEU A 1 343 ? 8.719 19.016 16.25 1 97.62 343 LEU A N 1
ATOM 2593 C CA . LEU A 1 343 ? 8.219 19.625 17.484 1 97.62 343 LEU A CA 1
ATOM 2594 C C . LEU A 1 343 ? 8.32 18.656 18.641 1 97.62 343 LEU A C 1
ATOM 2596 O O . LEU A 1 343 ? 7.336 18 19 1 97.62 343 LEU A O 1
ATOM 2600 N N . ILE A 1 344 ? 9.328 18.625 19.406 1 96.06 344 ILE A N 1
ATOM 2601 C CA . ILE A 1 344 ? 9.703 17.578 20.359 1 96.06 344 ILE A CA 1
ATOM 2602 C C . ILE A 1 344 ? 8.812 17.641 21.594 1 96.06 344 ILE A C 1
ATOM 2604 O O . ILE A 1 344 ? 8.602 16.641 22.281 1 96.06 344 ILE A O 1
ATOM 2608 N N . ASP A 1 345 ? 8.266 18.812 21.844 1 97.56 345 ASP A N 1
ATOM 2609 C CA . ASP A 1 345 ? 7.539 19 23.109 1 97.56 345 ASP A CA 1
ATOM 2610 C C . ASP A 1 345 ? 6.035 18.828 22.891 1 97.56 345 ASP A C 1
ATOM 2612 O O . ASP A 1 345 ? 5.262 18.891 23.859 1 97.56 345 ASP A O 1
ATOM 2616 N N . LEU A 1 346 ? 5.59 18.609 21.672 1 98.44 346 LEU A N 1
ATOM 2617 C CA . LEU A 1 346 ? 4.164 18.578 21.375 1 98.44 346 LEU A CA 1
ATOM 2618 C C . LEU A 1 346 ? 3.736 17.203 20.875 1 98.44 346 LEU A C 1
ATOM 2620 O O . LEU A 1 346 ? 4.582 16.391 20.516 1 98.44 346 LEU A O 1
ATOM 2624 N N . GLY A 1 347 ? 2.451 16.938 20.891 1 98.38 347 GLY A N 1
ATOM 2625 C CA . GLY A 1 347 ? 1.848 15.844 20.141 1 98.38 347 GLY A CA 1
ATOM 2626 C C . GLY A 1 347 ? 1.673 14.586 20.969 1 98.38 347 GLY A C 1
ATOM 2627 O O . GLY A 1 347 ? 1.229 13.555 20.453 1 98.38 347 GLY A O 1
ATOM 2628 N N . GLU A 1 348 ? 2.021 14.641 22.266 1 98.12 348 GLU A N 1
ATOM 2629 C CA . GLU A 1 348 ? 1.868 13.453 23.094 1 98.12 348 GLU A CA 1
ATOM 2630 C C . GLU A 1 348 ? 1.642 13.836 24.562 1 98.12 348 GLU A C 1
ATOM 2632 O O . GLU A 1 348 ? 2.119 14.883 25.016 1 98.12 348 GLU A O 1
ATOM 2637 N N . ILE A 1 349 ? 0.864 13.047 25.25 1 98.81 349 ILE A N 1
ATOM 2638 C CA . ILE A 1 349 ? 0.786 13.141 26.703 1 98.81 349 ILE A CA 1
ATOM 2639 C C . ILE A 1 349 ? 1.888 12.289 27.344 1 98.81 349 ILE A C 1
ATOM 2641 O O . ILE A 1 349 ? 1.822 11.062 27.328 1 98.81 349 ILE A O 1
ATOM 2645 N N . ALA A 1 350 ? 2.812 12.938 27.812 1 98.75 350 ALA A N 1
ATOM 2646 C CA . ALA A 1 350 ? 3.955 12.344 28.5 1 98.75 350 ALA A CA 1
ATOM 2647 C C . ALA A 1 350 ? 4.609 13.344 29.453 1 98.75 350 ALA A C 1
ATOM 2649 O O . ALA A 1 350 ? 4.445 14.555 29.297 1 98.75 350 ALA A O 1
ATOM 2650 N N . VAL A 1 351 ? 5.367 12.844 30.391 1 98.56 351 VAL A N 1
ATOM 2651 C CA . VAL A 1 351 ? 6.051 13.703 31.344 1 98.56 351 VAL A CA 1
ATOM 2652 C C . VAL A 1 351 ? 7.023 14.625 30.609 1 98.56 351 VAL A C 1
ATOM 2654 O O . VAL A 1 351 ? 7.742 14.188 29.719 1 98.56 351 VAL A O 1
ATOM 2657 N N . ASN A 1 352 ? 6.996 15.922 30.969 1 98.25 352 ASN A N 1
ATOM 2658 C CA . ASN A 1 352 ? 7.867 16.984 30.484 1 98.25 352 ASN A CA 1
ATOM 2659 C C . ASN A 1 352 ? 7.395 17.531 29.125 1 98.25 352 ASN A C 1
ATOM 2661 O O . ASN A 1 352 ? 7.973 18.484 28.609 1 98.25 352 ASN A O 1
ATOM 2665 N N . LYS A 1 353 ? 6.352 16.984 28.547 1 98.69 353 LYS A N 1
ATOM 2666 C CA . LYS A 1 353 ? 5.75 17.547 27.344 1 98.69 353 LYS A CA 1
ATOM 2667 C C . LYS A 1 353 ? 4.852 18.734 27.672 1 98.69 353 LYS A C 1
ATOM 2669 O O . LYS A 1 353 ? 4.434 18.906 28.828 1 98.69 353 LYS A O 1
ATOM 2674 N N . THR A 1 354 ? 4.695 19.594 26.672 1 98.75 354 THR A N 1
ATOM 2675 C CA . THR A 1 354 ? 3.797 20.734 26.828 1 98.75 354 THR A CA 1
ATOM 2676 C C . THR A 1 354 ? 2.371 20.266 27.109 1 98.75 354 THR A C 1
ATOM 2678 O O . THR A 1 354 ? 1.902 19.297 26.5 1 98.75 354 THR A O 1
ATOM 2681 N N . ALA A 1 355 ? 1.741 20.969 28.031 1 98.75 355 ALA A N 1
ATOM 2682 C CA . ALA A 1 355 ? 0.369 20.625 28.391 1 98.75 355 ALA A CA 1
ATOM 2683 C C . ALA A 1 355 ? -0.622 21.172 27.359 1 98.75 355 ALA A C 1
ATOM 2685 O O . ALA A 1 355 ? -1.431 22.047 27.672 1 98.75 355 ALA A O 1
ATOM 2686 N N . ASP A 1 356 ? -0.577 20.734 26.219 1 98.88 356 ASP A N 1
ATOM 2687 C CA . ASP A 1 356 ? -1.619 20.844 25.203 1 98.88 356 ASP A CA 1
ATOM 2688 C C . ASP A 1 356 ? -2.545 19.625 25.234 1 98.88 356 ASP A C 1
ATOM 2690 O O . ASP A 1 356 ? -2.264 18.609 24.594 1 98.88 356 ASP A O 1
ATOM 2694 N N . ILE A 1 357 ? -3.631 19.75 25.938 1 98.88 357 ILE A N 1
ATOM 2695 C CA . ILE A 1 357 ? -4.488 18.609 26.266 1 98.88 357 ILE A CA 1
ATOM 2696 C C . ILE A 1 357 ? -5.93 18.922 25.859 1 98.88 357 ILE A C 1
ATOM 2698 O O . ILE A 1 357 ? -6.414 20.031 26.078 1 98.88 357 ILE A O 1
ATOM 2702 N N . ILE A 1 358 ? -6.594 17.953 25.266 1 98.94 358 ILE A N 1
ATOM 2703 C CA . ILE A 1 358 ? -8.016 18.094 24.969 1 98.94 358 ILE A CA 1
ATOM 2704 C C . ILE A 1 358 ? -8.781 16.906 25.578 1 98.94 358 ILE A C 1
ATOM 2706 O O . ILE A 1 358 ? -8.18 15.898 25.953 1 98.94 358 ILE A O 1
ATOM 2710 N N . MET A 1 359 ? -10.07 17.109 25.75 1 98.88 359 MET A N 1
ATOM 2711 C CA . MET A 1 359 ? -10.961 16.016 26.141 1 98.88 359 MET A CA 1
ATOM 2712 C C . MET A 1 359 ? -12.125 15.891 25.156 1 98.88 359 MET A C 1
ATOM 2714 O O . MET A 1 359 ? -12.641 16.906 24.672 1 98.88 359 MET A O 1
ATOM 2718 N N . PHE A 1 360 ? -12.461 14.703 24.828 1 98.81 360 PHE A N 1
ATOM 2719 C CA . PHE A 1 360 ? -13.586 14.484 23.922 1 98.81 360 PHE A CA 1
ATOM 2720 C C . PHE A 1 360 ? -14.336 13.211 24.297 1 98.81 360 PHE A C 1
ATOM 2722 O O . PHE A 1 360 ? -13.812 12.367 25.016 1 98.81 360 PHE A O 1
ATOM 2729 N N . ASP A 1 361 ? -15.586 13.086 23.844 1 98.5 361 ASP A N 1
ATOM 2730 C CA . ASP A 1 361 ? -16.438 11.93 24.125 1 98.5 361 ASP A CA 1
ATOM 2731 C C . ASP A 1 361 ? -16.234 10.836 23.078 1 98.5 361 ASP A C 1
ATOM 2733 O O . ASP A 1 361 ? -15.281 10.875 22.297 1 98.5 361 ASP A O 1
ATOM 2737 N N . GLU A 1 362 ? -17.062 9.836 23.094 1 97.25 362 GLU A N 1
ATOM 2738 C CA . GLU A 1 362 ? -16.922 8.656 22.234 1 97.25 362 GLU A CA 1
ATOM 2739 C C . GLU A 1 362 ? -17.109 9.016 20.766 1 97.25 362 GLU A C 1
ATOM 2741 O O . GLU A 1 362 ? -16.688 8.266 19.875 1 97.25 362 GLU A O 1
ATOM 2746 N N . GLU A 1 363 ? -17.703 10.133 20.516 1 98.06 363 GLU A N 1
ATOM 2747 C CA . GLU A 1 363 ? -17.938 10.594 19.141 1 98.06 363 GLU A CA 1
ATOM 2748 C C . GLU A 1 363 ? -16.906 11.648 18.75 1 98.06 363 GLU A C 1
ATOM 2750 O O . GLU A 1 363 ? -17.062 12.312 17.719 1 98.06 363 GLU A O 1
ATOM 2755 N N . ILE A 1 364 ? -15.898 11.883 19.578 1 98.75 364 ILE A N 1
ATOM 2756 C CA . ILE A 1 364 ? -14.773 12.797 19.406 1 98.75 364 ILE A CA 1
ATOM 2757 C C . ILE A 1 364 ? -15.281 14.234 19.328 1 98.75 364 ILE A C 1
ATOM 2759 O O . ILE A 1 364 ? -14.812 15.031 18.531 1 98.75 364 ILE A O 1
ATOM 2763 N N . ASN A 1 365 ? -16.375 14.461 19.938 1 98.56 365 ASN A N 1
ATOM 2764 C CA . ASN A 1 365 ? -16.781 15.836 20.203 1 98.56 365 ASN A CA 1
ATOM 2765 C C . ASN A 1 365 ? -15.938 16.484 21.297 1 98.56 365 ASN A C 1
ATOM 2767 O O . ASN A 1 365 ? -15.945 16.031 22.438 1 98.56 365 ASN A O 1
ATOM 2771 N N . VAL A 1 366 ? -15.312 17.531 20.969 1 98.75 366 VAL A N 1
ATOM 2772 C CA . VAL A 1 366 ? -14.359 18.172 21.875 1 98.75 366 VAL A CA 1
ATOM 2773 C C . VAL A 1 366 ? -15.094 19.203 22.75 1 98.75 366 VAL A C 1
ATOM 2775 O O . VAL A 1 366 ? -15.836 20.031 22.234 1 98.75 366 VAL A O 1
ATOM 2778 N N . ASP A 1 367 ? -14.859 19.094 24.062 1 98.06 367 ASP A N 1
ATOM 2779 C CA . ASP A 1 367 ? -15.539 20.047 24.938 1 98.06 367 ASP A CA 1
ATOM 2780 C C . ASP A 1 367 ? -14.57 20.625 25.969 1 98.06 367 ASP A C 1
ATOM 2782 O O . ASP A 1 367 ? -14.984 21.359 26.875 1 98.06 367 ASP A O 1
ATOM 2786 N N . PHE A 1 368 ? -13.297 20.312 25.922 1 98.62 368 PHE A N 1
ATOM 2787 C CA . PHE A 1 368 ? -12.242 20.859 26.766 1 98.62 368 PHE A CA 1
ATOM 2788 C C . PHE A 1 368 ? -10.945 21.016 25.969 1 98.62 368 PHE A C 1
ATOM 2790 O O . PHE A 1 368 ? -10.57 20.141 25.203 1 98.62 368 PHE A O 1
ATOM 2797 N N . VAL A 1 369 ? -10.312 22.203 26.141 1 98.81 369 VAL A N 1
ATOM 2798 C CA . VAL A 1 369 ? -9.023 22.453 25.5 1 98.81 369 VAL A CA 1
ATOM 2799 C C . VAL A 1 369 ? -8.109 23.219 26.469 1 98.81 369 VAL A C 1
ATOM 2801 O O . VAL A 1 369 ? -8.5 24.234 27.016 1 98.81 369 VAL A O 1
ATOM 2804 N N . MET A 1 370 ? -6.98 22.688 26.703 1 98.62 370 MET A N 1
ATOM 2805 C CA . MET A 1 370 ? -5.879 23.312 27.422 1 98.62 370 MET A CA 1
ATOM 2806 C C . MET A 1 370 ? -4.676 23.531 26.5 1 98.62 370 MET A C 1
ATOM 2808 O O . MET A 1 370 ? -4.266 22.609 25.797 1 98.62 370 MET A O 1
ATOM 2812 N N . ILE A 1 371 ? -4.152 24.766 26.406 1 98.62 371 ILE A N 1
ATOM 2813 C CA . ILE A 1 371 ? -2.965 25.078 25.625 1 98.62 371 ILE A CA 1
ATOM 2814 C C . ILE A 1 371 ? -1.901 25.703 26.516 1 98.62 371 ILE A C 1
ATOM 2816 O O . ILE A 1 371 ? -2.17 26.688 27.219 1 98.62 371 ILE A O 1
ATOM 2820 N N . ASP A 1 372 ? -0.729 25.109 26.516 1 97.94 372 ASP A N 1
ATOM 2821 C CA . ASP A 1 372 ? 0.355 25.609 27.359 1 97.94 372 ASP A CA 1
ATOM 2822 C C . ASP A 1 372 ? -0.074 25.656 28.828 1 97.94 372 ASP A C 1
ATOM 2824 O O . ASP A 1 372 ? 0.227 26.625 29.531 1 97.94 372 ASP A O 1
ATOM 2828 N N . GLY A 1 373 ? -0.836 24.703 29.203 1 97.62 373 GLY A N 1
ATOM 2829 C CA . GLY A 1 373 ? -1.244 24.609 30.594 1 97.62 373 GLY A CA 1
ATOM 2830 C C . GLY A 1 373 ? -2.354 25.578 30.969 1 97.62 373 GLY A C 1
ATOM 2831 O O . GLY A 1 373 ? -2.777 25.641 32.125 1 97.62 373 GLY A O 1
ATOM 2832 N N . ASN A 1 374 ? -2.879 26.297 30.031 1 96.81 374 ASN A N 1
ATOM 2833 C CA . ASN A 1 374 ? -3.977 27.234 30.25 1 96.81 374 ASN A CA 1
ATOM 2834 C C . ASN A 1 374 ? -5.285 26.719 29.656 1 96.81 374 ASN A C 1
ATOM 2836 O O . ASN A 1 374 ? -5.348 26.406 28.469 1 96.81 374 ASN A O 1
ATOM 2840 N N . VAL A 1 375 ? -6.316 26.688 30.438 1 97.06 375 VAL A N 1
ATOM 2841 C CA . VAL A 1 375 ? -7.617 26.219 29.984 1 97.06 375 VAL A CA 1
ATOM 2842 C C . VAL A 1 375 ? -8.234 27.25 29.031 1 97.06 375 VAL A C 1
ATOM 2844 O O . VAL A 1 375 ? -8.43 28.406 29.406 1 97.06 375 VAL A O 1
ATOM 2847 N N . LYS A 1 376 ? -8.492 26.844 27.828 1 96.88 376 LYS A N 1
ATOM 2848 C CA . LYS A 1 376 ? -9.078 27.703 26.812 1 96.88 376 LYS A CA 1
ATOM 2849 C C . LYS A 1 376 ? -10.578 27.453 26.672 1 96.88 376 LYS A C 1
ATOM 2851 O O . LYS A 1 376 ? -11.352 28.391 26.438 1 96.88 376 LYS A O 1
ATOM 2856 N N . ILE A 1 377 ? -10.875 26.203 26.656 1 96.5 377 ILE A N 1
ATOM 2857 C CA . ILE A 1 377 ? -12.258 25.766 26.578 1 96.5 377 ILE A CA 1
ATOM 2858 C C . ILE A 1 377 ? -12.555 24.766 27.703 1 96.5 377 ILE A C 1
ATOM 2860 O O . ILE A 1 377 ? -11.734 23.891 27.984 1 96.5 377 ILE A O 1
ATOM 2864 N N . GLY A 1 378 ? -13.727 24.828 28.031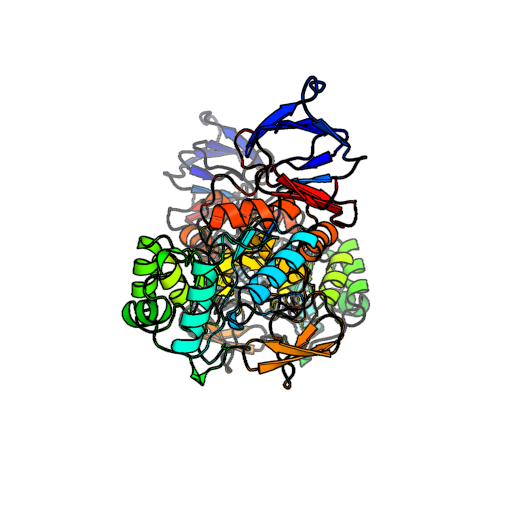 1 84.5 378 GLY A N 1
ATOM 2865 C CA . GLY A 1 378 ? -14.133 23.859 29.031 1 84.5 378 GLY A CA 1
ATOM 2866 C C . GLY A 1 378 ? -13.469 24.094 30.375 1 84.5 378 GLY A C 1
ATOM 2867 O O . GLY A 1 378 ? -12.539 24.891 30.484 1 84.5 378 GLY A O 1
ATOM 2868 N N . GLY A 1 379 ? -14 24.359 31.562 1 66.06 379 GLY A N 1
ATOM 2869 C CA . GLY A 1 379 ? -13.547 24.594 32.938 1 66.06 379 GLY A CA 1
ATOM 2870 C C . GLY A 1 379 ? -14.547 25.359 33.75 1 66.06 379 GLY A C 1
ATOM 2871 O O . GLY A 1 379 ? -15.484 25.969 33.219 1 66.06 379 GLY A O 1
ATOM 2872 N N . MET B 1 1 ? 15.836 -44.688 0.7 1 87.5 1 MET B N 1
ATOM 2873 C CA . MET B 1 1 ? 17.109 -44 0.449 1 87.5 1 MET B CA 1
ATOM 2874 C C . MET B 1 1 ? 17.375 -42.938 1.507 1 87.5 1 MET B C 1
ATOM 2876 O O . MET B 1 1 ? 16.453 -42.281 1.981 1 87.5 1 MET B O 1
ATOM 2880 N N . LYS B 1 2 ? 18.516 -42.906 1.997 1 96.31 2 LYS B N 1
ATOM 2881 C CA . LYS B 1 2 ? 18.938 -41.938 3.014 1 96.31 2 LYS B CA 1
ATOM 2882 C C . LYS B 1 2 ? 20 -41 2.469 1 96.31 2 LYS B C 1
ATOM 2884 O O . LYS B 1 2 ? 21 -41.438 1.91 1 96.31 2 LYS B O 1
ATOM 2889 N N . TYR B 1 3 ? 19.688 -39.719 2.543 1 97.81 3 TYR B N 1
ATOM 2890 C CA . TYR B 1 3 ? 20.641 -38.688 2.117 1 97.81 3 TYR B CA 1
ATOM 2891 C C . TYR B 1 3 ? 20.969 -37.75 3.26 1 97.81 3 TYR B C 1
ATOM 2893 O O . TYR B 1 3 ? 20.188 -37.594 4.203 1 97.81 3 TYR B O 1
ATOM 2901 N N . CYS B 1 4 ? 22.109 -37.156 3.242 1 98.5 4 CYS B N 1
ATOM 2902 C CA . CYS B 1 4 ? 22.5 -36.031 4.078 1 98.5 4 CYS B CA 1
ATOM 2903 C C . CYS B 1 4 ? 23.156 -34.938 3.246 1 98.5 4 CYS B C 1
ATOM 2905 O O . CYS B 1 4 ? 24.219 -35.156 2.652 1 98.5 4 CYS B O 1
ATOM 2907 N N . ILE B 1 5 ? 22.516 -33.781 3.094 1 98.62 5 ILE B N 1
ATOM 2908 C CA . ILE B 1 5 ? 23.094 -32.656 2.42 1 98.62 5 ILE B CA 1
ATOM 2909 C C . ILE B 1 5 ? 23.969 -31.859 3.395 1 98.62 5 ILE B C 1
ATOM 2911 O O . ILE B 1 5 ? 23.5 -31.406 4.441 1 98.62 5 ILE B O 1
ATOM 2915 N N . THR B 1 6 ? 25.219 -31.75 3.088 1 98.31 6 THR B N 1
ATOM 2916 C CA . THR B 1 6 ? 26.188 -31.109 3.977 1 98.31 6 THR B CA 1
ATOM 2917 C C . THR B 1 6 ? 26.797 -29.891 3.311 1 98.31 6 THR B C 1
ATOM 2919 O O . THR B 1 6 ? 26.672 -29.703 2.098 1 98.31 6 THR B O 1
ATOM 2922 N N . ASN B 1 7 ? 27.359 -28.969 4.109 1 98.12 7 ASN B N 1
ATOM 2923 C CA . ASN B 1 7 ? 28.188 -27.844 3.666 1 98.12 7 ASN B CA 1
ATOM 2924 C C . ASN B 1 7 ? 27.359 -26.828 2.871 1 98.12 7 ASN B C 1
ATOM 2926 O O . ASN B 1 7 ? 27.844 -26.297 1.866 1 98.12 7 ASN B O 1
ATOM 2930 N N . GLY B 1 8 ? 26.078 -26.672 3.229 1 98.12 8 GLY B N 1
ATOM 2931 C CA . GLY B 1 8 ? 25.234 -25.688 2.568 1 98.12 8 GLY B CA 1
ATOM 2932 C C . GLY B 1 8 ? 24.719 -24.625 3.512 1 98.12 8 GLY B C 1
ATOM 2933 O O . GLY B 1 8 ? 24.844 -24.75 4.73 1 98.12 8 GLY B O 1
ATOM 2934 N N . LYS B 1 9 ? 24.266 -23.469 2.98 1 98.62 9 LYS B N 1
ATOM 2935 C CA . LYS B 1 9 ? 23.469 -22.469 3.68 1 98.62 9 LYS B CA 1
ATOM 2936 C C . LYS B 1 9 ? 21.984 -22.781 3.582 1 98.62 9 LYS B C 1
ATOM 2938 O O . LYS B 1 9 ? 21.328 -22.406 2.607 1 98.62 9 LYS B O 1
ATOM 2943 N N . VAL B 1 10 ? 21.406 -23.375 4.629 1 98.94 10 VAL B N 1
ATOM 2944 C CA . VAL B 1 10 ? 20.047 -23.906 4.598 1 98.94 10 VAL B CA 1
ATOM 2945 C C . VAL B 1 10 ? 19.031 -22.766 4.816 1 98.94 10 VAL B C 1
ATOM 2947 O O . VAL B 1 10 ? 19.094 -22.078 5.832 1 98.94 10 VAL B O 1
ATOM 2950 N N . ILE B 1 11 ? 18.156 -22.609 3.883 1 98.94 11 ILE B N 1
ATOM 2951 C CA . ILE B 1 11 ? 17.141 -21.562 3.957 1 98.94 11 ILE B CA 1
ATOM 2952 C C . ILE B 1 11 ? 15.891 -22.109 4.656 1 98.94 11 ILE B C 1
ATOM 2954 O O . ILE B 1 11 ? 15.148 -22.906 4.078 1 98.94 11 ILE B O 1
ATOM 2958 N N . LEU B 1 12 ? 15.734 -21.734 5.867 1 98.75 12 LEU B N 1
ATOM 2959 C CA . LEU B 1 12 ? 14.5 -21.984 6.602 1 98.75 12 LEU B CA 1
ATOM 2960 C C . LEU B 1 12 ? 13.508 -20.844 6.402 1 98.75 12 LEU B C 1
ATOM 2962 O O . LEU B 1 12 ? 13.828 -19.844 5.762 1 98.75 12 LEU B O 1
ATOM 2966 N N . LYS B 1 13 ? 12.32 -21.031 6.891 1 97.81 13 LYS B N 1
ATOM 2967 C CA . LYS B 1 13 ? 11.273 -20.031 6.676 1 97.81 13 LYS B CA 1
ATOM 2968 C C . LYS B 1 13 ? 11.695 -18.672 7.199 1 97.81 13 LYS B C 1
ATOM 2970 O O . LYS B 1 13 ? 11.438 -17.641 6.555 1 97.81 13 LYS B O 1
ATOM 2975 N N . ASN B 1 14 ? 12.438 -18.672 8.344 1 97.62 14 ASN B N 1
ATOM 2976 C CA . ASN B 1 14 ? 12.625 -17.391 9.016 1 97.62 14 ASN B CA 1
ATOM 2977 C C . ASN B 1 14 ? 14.094 -17 9.078 1 97.62 14 ASN B C 1
ATOM 2979 O O . ASN B 1 14 ? 14.438 -15.898 9.516 1 97.62 14 ASN B O 1
ATOM 2983 N N . GLN B 1 15 ? 14.969 -17.875 8.617 1 98.12 15 GLN B N 1
ATOM 2984 C CA . GLN B 1 15 ? 16.406 -17.609 8.719 1 98.12 15 GLN B CA 1
ATOM 2985 C C . GLN B 1 15 ? 17.203 -18.531 7.781 1 98.12 15 GLN B C 1
ATOM 2987 O O . GLN B 1 15 ? 16.656 -19.469 7.219 1 98.12 15 GLN B O 1
ATOM 2992 N N . VAL B 1 16 ? 18.422 -18.203 7.594 1 98.75 16 VAL B N 1
ATOM 2993 C CA . VAL B 1 16 ? 19.422 -19.062 6.938 1 98.75 16 VAL B CA 1
ATOM 2994 C C . VAL B 1 16 ? 20.391 -19.609 7.973 1 98.75 16 VAL B C 1
ATOM 2996 O O . VAL B 1 16 ? 20.906 -18.875 8.812 1 98.75 16 VAL B O 1
ATOM 2999 N N . VAL B 1 17 ? 20.609 -20.938 7.945 1 98.56 17 VAL B N 1
ATOM 3000 C CA . VAL B 1 17 ? 21.469 -21.531 8.961 1 98.56 17 VAL B CA 1
ATOM 3001 C C . VAL B 1 17 ? 22.5 -22.438 8.289 1 98.56 17 VAL B C 1
ATOM 3003 O O . VAL B 1 17 ? 22.25 -22.969 7.207 1 98.56 17 VAL B O 1
ATOM 3006 N N . ASP B 1 18 ? 23.656 -22.609 8.953 1 98.25 18 ASP B N 1
ATOM 3007 C CA . ASP B 1 18 ? 24.609 -23.656 8.602 1 98.25 18 ASP B CA 1
ATOM 3008 C C . ASP B 1 18 ? 24.281 -24.969 9.297 1 98.25 18 ASP B C 1
ATOM 3010 O O . ASP B 1 18 ? 24.531 -25.125 10.5 1 98.25 18 ASP B O 1
ATOM 3014 N N . ALA B 1 19 ? 23.672 -25.922 8.539 1 98.44 19 ALA B N 1
ATOM 3015 C CA . ALA B 1 19 ? 23.266 -27.203 9.094 1 98.44 19 ALA B CA 1
ATOM 3016 C C . ALA B 1 19 ? 23.203 -28.281 8 1 98.44 19 ALA B C 1
ATOM 3018 O O . ALA B 1 19 ? 23.266 -27.953 6.812 1 98.44 19 ALA B O 1
ATOM 3019 N N . ASN B 1 20 ? 23.25 -29.5 8.477 1 98.69 20 ASN B N 1
ATOM 3020 C CA . ASN B 1 20 ? 22.984 -30.609 7.57 1 98.69 20 ASN B CA 1
ATOM 3021 C C . ASN B 1 20 ? 21.5 -30.922 7.469 1 98.69 20 ASN B C 1
ATOM 3023 O O . ASN B 1 20 ? 20.766 -30.812 8.453 1 98.69 20 ASN B O 1
ATOM 3027 N N . VAL B 1 21 ? 21.047 -31.266 6.316 1 98.88 21 VAL B N 1
ATOM 3028 C CA . VAL B 1 21 ? 19.672 -31.672 6.102 1 98.88 21 VAL B CA 1
ATOM 3029 C C . VAL B 1 21 ? 19.609 -33.188 5.816 1 98.88 21 VAL B C 1
ATOM 3031 O O . VAL B 1 21 ? 20.203 -33.656 4.844 1 98.88 21 VAL B O 1
ATOM 3034 N N . TYR B 1 22 ? 18.938 -33.906 6.664 1 98.81 22 TYR B N 1
ATOM 3035 C CA . TYR B 1 22 ? 18.797 -35.344 6.516 1 98.81 22 TYR B CA 1
ATOM 3036 C C . TYR B 1 22 ? 17.469 -35.719 5.883 1 98.81 22 TYR B C 1
ATOM 3038 O O . TYR B 1 22 ? 16.422 -35.188 6.285 1 98.81 22 TYR B O 1
ATOM 3046 N N . VAL B 1 23 ? 17.531 -36.562 4.852 1 98.62 23 VAL B N 1
ATOM 3047 C CA . VAL B 1 23 ? 16.359 -37 4.105 1 98.62 23 VAL B CA 1
ATOM 3048 C C . VAL B 1 23 ? 16.266 -38.531 4.16 1 98.62 23 VAL B C 1
ATOM 3050 O O . VAL B 1 23 ? 17.25 -39.219 3.967 1 98.62 23 VAL B O 1
ATOM 3053 N N . GLU B 1 24 ? 15.148 -39.031 4.527 1 98.19 24 GLU B N 1
ATOM 3054 C CA . GLU B 1 24 ? 14.828 -40.469 4.438 1 98.19 24 GLU B CA 1
ATOM 3055 C C . GLU B 1 24 ? 13.562 -40.688 3.623 1 98.19 24 GLU B C 1
ATOM 3057 O O . GLU B 1 24 ? 12.492 -40.188 3.973 1 98.19 24 GLU B O 1
ATOM 3062 N N . ASN B 1 25 ? 13.727 -41.406 2.555 1 96.94 25 ASN B N 1
ATOM 3063 C CA . ASN B 1 25 ? 12.625 -41.594 1.608 1 96.94 25 ASN B CA 1
ATOM 3064 C C . ASN B 1 25 ? 12.102 -40.281 1.095 1 96.94 25 ASN B C 1
ATOM 3066 O O . ASN B 1 25 ? 12.82 -39.531 0.425 1 96.94 25 ASN B O 1
ATOM 3070 N N . THR B 1 26 ? 10.883 -39.938 1.485 1 98 26 THR B N 1
ATOM 3071 C CA . THR B 1 26 ? 10.289 -38.75 0.875 1 98 26 THR B CA 1
ATOM 3072 C C . THR B 1 26 ? 10.32 -37.562 1.846 1 98 26 THR B C 1
ATOM 3074 O O . THR B 1 26 ? 9.859 -36.469 1.514 1 98 26 THR B O 1
ATOM 3077 N N . LYS B 1 27 ? 10.969 -37.75 3.064 1 98.5 27 LYS B N 1
ATOM 3078 C CA . LYS B 1 27 ? 10.773 -36.75 4.109 1 98.5 27 LYS B CA 1
ATOM 3079 C C . LYS B 1 27 ? 12.109 -36.219 4.629 1 98.5 27 LYS B C 1
ATOM 3081 O O . LYS B 1 27 ? 13.094 -36.969 4.668 1 98.5 27 LYS B O 1
ATOM 3086 N N . ILE B 1 28 ? 12.078 -34.969 4.965 1 98.81 28 ILE B N 1
ATOM 3087 C CA . ILE B 1 28 ? 13.164 -34.406 5.758 1 98.81 28 ILE B CA 1
ATOM 3088 C C . ILE B 1 28 ? 13.055 -34.875 7.203 1 98.81 28 ILE B C 1
ATOM 3090 O O . ILE B 1 28 ? 12.031 -34.656 7.859 1 98.81 28 ILE B O 1
ATOM 3094 N N . THR B 1 29 ? 14.078 -35.469 7.711 1 98.56 29 THR B N 1
ATOM 3095 C CA . THR B 1 29 ? 13.93 -36.156 9 1 98.56 29 THR B CA 1
ATOM 3096 C C . THR B 1 29 ? 14.703 -35.406 10.086 1 98.56 29 THR B C 1
ATOM 3098 O O . THR B 1 29 ? 14.43 -35.594 11.273 1 98.56 29 THR B O 1
ATOM 3101 N N . GLU B 1 30 ? 15.688 -34.656 9.641 1 98.31 30 GLU B N 1
ATOM 3102 C CA . GLU B 1 30 ? 16.562 -34 10.617 1 98.31 30 GLU B CA 1
ATOM 3103 C C . GLU B 1 30 ? 17.312 -32.844 10 1 98.31 30 GLU B C 1
ATOM 3105 O O . GLU B 1 30 ? 17.688 -32.875 8.828 1 98.31 30 GLU B O 1
ATOM 3110 N N . ILE B 1 31 ? 17.438 -31.781 10.695 1 98.69 31 ILE B N 1
ATOM 3111 C CA . ILE B 1 31 ? 18.281 -30.625 10.375 1 98.69 31 ILE B CA 1
ATOM 3112 C C . ILE B 1 31 ? 19.203 -30.328 11.555 1 98.69 31 ILE B C 1
ATOM 3114 O O . ILE B 1 31 ? 18.75 -29.859 12.609 1 98.69 31 ILE B O 1
ATOM 3118 N N . SER B 1 32 ? 20.375 -30.672 11.445 1 98.31 32 SER B N 1
ATOM 3119 C CA . SER B 1 32 ? 21.297 -30.547 12.57 1 98.31 32 SER B CA 1
ATOM 3120 C C . SER B 1 32 ? 22.75 -30.547 12.094 1 98.31 32 SER B C 1
ATOM 3122 O O . SER B 1 32 ? 23 -30.562 10.891 1 98.31 32 SER B O 1
ATOM 3124 N N . ASN B 1 33 ? 23.625 -30.469 13.047 1 97.62 33 ASN B N 1
ATOM 3125 C CA . ASN B 1 33 ? 25.047 -30.5 12.734 1 97.62 33 ASN B CA 1
ATOM 3126 C C . ASN B 1 33 ? 25.641 -31.875 12.977 1 97.62 33 ASN B C 1
ATOM 3128 O O . ASN B 1 33 ? 26.875 -32.031 12.953 1 97.62 33 ASN B O 1
ATOM 3132 N N . ARG B 1 34 ? 24.734 -32.812 13.203 1 96.44 34 ARG B N 1
ATOM 3133 C CA . ARG B 1 34 ? 25.234 -34.156 13.352 1 96.44 34 ARG B CA 1
ATOM 3134 C C . ARG B 1 34 ? 25.969 -34.625 12.094 1 96.44 34 ARG B C 1
ATOM 3136 O O . ARG B 1 34 ? 25.547 -34.312 10.977 1 96.44 34 ARG B O 1
ATOM 3143 N N . GLN B 1 35 ? 27.016 -35.469 12.297 1 97.38 35 GLN B N 1
ATOM 3144 C CA . GLN B 1 35 ? 27.719 -36.031 11.148 1 97.38 35 GLN B CA 1
ATOM 3145 C C . GLN B 1 35 ? 26.984 -37.25 10.586 1 97.38 35 GLN B C 1
ATOM 3147 O O . GLN B 1 35 ? 26.438 -38.062 11.336 1 97.38 35 GLN B O 1
ATOM 3152 N N . PRO B 1 36 ? 27 -37.25 9.25 1 97.06 36 PRO B N 1
ATOM 3153 C CA . PRO B 1 36 ? 26.344 -38.406 8.656 1 97.06 36 PRO B CA 1
ATOM 3154 C C . PRO B 1 36 ? 27.047 -39.719 8.992 1 97.06 36 PRO B C 1
ATOM 3156 O O . PRO B 1 36 ? 28.266 -39.719 9.164 1 97.06 36 PRO B O 1
ATOM 3159 N N . ASP B 1 37 ? 26.281 -40.75 9.125 1 94.88 37 ASP B N 1
ATOM 3160 C CA . ASP B 1 37 ? 26.812 -42.062 9.43 1 94.88 37 ASP B CA 1
ATOM 3161 C C . ASP B 1 37 ? 26.5 -43.062 8.297 1 94.88 37 ASP B C 1
ATOM 3163 O O . ASP B 1 37 ? 27.406 -43.469 7.562 1 94.88 37 ASP B O 1
ATOM 3167 N N . ASP B 1 38 ? 25.266 -43.375 7.992 1 95.25 38 ASP B N 1
ATOM 3168 C CA . ASP B 1 38 ? 24.875 -44.344 6.977 1 95.25 38 ASP B CA 1
ATOM 3169 C C . ASP B 1 38 ? 24.172 -43.656 5.801 1 95.25 38 ASP B C 1
ATOM 3171 O O . ASP B 1 38 ? 23.75 -44.344 4.859 1 95.25 38 ASP B O 1
ATOM 3175 N N . GLU B 1 39 ? 24.094 -42.312 5.871 1 96.94 39 GLU B N 1
ATOM 3176 C CA . GLU B 1 39 ? 23.438 -41.594 4.801 1 96.94 39 GLU B CA 1
ATOM 3177 C C . GLU B 1 39 ? 24.375 -41.344 3.627 1 96.94 39 GLU B C 1
ATOM 3179 O O . GLU B 1 39 ? 25.578 -41.156 3.822 1 96.94 39 GLU B O 1
ATOM 3184 N N . THR B 1 40 ? 23.875 -41.469 2.387 1 97.25 40 THR B N 1
ATOM 3185 C CA . THR B 1 40 ? 24.609 -40.938 1.233 1 97.25 40 THR B CA 1
ATOM 3186 C C . THR B 1 40 ? 24.812 -39.438 1.341 1 97.25 40 THR B C 1
ATOM 3188 O O . THR B 1 40 ? 23.828 -38.688 1.447 1 97.25 40 THR B O 1
ATOM 3191 N N . VAL B 1 41 ? 26.016 -39 1.276 1 97.88 41 VAL B N 1
ATOM 3192 C CA . VAL B 1 41 ? 26.328 -37.594 1.513 1 97.88 41 VAL B CA 1
ATOM 3193 C C . VAL B 1 41 ? 26.266 -36.812 0.197 1 97.88 41 VAL B C 1
ATOM 3195 O O . VAL B 1 41 ? 26.812 -37.25 -0.816 1 97.88 41 VAL B O 1
ATOM 3198 N N . ILE B 1 42 ? 25.562 -35.781 0.161 1 98.12 42 ILE B N 1
ATOM 3199 C CA . ILE B 1 42 ? 25.547 -34.781 -0.92 1 98.12 42 ILE B CA 1
ATOM 3200 C C . ILE B 1 42 ? 26.203 -33.5 -0.46 1 98.12 42 ILE B C 1
ATOM 3202 O O . ILE B 1 42 ? 25.734 -32.844 0.472 1 98.12 42 ILE B O 1
ATOM 3206 N N . ASP B 1 43 ? 27.297 -33.062 -1.078 1 98.06 43 ASP B N 1
ATOM 3207 C CA . ASP B 1 43 ? 28.031 -31.859 -0.735 1 98.06 43 ASP B CA 1
ATOM 3208 C C . ASP B 1 43 ? 27.438 -30.641 -1.44 1 98.06 43 ASP B C 1
ATOM 3210 O O . ASP B 1 43 ? 27.516 -30.531 -2.666 1 98.06 43 ASP B O 1
ATOM 3214 N N . ALA B 1 44 ? 26.938 -29.703 -0.694 1 98.19 44 ALA B N 1
ATOM 3215 C CA . ALA B 1 44 ? 26.328 -28.5 -1.267 1 98.19 44 ALA B CA 1
ATOM 3216 C C . ALA B 1 44 ? 27.375 -27.516 -1.735 1 98.19 44 ALA B C 1
ATOM 3218 O O . ALA B 1 44 ? 27.078 -26.578 -2.492 1 98.19 44 ALA B O 1
ATOM 3219 N N . LYS B 1 45 ? 28.625 -27.672 -1.243 1 97.62 45 LYS B N 1
ATOM 3220 C CA . LYS B 1 45 ? 29.766 -26.875 -1.672 1 97.62 45 LYS B CA 1
ATOM 3221 C C . LYS B 1 45 ? 29.5 -25.391 -1.447 1 97.62 45 LYS B C 1
ATOM 3223 O O . LYS B 1 45 ? 29.75 -24.562 -2.328 1 97.62 45 LYS B O 1
ATOM 3228 N N . GLY B 1 46 ? 28.844 -25.078 -0.35 1 97.38 46 GLY B N 1
ATOM 3229 C CA . GLY B 1 46 ? 28.656 -23.703 0.064 1 97.38 46 GLY B CA 1
ATOM 3230 C C . GLY B 1 46 ? 27.422 -23.062 -0.557 1 97.38 46 GLY B C 1
ATOM 3231 O O . GLY B 1 46 ? 27.109 -21.891 -0.274 1 97.38 46 GLY B O 1
ATOM 3232 N N . ARG B 1 47 ? 26.609 -23.719 -1.391 1 98.12 47 ARG B N 1
ATOM 3233 C CA . ARG B 1 47 ? 25.422 -23.188 -2.037 1 98.12 47 ARG B CA 1
ATOM 3234 C C . ARG B 1 47 ? 24.281 -23.031 -1.04 1 98.12 47 ARG B C 1
ATOM 3236 O O . ARG B 1 47 ? 24.344 -23.562 0.076 1 98.12 47 ARG B O 1
ATOM 3243 N N . TYR B 1 48 ? 23.328 -22.281 -1.433 1 98.88 48 TYR B N 1
ATOM 3244 C CA . TYR B 1 48 ? 22.078 -22.25 -0.688 1 98.88 48 TYR B CA 1
ATOM 3245 C C . TYR B 1 48 ? 21.312 -23.562 -0.858 1 98.88 48 TYR B C 1
ATOM 3247 O O . TYR B 1 48 ? 21.25 -24.109 -1.96 1 98.88 48 TYR B O 1
ATOM 3255 N N . VAL B 1 49 ? 20.844 -24.125 0.224 1 98.94 49 VAL B N 1
ATOM 3256 C CA . VAL B 1 49 ? 19.922 -25.25 0.248 1 98.94 49 VAL B CA 1
ATOM 3257 C C . VAL B 1 49 ? 18.516 -24.75 0.542 1 98.94 49 VAL B C 1
ATOM 3259 O O . VAL B 1 49 ? 18.219 -24.281 1.647 1 98.94 49 VAL B O 1
ATOM 3262 N N . SER B 1 50 ? 17.625 -24.891 -0.4 1 98.94 50 SER B N 1
ATOM 3263 C CA . SER B 1 50 ? 16.344 -24.203 -0.401 1 98.94 50 SER B CA 1
ATOM 3264 C C . SER B 1 50 ? 15.188 -25.172 -0.609 1 98.94 50 SER B C 1
ATOM 3266 O O . SER B 1 50 ? 15.359 -26.234 -1.214 1 98.94 50 SER B O 1
ATOM 3268 N N . PRO B 1 51 ? 14.016 -24.828 -0.012 1 98.94 51 PRO B N 1
ATOM 3269 C CA . PRO B 1 51 ? 12.844 -25.531 -0.53 1 98.94 51 PRO B CA 1
ATOM 3270 C C . PRO B 1 51 ? 12.641 -25.328 -2.029 1 98.94 51 PRO B C 1
ATOM 3272 O O . PRO B 1 51 ? 13.031 -24.297 -2.57 1 98.94 51 PRO B O 1
ATOM 3275 N N . GLY B 1 52 ? 12.117 -26.328 -2.695 1 98.94 52 GLY B N 1
ATOM 3276 C CA . GLY B 1 52 ? 11.75 -26.141 -4.09 1 98.94 52 GLY B CA 1
ATOM 3277 C C . GLY B 1 52 ? 10.703 -25.062 -4.297 1 98.94 52 GLY B C 1
ATOM 3278 O O . GLY B 1 52 ? 9.836 -24.859 -3.441 1 98.94 52 GLY B O 1
ATOM 3279 N N . PHE B 1 53 ? 10.75 -24.359 -5.449 1 98.94 53 PHE B N 1
ATOM 3280 C CA . PHE B 1 53 ? 9.75 -23.359 -5.781 1 98.94 53 PHE B CA 1
ATOM 3281 C C . PHE B 1 53 ? 8.461 -24.016 -6.266 1 98.94 53 PHE B C 1
ATOM 3283 O O . PHE B 1 53 ? 8.477 -25.141 -6.746 1 98.94 53 PHE B O 1
ATOM 3290 N N . ILE B 1 54 ? 7.355 -23.328 -6.055 1 98.94 54 ILE B N 1
ATOM 3291 C CA . ILE B 1 54 ? 6.035 -23.734 -6.52 1 98.94 54 ILE B CA 1
ATOM 3292 C C . ILE B 1 54 ? 5.449 -22.656 -7.43 1 98.94 54 ILE B C 1
ATOM 3294 O O . ILE B 1 54 ? 5.242 -21.516 -7.004 1 98.94 54 ILE B O 1
ATOM 3298 N N . ASP B 1 55 ? 5.219 -22.984 -8.664 1 98.94 55 ASP B N 1
ATOM 3299 C CA . ASP B 1 55 ? 4.648 -22.047 -9.625 1 98.94 55 ASP B CA 1
ATOM 3300 C C . ASP B 1 55 ? 3.17 -22.344 -9.875 1 98.94 55 ASP B C 1
ATOM 3302 O O . ASP B 1 55 ? 2.834 -23.266 -10.609 1 98.94 55 ASP B O 1
ATOM 3306 N N . VAL B 1 56 ? 2.318 -21.469 -9.383 1 98.94 56 VAL B N 1
ATOM 3307 C CA . VAL B 1 56 ? 0.891 -21.781 -9.383 1 98.94 56 VAL B CA 1
ATOM 3308 C C . VAL B 1 56 ? 0.234 -21.172 -10.625 1 98.94 56 VAL B C 1
ATOM 3310 O O . VAL B 1 56 ? -0.984 -21.266 -10.789 1 98.94 56 VAL B O 1
ATOM 3313 N N . HIS B 1 57 ? 1.034 -20.484 -11.477 1 98.94 57 HIS B N 1
ATOM 3314 C CA . HIS B 1 57 ? 0.507 -19.844 -12.68 1 98.94 57 HIS B CA 1
ATOM 3315 C C . HIS B 1 57 ? 1.53 -19.875 -13.805 1 98.94 57 HIS B C 1
ATOM 3317 O O . HIS B 1 57 ? 2.348 -18.953 -13.93 1 98.94 57 HIS B O 1
ATOM 3323 N N . THR B 1 58 ? 1.437 -20.844 -14.695 1 98.75 58 THR B N 1
ATOM 3324 C CA . THR B 1 58 ? 2.299 -21.016 -15.859 1 98.75 58 THR B CA 1
ATOM 3325 C C . THR B 1 58 ? 1.544 -21.688 -17 1 98.75 58 THR B C 1
ATOM 3327 O O . THR B 1 58 ? 0.945 -22.75 -16.812 1 98.75 58 THR B O 1
ATOM 3330 N N . HIS B 1 59 ? 1.593 -21.109 -18.156 1 98.56 59 HIS B N 1
ATOM 3331 C CA . HIS B 1 59 ? 0.879 -21.641 -19.297 1 98.56 59 HIS B CA 1
ATOM 3332 C C . HIS B 1 59 ? 1.757 -22.609 -20.094 1 98.56 59 HIS B C 1
ATOM 3334 O O . HIS B 1 59 ? 1.249 -23.516 -20.75 1 98.56 59 HIS B O 1
ATOM 3340 N N . GLY B 1 60 ? 3.01 -22.391 -20.031 1 98.06 60 GLY B N 1
ATOM 3341 C CA . GLY B 1 60 ? 3.91 -23.188 -20.844 1 98.06 60 GLY B CA 1
ATOM 3342 C C . GLY B 1 60 ? 5.371 -22.812 -20.656 1 98.06 60 GLY B C 1
ATOM 3343 O O . GLY B 1 60 ? 5.688 -21.859 -19.938 1 98.06 60 GLY B O 1
ATOM 3344 N N . ARG B 1 61 ? 6.207 -23.609 -21.328 1 97.94 61 ARG B N 1
ATOM 3345 C CA . ARG B 1 61 ? 7.656 -23.438 -21.312 1 97.94 61 ARG B CA 1
ATOM 3346 C C . ARG B 1 61 ? 8.32 -24.406 -22.297 1 97.94 61 ARG B C 1
ATOM 3348 O O . ARG B 1 61 ? 7.805 -25.484 -22.562 1 97.94 61 ARG B O 1
ATOM 3355 N N . GLY B 1 62 ? 9.484 -24.016 -22.828 1 97.69 62 GLY B N 1
ATOM 3356 C CA . GLY B 1 62 ? 10.305 -24.906 -23.625 1 97.69 62 GLY B CA 1
ATOM 3357 C C . GLY B 1 62 ? 9.648 -25.328 -24.922 1 97.69 62 GLY B C 1
ATOM 3358 O O . GLY B 1 62 ? 9.852 -26.438 -25.391 1 97.69 62 GLY B O 1
ATOM 3359 N N . GLY B 1 63 ? 8.766 -24.562 -25.391 1 97.75 63 GLY B N 1
ATOM 3360 C CA . GLY B 1 63 ? 8.117 -24.812 -26.672 1 97.75 63 GLY B CA 1
ATOM 3361 C C . GLY B 1 63 ? 6.793 -25.547 -26.531 1 97.75 63 GLY B C 1
ATOM 3362 O O . GLY B 1 63 ? 6.168 -25.891 -27.531 1 97.75 63 GLY B O 1
ATOM 3363 N N . SER B 1 64 ? 6.367 -25.734 -25.328 1 98.12 64 SER B N 1
ATOM 3364 C CA . SER B 1 64 ? 5.125 -26.469 -25.078 1 98.12 64 SER B CA 1
ATOM 3365 C C . SER B 1 64 ? 4.137 -25.625 -24.297 1 98.12 64 SER B C 1
ATOM 3367 O O . SER B 1 64 ? 4.527 -24.656 -23.625 1 98.12 64 SER B O 1
ATOM 3369 N N . ASP B 1 65 ? 2.922 -25.938 -24.438 1 98.06 65 ASP B N 1
ATOM 3370 C CA . ASP B 1 65 ? 1.803 -25.25 -23.797 1 98.06 65 ASP B CA 1
ATOM 3371 C C . ASP B 1 65 ? 0.816 -26.25 -23.203 1 98.06 65 ASP B C 1
ATOM 3373 O O . ASP B 1 65 ? 0.589 -27.312 -23.766 1 98.06 65 ASP B O 1
ATOM 3377 N N . THR B 1 66 ? 0.26 -25.859 -22.094 1 98.38 66 THR B N 1
ATOM 3378 C CA . THR B 1 66 ? -0.697 -26.719 -21.406 1 98.38 66 THR B CA 1
ATOM 3379 C C . THR B 1 66 ? -1.862 -27.078 -22.328 1 98.38 66 THR B C 1
ATOM 3381 O O . THR B 1 66 ? -2.406 -28.172 -22.25 1 98.38 66 THR B O 1
ATOM 3384 N N . MET B 1 67 ? -2.199 -26.219 -23.312 1 98 67 MET B N 1
ATOM 3385 C CA . MET B 1 67 ? -3.344 -26.422 -24.203 1 98 67 MET B CA 1
ATOM 3386 C C . MET B 1 67 ? -3.006 -27.391 -25.312 1 98 67 MET B C 1
ATOM 3388 O O . MET B 1 67 ? -3.896 -27.844 -26.047 1 98 67 MET B O 1
ATOM 3392 N N . TYR B 1 68 ? -1.697 -27.75 -25.641 1 95.19 68 TYR B N 1
ATOM 3393 C CA . TYR B 1 68 ? -1.338 -28.672 -26.719 1 95.19 68 TYR B CA 1
ATOM 3394 C C . TYR B 1 68 ? -1.768 -30.094 -26.391 1 95.19 68 TYR B C 1
ATOM 3396 O O . TYR B 1 68 ? -1.832 -30.953 -27.266 1 95.19 68 TYR B O 1
ATOM 3404 N N . ASN B 1 69 ? -2.166 -30.469 -25.266 1 92.88 69 ASN B N 1
ATOM 3405 C CA . ASN B 1 69 ? -2.891 -31.609 -24.719 1 92.88 69 ASN B CA 1
ATOM 3406 C C . ASN B 1 69 ? -2.184 -32.938 -25.047 1 92.88 69 ASN B C 1
ATOM 3408 O O . ASN B 1 69 ? -2.816 -33.875 -25.5 1 92.88 69 ASN B O 1
ATOM 3412 N N . THR B 1 70 ? -0.865 -33.062 -24.969 1 97.88 70 THR B N 1
ATOM 3413 C CA . THR B 1 70 ? -0.136 -34.312 -25.078 1 97.88 70 THR B CA 1
ATOM 3414 C C . THR B 1 70 ? 0.746 -34.531 -23.844 1 97.88 70 THR B C 1
ATOM 3416 O O . THR B 1 70 ? 1.109 -33.562 -23.172 1 97.88 70 THR B O 1
ATOM 3419 N N . PHE B 1 71 ? 1.039 -35.812 -23.641 1 98.56 71 PHE B N 1
ATOM 3420 C CA . PHE B 1 71 ? 1.97 -36.125 -22.578 1 98.56 71 PHE B CA 1
ATOM 3421 C C . PHE B 1 71 ? 3.314 -35.469 -22.797 1 98.56 71 PHE B C 1
ATOM 3423 O O . PHE B 1 71 ? 3.912 -34.938 -21.859 1 98.56 71 PHE B O 1
ATOM 3430 N N . GLU B 1 72 ? 3.811 -35.469 -24.047 1 98.69 72 GLU B N 1
ATOM 3431 C CA . GLU B 1 72 ? 5.105 -34.906 -24.375 1 98.69 72 GLU B CA 1
ATOM 3432 C C . GLU B 1 72 ? 5.16 -33.438 -24.016 1 98.69 72 GLU B C 1
ATOM 3434 O O . GLU B 1 72 ? 6.184 -32.938 -23.531 1 98.69 72 GLU B O 1
ATOM 3439 N N . ASP B 1 73 ? 4.086 -32.781 -24.266 1 98.38 73 ASP B N 1
ATOM 3440 C CA . ASP B 1 73 ? 4.039 -31.359 -23.953 1 98.38 73 ASP B CA 1
ATOM 3441 C C . ASP B 1 73 ? 4.098 -31.125 -22.438 1 98.38 73 ASP B C 1
ATOM 3443 O O . ASP B 1 73 ? 4.816 -30.234 -21.984 1 98.38 73 ASP B O 1
ATOM 3447 N N . LEU B 1 74 ? 3.355 -31.875 -21.672 1 98.75 74 LEU B N 1
ATOM 3448 C CA . LEU B 1 74 ? 3.412 -31.766 -20.219 1 98.75 74 LEU B CA 1
ATOM 3449 C C . LEU B 1 74 ? 4.812 -32.094 -19.703 1 98.75 74 LEU B C 1
ATOM 3451 O O . LEU B 1 74 ? 5.324 -31.391 -18.812 1 98.75 74 LEU B O 1
ATOM 3455 N N . ASP B 1 75 ? 5.359 -33.125 -20.266 1 98.81 75 ASP B N 1
ATOM 3456 C CA . ASP B 1 75 ? 6.699 -33.562 -19.844 1 98.81 75 ASP B CA 1
ATOM 3457 C C . ASP B 1 75 ? 7.73 -32.469 -20.172 1 98.81 75 ASP B C 1
ATOM 3459 O O . ASP B 1 75 ? 8.656 -32.25 -19.406 1 98.81 75 ASP B O 1
ATOM 3463 N N . THR B 1 76 ? 7.605 -31.844 -21.297 1 98.75 76 THR B N 1
ATOM 3464 C CA . THR B 1 76 ? 8.5 -30.766 -21.672 1 98.75 76 THR B CA 1
ATOM 3465 C C . THR B 1 76 ? 8.367 -29.578 -20.719 1 98.75 76 THR B C 1
ATOM 3467 O O . THR B 1 76 ? 9.375 -29.062 -20.234 1 98.75 76 THR B O 1
ATOM 3470 N N . ILE B 1 77 ? 7.125 -29.188 -20.406 1 98.75 77 ILE B N 1
ATOM 3471 C CA . ILE B 1 77 ? 6.883 -28.078 -19.484 1 98.75 77 ILE B CA 1
ATOM 3472 C C . ILE B 1 77 ? 7.539 -28.359 -18.141 1 98.75 77 ILE B C 1
ATOM 3474 O O . ILE B 1 77 ? 8.297 -27.547 -17.625 1 98.75 77 ILE B O 1
ATOM 3478 N N . THR B 1 78 ? 7.34 -29.547 -17.594 1 98.75 78 THR B N 1
ATOM 3479 C CA . THR B 1 78 ? 7.828 -29.891 -16.266 1 98.75 78 THR B CA 1
ATOM 3480 C C . THR B 1 78 ? 9.344 -30.047 -16.266 1 98.75 78 THR B C 1
ATOM 3482 O O . THR B 1 78 ? 10.023 -29.625 -15.32 1 98.75 78 THR B O 1
ATOM 3485 N N . SER B 1 79 ? 9.898 -30.609 -17.344 1 98.56 79 SER B N 1
ATOM 3486 C CA . SER B 1 79 ? 11.328 -30.859 -17.438 1 98.56 79 SER B CA 1
ATOM 3487 C C . SER B 1 79 ? 12.109 -29.562 -17.609 1 98.56 79 SER B C 1
ATOM 3489 O O . SER B 1 79 ? 13.273 -29.469 -17.219 1 98.56 79 SER B O 1
ATOM 3491 N N . THR B 1 80 ? 11.477 -28.594 -18.188 1 98.5 80 THR B N 1
ATOM 3492 C CA . THR B 1 80 ? 12.133 -27.297 -18.344 1 98.5 80 THR B CA 1
ATOM 3493 C C . THR B 1 80 ? 11.93 -26.438 -17.109 1 98.5 80 THR B C 1
ATOM 3495 O O . THR B 1 80 ? 12.828 -25.688 -16.719 1 98.5 80 THR B O 1
ATOM 3498 N N . ALA B 1 81 ? 10.789 -26.562 -16.453 1 98.75 81 ALA B N 1
ATOM 3499 C CA . ALA B 1 81 ? 10.508 -25.812 -15.234 1 98.75 81 ALA B CA 1
ATOM 3500 C C . ALA B 1 81 ? 11.422 -26.234 -14.094 1 98.75 81 ALA B C 1
ATOM 3502 O O . ALA B 1 81 ? 11.914 -25.406 -13.328 1 98.75 81 ALA B O 1
ATOM 3503 N N . VAL B 1 82 ? 11.68 -27.547 -13.992 1 98.75 82 VAL B N 1
ATOM 3504 C CA . VAL B 1 82 ? 12.445 -28.094 -12.883 1 98.75 82 VAL B CA 1
ATOM 3505 C C . VAL B 1 82 ? 13.867 -27.531 -12.898 1 98.75 82 VAL B C 1
ATOM 3507 O O . VAL B 1 82 ? 14.469 -27.328 -11.844 1 98.75 82 VAL B O 1
ATOM 3510 N N . LYS B 1 83 ? 14.367 -27.125 -14.031 1 98.5 83 LYS B N 1
ATOM 3511 C CA . LYS B 1 83 ? 15.703 -26.562 -14.18 1 98.5 83 LYS B CA 1
ATOM 3512 C C . LYS B 1 83 ? 15.789 -25.156 -13.57 1 98.5 83 LYS B C 1
ATOM 3514 O O . LYS B 1 83 ? 16.891 -24.641 -13.344 1 98.5 83 LYS B O 1
ATOM 3519 N N . THR B 1 84 ? 14.664 -24.578 -13.367 1 98.75 84 THR B N 1
ATOM 3520 C CA . THR B 1 84 ? 14.609 -23.25 -12.781 1 98.75 84 THR B CA 1
ATOM 3521 C C . THR B 1 84 ? 14.281 -23.328 -11.289 1 98.75 84 THR B C 1
ATOM 3523 O O . THR B 1 84 ? 13.969 -22.312 -10.672 1 98.75 84 THR B O 1
ATOM 3526 N N . GLY B 1 85 ? 14.273 -24.531 -10.734 1 98.88 85 GLY B N 1
ATOM 3527 C CA . GLY B 1 85 ? 14.078 -24.719 -9.305 1 98.88 85 GLY B CA 1
ATOM 3528 C C . GLY B 1 85 ? 12.633 -25.016 -8.938 1 98.88 85 GLY B C 1
ATOM 3529 O O . GLY B 1 85 ? 12.32 -25.219 -7.762 1 98.88 85 GLY B O 1
ATOM 3530 N N . VAL B 1 86 ? 11.734 -25.062 -9.922 1 98.94 86 VAL B N 1
ATOM 3531 C CA . VAL B 1 86 ? 10.32 -25.344 -9.664 1 98.94 86 VAL B CA 1
ATOM 3532 C C . VAL B 1 86 ? 10.117 -26.844 -9.445 1 98.94 86 VAL B C 1
ATOM 3534 O O . VAL B 1 86 ? 10.305 -27.641 -10.367 1 98.94 86 VAL B O 1
ATOM 3537 N N . THR B 1 87 ? 9.766 -27.203 -8.219 1 98.94 87 THR B N 1
ATOM 3538 C CA . THR B 1 87 ? 9.547 -28.625 -7.918 1 98.94 87 THR B CA 1
ATOM 3539 C C . THR B 1 87 ? 8.062 -28.969 -8.023 1 98.94 87 THR B C 1
ATOM 3541 O O . THR B 1 87 ? 7.703 -30.141 -8.148 1 98.94 87 THR B O 1
ATOM 3544 N N . GLY B 1 88 ? 7.184 -28 -7.898 1 98.81 88 GLY B N 1
ATOM 3545 C CA . GLY B 1 88 ? 5.746 -28.172 -8.07 1 98.81 88 GLY B CA 1
ATOM 3546 C C . GLY B 1 88 ? 5.125 -27.109 -8.953 1 98.81 88 GLY B C 1
ATOM 3547 O O . GLY B 1 88 ? 5.488 -25.922 -8.867 1 98.81 88 GLY B O 1
ATOM 3548 N N . ILE B 1 89 ? 4.203 -27.5 -9.828 1 98.75 89 ILE B N 1
ATOM 3549 C CA . ILE B 1 89 ? 3.619 -26.516 -10.727 1 98.75 89 ILE B CA 1
ATOM 3550 C C . ILE B 1 89 ? 2.133 -26.812 -10.914 1 98.75 89 ILE B C 1
ATOM 3552 O O . ILE B 1 89 ? 1.687 -27.953 -10.727 1 98.75 89 ILE B O 1
ATOM 3556 N N . LEU B 1 90 ? 1.365 -25.797 -11.211 1 98.94 90 LEU B N 1
ATOM 3557 C CA . LEU B 1 90 ? 0.017 -25.906 -11.758 1 98.94 90 LEU B CA 1
ATOM 3558 C C . LEU B 1 90 ? -0.006 -25.5 -13.227 1 98.94 90 LEU B C 1
ATOM 3560 O O . LEU B 1 90 ? -0.085 -24.312 -13.547 1 98.94 90 LEU B O 1
ATOM 3564 N N . PRO B 1 91 ? 0.095 -26.562 -14.133 1 98.88 91 PRO B N 1
ATOM 3565 C CA . PRO B 1 91 ? -0.166 -26.156 -15.516 1 98.88 91 PRO B CA 1
ATOM 3566 C C . PRO B 1 91 ? -1.471 -25.375 -15.664 1 98.88 91 PRO B C 1
ATOM 3568 O O . PRO B 1 91 ? -2.479 -25.734 -15.047 1 98.88 91 PRO B O 1
ATOM 3571 N N . THR B 1 92 ? -1.418 -24.297 -16.391 1 98.81 92 THR B N 1
ATOM 3572 C CA . THR B 1 92 ? -2.533 -23.359 -16.422 1 98.81 92 THR B CA 1
ATOM 3573 C C . THR B 1 92 ? -3.193 -23.344 -17.797 1 98.81 92 THR B C 1
ATOM 3575 O O . THR B 1 92 ? -2.512 -23.203 -18.812 1 98.81 92 THR B O 1
ATOM 3578 N N . THR B 1 93 ? -4.484 -23.547 -17.828 1 98.31 93 THR B N 1
ATOM 3579 C CA . THR B 1 93 ? -5.23 -23.469 -19.078 1 98.31 93 THR B CA 1
ATOM 3580 C C . THR B 1 93 ? -5.488 -22.016 -19.469 1 98.31 93 THR B C 1
ATOM 3582 O O . THR B 1 93 ? -5.207 -21.109 -18.688 1 98.31 93 THR B O 1
ATOM 3585 N N . MET B 1 94 ? -5.867 -21.891 -20.625 1 96.19 94 MET B N 1
ATOM 3586 C CA . MET B 1 94 ? -6.301 -20.609 -21.172 1 96.19 94 MET B CA 1
ATOM 3587 C C . MET B 1 94 ? -7.77 -20.656 -21.594 1 96.19 94 MET B C 1
ATOM 3589 O O . MET B 1 94 ? -8.32 -21.75 -21.812 1 96.19 94 MET B O 1
ATOM 3593 N N . THR B 1 95 ? -8.391 -19.453 -21.656 1 97.31 95 THR B N 1
ATOM 3594 C CA . THR B 1 95 ? -9.734 -19.406 -22.219 1 97.31 95 THR B CA 1
ATOM 3595 C C . THR B 1 95 ? -9.734 -19.938 -23.656 1 97.31 95 THR B C 1
ATOM 3597 O O . THR B 1 95 ? -9.117 -19.344 -24.547 1 97.31 95 THR B O 1
ATOM 3600 N N . MET B 1 96 ? -10.344 -21.062 -23.844 1 97.25 96 MET B N 1
ATOM 3601 C CA . MET B 1 96 ? -10.531 -21.719 -25.141 1 97.25 96 MET B CA 1
ATOM 3602 C C . MET B 1 96 ? -11.898 -22.391 -25.219 1 97.25 96 MET B C 1
ATOM 3604 O O . MET B 1 96 ? -12.727 -22.234 -24.312 1 97.25 96 MET B O 1
ATOM 3608 N N . SER B 1 97 ? -12.141 -23.125 -26.391 1 96.88 97 SER B N 1
ATOM 3609 C CA . SER B 1 97 ? -13.406 -23.844 -26.516 1 96.88 97 SER B CA 1
ATOM 3610 C C . SER B 1 97 ? -13.578 -24.844 -25.391 1 96.88 97 SER B C 1
ATOM 3612 O O . SER B 1 97 ? -12.594 -25.25 -24.75 1 96.88 97 SER B O 1
ATOM 3614 N N . LYS B 1 98 ? -14.852 -25.172 -25.109 1 97.38 98 LYS B N 1
ATOM 3615 C CA . LYS B 1 98 ? -15.148 -26.188 -24.109 1 97.38 98 LYS B CA 1
ATOM 3616 C C . LYS B 1 98 ? -14.391 -27.469 -24.391 1 97.38 98 LYS B C 1
ATOM 3618 O O . LYS B 1 98 ? -13.828 -28.078 -23.469 1 97.38 98 LYS B O 1
ATOM 3623 N N . GLU B 1 99 ? -14.383 -27.844 -25.609 1 97.31 99 GLU B N 1
ATOM 3624 C CA . GLU B 1 99 ? -13.734 -29.094 -26.016 1 97.31 99 GLU B CA 1
ATOM 3625 C C . GLU B 1 99 ? -12.227 -29.016 -25.781 1 97.31 99 GLU B C 1
ATOM 3627 O O . GLU B 1 99 ? -11.633 -29.969 -25.25 1 97.31 99 GLU B O 1
ATOM 3632 N N . ASP B 1 100 ? -11.609 -27.938 -26.141 1 97.56 100 ASP B N 1
ATOM 3633 C CA . ASP B 1 100 ? -10.164 -27.781 -26 1 97.56 100 ASP B CA 1
ATOM 3634 C C . ASP B 1 100 ? -9.766 -27.703 -24.516 1 97.56 100 ASP B C 1
ATOM 3636 O O . ASP B 1 100 ? -8.75 -28.281 -24.125 1 97.56 100 ASP B O 1
ATOM 3640 N N . THR B 1 101 ? -10.578 -26.969 -23.766 1 98.19 101 THR B N 1
ATOM 3641 C CA . THR B 1 101 ? -10.305 -26.844 -22.344 1 98.19 101 THR B CA 1
ATOM 3642 C C . THR B 1 101 ? -10.414 -28.188 -21.641 1 98.19 101 THR B C 1
ATOM 3644 O O . THR B 1 101 ? -9.523 -28.578 -20.875 1 98.19 101 THR B O 1
ATOM 3647 N N . TYR B 1 102 ? -11.453 -28.906 -21.969 1 98.19 102 TYR B N 1
ATOM 3648 C CA . TYR B 1 102 ? -11.625 -30.234 -21.406 1 98.19 102 TYR B CA 1
ATOM 3649 C C . TYR B 1 102 ? -10.477 -31.141 -21.781 1 98.19 102 TYR B C 1
ATOM 3651 O O . TYR B 1 102 ? -9.961 -31.891 -20.953 1 98.19 102 TYR B O 1
ATOM 3659 N N . ALA B 1 103 ? -10.094 -31.109 -23 1 98.19 103 ALA B N 1
ATOM 3660 C CA . ALA B 1 103 ? -9.008 -31.953 -23.484 1 98.19 103 ALA B CA 1
ATOM 3661 C C . ALA B 1 103 ? -7.711 -31.688 -22.734 1 98.19 103 ALA B C 1
ATOM 3663 O O . ALA B 1 103 ? -6.969 -32.594 -22.406 1 98.19 103 ALA B O 1
ATOM 3664 N N . ALA B 1 104 ? -7.402 -30.438 -22.516 1 98.44 104 ALA B N 1
ATOM 3665 C CA . ALA B 1 104 ? -6.195 -30.047 -21.797 1 98.44 104 ALA B CA 1
ATOM 3666 C C . ALA B 1 104 ? -6.23 -30.562 -20.359 1 98.44 104 ALA B C 1
ATOM 3668 O O . ALA B 1 104 ? -5.258 -31.156 -19.875 1 98.44 104 ALA B O 1
ATOM 3669 N N . ILE B 1 105 ? -7.363 -30.359 -19.688 1 98.69 105 ILE B N 1
ATOM 3670 C CA . ILE B 1 105 ? -7.516 -30.766 -18.297 1 98.69 105 ILE B CA 1
ATOM 3671 C C . ILE B 1 105 ? -7.441 -32.281 -18.203 1 98.69 105 ILE B C 1
ATOM 3673 O O . ILE B 1 105 ? -6.77 -32.844 -17.312 1 98.69 105 ILE B O 1
ATOM 3677 N N . LYS B 1 106 ? -8.109 -32.969 -19.125 1 98.5 106 LYS B N 1
ATOM 3678 C CA . LYS B 1 106 ? -8.047 -34.438 -19.188 1 98.5 106 LYS B CA 1
ATOM 3679 C C . LYS B 1 106 ? -6.613 -34.906 -19.375 1 98.5 106 LYS B C 1
ATOM 3681 O O . LYS B 1 106 ? -6.195 -35.875 -18.75 1 98.5 106 LYS B O 1
ATOM 3686 N N . ASN B 1 107 ? -5.898 -34.281 -20.25 1 98.69 107 ASN B N 1
ATOM 3687 C CA . ASN B 1 107 ? -4.504 -34.656 -20.484 1 98.69 107 ASN B CA 1
ATOM 3688 C C . ASN B 1 107 ? -3.674 -34.562 -19.219 1 98.69 107 ASN B C 1
ATOM 3690 O O . ASN B 1 107 ? -2.871 -35.438 -18.922 1 98.69 107 ASN B O 1
ATOM 3694 N N . VAL B 1 108 ? -3.832 -33.469 -18.453 1 98.81 108 VAL B N 1
ATOM 3695 C CA . VAL B 1 108 ? -3.123 -33.312 -17.188 1 98.81 108 VAL B CA 1
ATOM 3696 C C . VAL B 1 108 ? -3.523 -34.438 -16.234 1 98.81 108 VAL B C 1
ATOM 3698 O O . VAL B 1 108 ? -2.662 -35.125 -15.664 1 98.81 108 VAL B O 1
ATOM 3701 N N . GLY B 1 109 ? -4.805 -34.656 -16.094 1 98.38 109 GLY B N 1
ATOM 3702 C CA . GLY B 1 109 ? -5.293 -35.656 -15.172 1 98.38 109 GLY B CA 1
ATOM 3703 C C . GLY B 1 109 ? -4.758 -37.062 -15.477 1 98.38 109 GLY B C 1
ATOM 3704 O O . GLY B 1 109 ? -4.395 -37.812 -14.57 1 98.38 109 GLY B O 1
ATOM 3705 N N . ASP B 1 110 ? -4.691 -37.344 -16.75 1 98.38 110 ASP B N 1
ATOM 3706 C CA . ASP B 1 110 ? -4.297 -38.688 -17.188 1 98.38 110 ASP B CA 1
ATOM 3707 C C . ASP B 1 110 ? -2.789 -38.875 -17.047 1 98.38 110 ASP B C 1
ATOM 3709 O O . ASP B 1 110 ? -2.309 -40.031 -17 1 98.38 110 ASP B O 1
ATOM 3713 N N . ASN B 1 111 ? -2.006 -37.781 -16.984 1 98.44 111 ASN B N 1
ATOM 3714 C CA . ASN B 1 111 ? -0.57 -37.938 -17.188 1 98.44 111 ASN B CA 1
ATOM 3715 C C . ASN B 1 111 ? 0.232 -37.312 -16.062 1 98.44 111 ASN B C 1
ATOM 3717 O O . ASN B 1 111 ? 1.461 -37.406 -16.047 1 98.44 111 ASN B O 1
ATOM 3721 N N . MET B 1 112 ? -0.414 -36.594 -15.094 1 97.81 112 MET B N 1
ATOM 3722 C CA . MET B 1 112 ? 0.294 -35.781 -14.117 1 97.81 112 MET B CA 1
ATOM 3723 C C . MET B 1 112 ? 1.256 -36.625 -13.289 1 97.81 112 MET B C 1
ATOM 3725 O O . MET B 1 112 ? 2.275 -36.125 -12.812 1 97.81 112 MET B O 1
ATOM 3729 N N . ASP B 1 113 ? 1.043 -37.938 -13.188 1 97.12 113 ASP B N 1
ATOM 3730 C CA . ASP B 1 113 ? 1.906 -38.812 -12.383 1 97.12 113 ASP B CA 1
ATOM 3731 C C . ASP B 1 113 ? 2.99 -39.438 -13.234 1 97.12 113 ASP B C 1
ATOM 3733 O O . ASP B 1 113 ? 3.789 -40.25 -12.742 1 97.12 113 ASP B O 1
ATOM 3737 N N . LYS B 1 114 ? 3.08 -39.031 -14.484 1 98.06 114 LYS B N 1
ATOM 3738 C CA . LYS B 1 114 ? 3.971 -39.719 -15.406 1 98.06 114 LYS B CA 1
ATOM 3739 C C . LYS B 1 114 ? 5.109 -38.812 -15.859 1 98.06 114 LYS B C 1
ATOM 3741 O O . LYS B 1 114 ? 6.094 -39.281 -16.438 1 98.06 114 LYS B O 1
ATOM 3746 N N . VAL B 1 115 ? 5.016 -37.562 -15.602 1 97.94 115 VAL B N 1
ATOM 3747 C CA . VAL B 1 115 ? 5.992 -36.625 -16.109 1 97.94 115 VAL B CA 1
ATOM 3748 C C . VAL B 1 115 ? 7.324 -36.812 -15.383 1 97.94 115 VAL B C 1
ATOM 3750 O O . VAL B 1 115 ? 7.355 -37.25 -14.234 1 97.94 115 VAL B O 1
ATOM 3753 N N . GLY B 1 116 ? 8.438 -36.375 -15.992 1 97.25 116 GLY B N 1
ATOM 3754 C CA . GLY B 1 116 ? 9.766 -36.594 -15.453 1 97.25 116 GLY B CA 1
ATOM 3755 C C . GLY B 1 116 ? 10.344 -35.406 -14.719 1 97.25 116 GLY B C 1
ATOM 3756 O O . GLY B 1 116 ? 11.32 -35.531 -13.984 1 97.25 116 GLY B O 1
ATOM 3757 N N . GLY B 1 117 ? 9.766 -34.25 -14.898 1 98.06 117 GLY B N 1
ATOM 3758 C CA . GLY B 1 117 ? 10.297 -33.031 -14.328 1 98.06 117 GLY B CA 1
ATOM 3759 C C . GLY B 1 117 ? 9.617 -32.625 -13.031 1 98.06 117 GLY B C 1
ATOM 3760 O O . GLY B 1 117 ? 9.523 -33.406 -12.094 1 98.06 117 GLY B O 1
ATOM 3761 N N . SER B 1 118 ? 9.148 -31.406 -12.977 1 98.75 118 SER B N 1
ATOM 3762 C CA . SER B 1 118 ? 8.414 -30.906 -11.82 1 98.75 118 SER B CA 1
ATOM 3763 C C . SER B 1 118 ? 7.168 -31.75 -11.555 1 98.75 118 SER B C 1
ATOM 3765 O O . SER B 1 118 ? 6.535 -32.25 -12.492 1 98.75 118 SER B O 1
ATOM 3767 N N . LYS B 1 119 ? 6.77 -31.828 -10.32 1 98.19 119 LYS B N 1
ATOM 3768 C CA . LYS B 1 119 ? 5.484 -32.438 -9.992 1 98.19 119 LYS B CA 1
ATOM 3769 C C . LYS B 1 119 ? 4.324 -31.531 -10.406 1 98.19 119 LYS B C 1
ATOM 3771 O O . LYS B 1 119 ? 4.367 -30.328 -10.211 1 98.19 119 LYS B O 1
ATOM 3776 N N . ILE B 1 120 ? 3.43 -32.219 -11.016 1 98.75 120 ILE B N 1
ATOM 3777 C CA . ILE B 1 120 ? 2.184 -31.5 -11.289 1 98.75 120 ILE B CA 1
ATOM 3778 C C . ILE B 1 120 ? 1.236 -31.641 -10.102 1 98.75 120 ILE B C 1
ATOM 3780 O O . ILE B 1 120 ? 0.845 -32.75 -9.742 1 98.75 120 ILE B O 1
ATOM 3784 N N . LEU B 1 121 ? 0.891 -30.516 -9.477 1 98.75 121 LEU B N 1
ATOM 3785 C CA . LEU B 1 121 ? 0.128 -30.5 -8.234 1 98.75 121 LEU B CA 1
ATOM 3786 C C . LEU B 1 121 ? -1.369 -30.453 -8.516 1 98.75 121 LEU B C 1
ATOM 3788 O O . LEU B 1 121 ? -2.184 -30.594 -7.602 1 98.75 121 LEU B O 1
ATOM 3792 N N . GLY B 1 122 ? -1.783 -30.266 -9.719 1 98.69 122 GLY B N 1
ATOM 3793 C CA . GLY B 1 122 ? -3.119 -30.047 -10.242 1 98.69 122 GLY B CA 1
ATOM 3794 C C . GLY B 1 122 ? -3.146 -29.062 -11.398 1 98.69 122 GLY B C 1
ATOM 3795 O O . GLY B 1 122 ? -2.148 -28.891 -12.102 1 98.69 122 GLY B O 1
ATOM 3796 N N . VAL B 1 123 ? -4.32 -28.547 -11.609 1 98.75 123 VAL B N 1
ATOM 3797 C CA . VAL B 1 123 ? -4.473 -27.625 -12.727 1 98.75 123 VAL B CA 1
ATOM 3798 C C . VAL B 1 123 ? -4.953 -26.266 -12.219 1 98.75 123 VAL B C 1
ATOM 3800 O O . VAL B 1 123 ? -5.73 -26.203 -11.258 1 98.75 123 VAL B O 1
ATOM 3803 N N . HIS B 1 124 ? -4.387 -25.188 -12.742 1 98.94 124 HIS B N 1
ATOM 3804 C CA . HIS B 1 124 ? -4.949 -23.859 -12.641 1 98.94 124 HIS B CA 1
ATOM 3805 C C . HIS B 1 124 ? -5.801 -23.516 -13.859 1 98.94 124 HIS B C 1
ATOM 3807 O O . HIS B 1 124 ? -5.285 -23.422 -14.977 1 98.94 124 HIS B O 1
ATOM 3813 N N . MET B 1 125 ? -7.086 -23.422 -13.656 1 98.81 125 MET B N 1
ATOM 3814 C CA . MET B 1 125 ? -7.969 -22.984 -14.734 1 98.81 125 MET B CA 1
ATOM 3815 C C . MET B 1 125 ? -8.078 -21.453 -14.758 1 98.81 125 MET B C 1
ATOM 3817 O O . MET B 1 125 ? -8.773 -20.859 -13.938 1 98.81 125 MET B O 1
ATOM 3821 N N . GLU B 1 126 ? -7.414 -20.844 -15.68 1 98.5 126 GLU B N 1
ATOM 3822 C CA . GLU B 1 126 ? -7.543 -19.391 -15.836 1 98.5 126 GLU B CA 1
ATOM 3823 C C . GLU B 1 126 ? -8.625 -19.047 -16.859 1 98.5 126 GLU B C 1
ATOM 3825 O O . GLU B 1 126 ? -8.367 -19.031 -18.062 1 98.5 126 GLU B O 1
ATOM 3830 N N . GLY B 1 127 ? -9.703 -18.609 -16.422 1 96.81 127 GLY B N 1
ATOM 3831 C CA . GLY B 1 127 ? -10.875 -18.438 -17.25 1 96.81 127 GLY B CA 1
ATOM 3832 C C . GLY B 1 127 ? -11.688 -19.719 -17.406 1 96.81 127 GLY B C 1
ATOM 3833 O O . GLY B 1 127 ? -11.523 -20.656 -16.641 1 96.81 127 GLY B O 1
ATOM 3834 N N . PRO B 1 128 ? -12.719 -19.594 -18.156 1 98.25 128 PRO B N 1
ATOM 3835 C CA . PRO B 1 128 ? -13.047 -18.578 -19.156 1 98.25 128 PRO B CA 1
ATOM 3836 C C . PRO B 1 128 ? -13.992 -17.516 -18.609 1 98.25 128 PRO B C 1
ATOM 3838 O O . PRO B 1 128 ? -14.625 -16.797 -19.391 1 98.25 128 PRO B O 1
ATOM 3841 N N . PHE B 1 129 ? -14.094 -17.328 -17.359 1 98.75 129 PHE B N 1
ATOM 3842 C CA . PHE B 1 129 ? -15.086 -16.5 -16.688 1 98.75 129 PHE B CA 1
ATOM 3843 C C . PHE B 1 129 ? -14.539 -15.102 -16.422 1 98.75 129 PHE B C 1
ATOM 3845 O O . PHE B 1 129 ? -14.398 -14.688 -15.273 1 98.75 129 PHE B O 1
ATOM 3852 N N . PHE B 1 130 ? -14.289 -14.414 -17.516 1 98.62 130 PHE B N 1
ATOM 3853 C CA . PHE B 1 130 ? -13.594 -13.133 -17.422 1 98.62 130 PHE B CA 1
ATOM 3854 C C . PHE B 1 130 ? -14.438 -12.016 -18.016 1 98.62 130 PHE B C 1
ATOM 3856 O O . PHE B 1 130 ? -15.461 -12.273 -18.656 1 98.62 130 PHE B O 1
ATOM 3863 N N . ASN B 1 131 ? -14.148 -10.766 -17.641 1 98.69 131 ASN B N 1
ATOM 3864 C CA . ASN B 1 131 ? -14.734 -9.578 -18.25 1 98.69 131 ASN B CA 1
ATOM 3865 C C . ASN B 1 131 ? -13.984 -9.188 -19.531 1 98.69 131 ASN B C 1
ATOM 3867 O O . ASN B 1 131 ? -12.758 -9.07 -19.516 1 98.69 131 ASN B O 1
ATOM 3871 N N . THR B 1 132 ? -14.664 -8.938 -20.594 1 97.69 132 THR B N 1
ATOM 3872 C CA . THR B 1 132 ? -14.078 -8.672 -21.891 1 97.69 132 THR B CA 1
ATOM 3873 C C . THR B 1 132 ? -13.266 -7.383 -21.875 1 97.69 132 THR B C 1
ATOM 3875 O O . THR B 1 132 ? -12.32 -7.227 -22.656 1 97.69 132 THR B O 1
ATOM 3878 N N . LYS B 1 133 ? -13.602 -6.48 -21 1 97.62 133 LYS B N 1
ATOM 3879 C CA . LYS B 1 133 ? -12.883 -5.211 -20.922 1 97.62 133 LYS B CA 1
ATOM 3880 C C . LYS B 1 133 ? -11.43 -5.426 -20.5 1 97.62 133 LYS B C 1
ATOM 3882 O O . LYS B 1 133 ? -10.547 -4.672 -20.906 1 97.62 133 LYS B O 1
ATOM 3887 N N . TYR B 1 134 ? -11.195 -6.438 -19.719 1 97.56 134 TYR B N 1
ATOM 3888 C CA . TYR B 1 134 ? -9.867 -6.762 -19.234 1 97.56 134 TYR B CA 1
ATOM 3889 C C . TYR B 1 134 ? -9.438 -8.156 -19.672 1 97.56 134 TYR B C 1
ATOM 3891 O O . TYR B 1 134 ? -8.82 -8.898 -18.906 1 97.56 134 TYR B O 1
ATOM 3899 N N . LYS B 1 135 ? -9.781 -8.484 -20.812 1 95.81 135 LYS B N 1
ATOM 3900 C CA . LYS B 1 135 ? -9.531 -9.836 -21.297 1 95.81 135 LYS B CA 1
ATOM 3901 C C . LYS B 1 135 ? -8.039 -10.094 -21.484 1 95.81 135 LYS B C 1
ATOM 3903 O O . LYS B 1 135 ? -7.594 -11.242 -21.438 1 95.81 135 LYS B O 1
ATOM 3908 N N . GLY B 1 136 ? -7.219 -9.023 -21.688 1 93.81 136 GLY B N 1
ATOM 3909 C CA . GLY B 1 136 ? -5.828 -9.242 -22.047 1 93.81 136 GLY B CA 1
ATOM 3910 C C . GLY B 1 136 ? -5.656 -10.109 -23.266 1 93.81 136 GLY B C 1
ATOM 3911 O O . GLY B 1 136 ? -6.266 -9.852 -24.312 1 93.81 136 GLY B O 1
ATOM 3912 N N . ALA B 1 137 ? -4.844 -11.102 -23.141 1 92.94 137 ALA B N 1
ATOM 3913 C CA . ALA B 1 137 ? -4.543 -12 -24.266 1 92.94 137 ALA B CA 1
ATOM 3914 C C . ALA B 1 137 ? -5.547 -13.148 -24.328 1 92.94 137 ALA B C 1
ATOM 3916 O O . ALA B 1 137 ? -5.414 -14.055 -25.156 1 92.94 137 ALA B O 1
ATOM 3917 N N . GLN B 1 138 ? -6.605 -13.141 -23.469 1 95.25 138 GLN B N 1
ATOM 3918 C CA . GLN B 1 138 ? -7.621 -14.188 -23.438 1 95.25 138 GLN B CA 1
ATOM 3919 C C . GLN B 1 138 ? -8.609 -14.023 -24.594 1 95.25 138 GLN B C 1
ATOM 3921 O O . GLN B 1 138 ? -9.133 -12.938 -24.828 1 95.25 138 GLN B O 1
ATOM 3926 N N . PRO B 1 139 ? -8.891 -15.07 -25.312 1 95 139 PRO B N 1
ATOM 3927 C CA . PRO B 1 139 ? -9.844 -14.977 -26.422 1 95 139 PRO B CA 1
ATOM 3928 C C . PRO B 1 139 ? -11.273 -14.742 -25.938 1 95 139 PRO B C 1
ATOM 3930 O O . PRO B 1 139 ? -11.859 -15.602 -25.281 1 95 139 PRO B O 1
ATOM 3933 N N . GLU B 1 140 ? -11.805 -13.719 -26.422 1 95.81 140 GLU B N 1
ATOM 3934 C CA . GLU B 1 140 ? -13.125 -13.281 -25.969 1 95.81 140 GLU B CA 1
ATOM 3935 C C . GLU B 1 140 ? -14.211 -14.25 -26.438 1 95.81 140 GLU B C 1
ATOM 3937 O O . GLU B 1 140 ? -15.195 -14.469 -25.734 1 95.81 140 GLU B O 1
ATOM 3942 N N . GLU B 1 141 ? -14.055 -14.844 -27.594 1 96 141 GLU B N 1
ATOM 3943 C CA . GLU B 1 141 ? -15.094 -15.648 -28.234 1 96 141 GLU B CA 1
ATOM 3944 C C . GLU B 1 141 ? -15.398 -16.906 -27.422 1 96 141 GLU B C 1
ATOM 3946 O O . GLU B 1 141 ? -16.438 -17.547 -27.625 1 96 141 GLU B O 1
ATOM 3951 N N . PHE B 1 142 ? -14.531 -17.234 -26.469 1 97.44 142 PHE B N 1
ATOM 3952 C CA . PHE B 1 142 ? -14.734 -18.469 -25.719 1 97.44 142 PHE B CA 1
ATOM 3953 C C . PHE B 1 142 ? -15.156 -18.172 -24.281 1 97.44 142 PHE B C 1
ATOM 3955 O O . PHE B 1 142 ? -15.312 -19.078 -23.469 1 97.44 142 PHE B O 1
ATOM 3962 N N . MET B 1 143 ? -15.328 -16.891 -23.938 1 97.75 143 MET B N 1
ATOM 3963 C CA . MET B 1 143 ? -15.758 -16.531 -22.594 1 97.75 143 MET B CA 1
ATOM 3964 C C . MET B 1 143 ? -17.234 -16.859 -22.375 1 97.75 143 MET B C 1
ATOM 3966 O O . MET B 1 143 ? -18.047 -16.656 -23.281 1 97.75 143 MET B O 1
ATOM 3970 N N . ILE B 1 144 ? -17.5 -17.406 -21.25 1 98 144 ILE B N 1
ATOM 3971 C CA . ILE B 1 144 ? -18.859 -17.812 -20.938 1 98 144 ILE B CA 1
ATOM 3972 C C . ILE B 1 144 ? -19.203 -17.422 -19.5 1 98 144 ILE B C 1
ATOM 3974 O O . ILE B 1 144 ? -18.328 -16.938 -18.766 1 98 144 ILE B O 1
ATOM 3978 N N . LYS B 1 145 ? -20.5 -17.641 -19.078 1 97.5 145 LYS B N 1
ATOM 3979 C CA . LYS B 1 145 ? -20.984 -17.25 -17.75 1 97.5 145 LYS B CA 1
ATOM 3980 C C . LYS B 1 145 ? -20.406 -18.141 -16.672 1 97.5 145 LYS B C 1
ATOM 3982 O O . LYS B 1 145 ? -20.266 -19.359 -16.859 1 97.5 145 LYS B O 1
ATOM 3987 N N . PRO B 1 146 ? -20.062 -17.547 -15.531 1 98.75 146 PRO B N 1
ATOM 3988 C CA . PRO B 1 146 ? -19.516 -18.312 -14.406 1 98.75 146 PRO B CA 1
ATOM 3989 C C . PRO B 1 146 ? -20.594 -19.078 -13.625 1 98.75 146 PRO B C 1
ATOM 3991 O O . PRO B 1 146 ? -21 -18.625 -12.555 1 98.75 146 PRO B O 1
ATOM 3994 N N . THR B 1 147 ? -21 -20.203 -14.094 1 98.12 147 THR B N 1
ATOM 3995 C CA . THR B 1 147 ? -21.969 -21.062 -13.406 1 98.12 147 THR B CA 1
ATOM 3996 C C . THR B 1 147 ? -21.344 -22.422 -13.102 1 98.12 147 THR B C 1
ATOM 3998 O O . THR B 1 147 ? -20.391 -22.844 -13.758 1 98.12 147 THR B O 1
ATOM 4001 N N . ALA B 1 148 ? -21.906 -23.062 -12.078 1 97.75 148 ALA B N 1
ATOM 4002 C CA . ALA B 1 148 ? -21.453 -24.406 -11.734 1 97.75 148 ALA B CA 1
ATOM 4003 C C . ALA B 1 148 ? -21.625 -25.359 -12.914 1 97.75 148 ALA B C 1
ATOM 4005 O O . ALA B 1 148 ? -20.812 -26.25 -13.117 1 97.75 148 ALA B O 1
ATOM 4006 N N . GLU B 1 149 ? -22.672 -25.109 -13.695 1 97.69 149 GLU B N 1
ATOM 4007 C CA . GLU B 1 149 ? -22.938 -25.938 -14.867 1 97.69 149 GLU B CA 1
ATOM 4008 C C . GLU B 1 149 ? -21.844 -25.766 -15.922 1 97.69 149 GLU B C 1
ATOM 4010 O O . GLU B 1 149 ? -21.328 -26.75 -16.438 1 97.69 149 GLU B O 1
ATOM 4015 N N . ASN B 1 150 ? -21.531 -24.531 -16.219 1 98.25 150 ASN B N 1
ATOM 4016 C CA . ASN B 1 150 ? -20.484 -24.281 -17.188 1 98.25 150 ASN B CA 1
ATOM 4017 C C . ASN B 1 150 ? -19.125 -24.797 -16.719 1 98.25 150 ASN B C 1
ATOM 4019 O O . ASN B 1 150 ? -18.391 -25.406 -17.484 1 98.25 150 ASN B O 1
ATOM 4023 N N . TYR B 1 151 ? -18.859 -24.609 -15.422 1 98.5 151 TYR B N 1
ATOM 4024 C CA . TYR B 1 151 ? -17.641 -25.156 -14.852 1 98.5 151 TYR B CA 1
ATOM 4025 C C . TYR B 1 151 ? -17.578 -26.672 -15.016 1 98.5 151 TYR B C 1
ATOM 4027 O O . TYR B 1 151 ? -16.594 -27.203 -15.516 1 98.5 151 TYR B O 1
ATOM 4035 N N . SER B 1 152 ? -18.609 -27.328 -14.656 1 97.88 152 SER B N 1
ATOM 4036 C CA . SER B 1 152 ? -18.688 -28.781 -14.742 1 97.88 152 SER B CA 1
ATOM 4037 C C . SER B 1 152 ? -18.5 -29.266 -16.188 1 97.88 152 SER B C 1
ATOM 4039 O O . SER B 1 152 ? -17.875 -30.297 -16.422 1 97.88 152 SER B O 1
ATOM 4041 N N . SER B 1 153 ? -19.031 -28.531 -17.109 1 97.38 153 SER B N 1
ATOM 4042 C CA . SER B 1 153 ? -18.922 -28.906 -18.516 1 97.38 153 SER B CA 1
ATOM 4043 C C . SER B 1 153 ? -17.484 -28.797 -19 1 97.38 153 SER B C 1
ATOM 4045 O O . SER B 1 153 ? -17.094 -29.5 -19.938 1 97.38 153 SER B O 1
ATOM 4047 N N . LEU B 1 154 ? -16.703 -27.938 -18.391 1 98.31 154 LEU B N 1
ATOM 4048 C CA . LEU B 1 154 ? -15.312 -27.703 -18.797 1 98.31 154 LEU B CA 1
ATOM 4049 C C . LEU B 1 154 ? -14.391 -28.766 -18.188 1 98.31 154 LEU B C 1
ATOM 4051 O O . LEU B 1 154 ? -13.375 -29.125 -18.797 1 98.31 154 LEU B O 1
ATOM 4055 N N . VAL B 1 155 ? -14.711 -29.297 -16.984 1 98.31 155 VAL B N 1
ATOM 4056 C CA . VAL B 1 155 ? -13.75 -30.125 -16.266 1 98.31 155 VAL B CA 1
ATOM 4057 C C . VAL B 1 155 ? -14.18 -31.594 -16.297 1 98.31 155 VAL B C 1
ATOM 4059 O O . VAL B 1 155 ? -13.352 -32.5 -16.141 1 98.31 155 VAL B O 1
ATOM 4062 N N . GLY B 1 156 ? -15.539 -31.844 -16.516 1 96.81 156 GLY B N 1
ATOM 4063 C CA . GLY B 1 156 ? -16.062 -33.188 -16.516 1 96.81 156 GLY B CA 1
ATOM 4064 C C . GLY B 1 156 ? -15.688 -33.969 -15.273 1 96.81 156 GLY B C 1
ATOM 4065 O O . GLY B 1 156 ? -15.883 -33.5 -14.148 1 96.81 156 GLY B O 1
ATOM 4066 N N . GLU B 1 157 ? -15.156 -35.219 -15.43 1 96.75 157 GLU B N 1
ATOM 4067 C CA . GLU B 1 157 ? -14.82 -36.125 -14.32 1 96.75 157 GLU B CA 1
ATOM 4068 C C . GLU B 1 157 ? -13.484 -35.719 -13.695 1 96.75 157 GLU B C 1
ATOM 4070 O O . GLU B 1 157 ? -13.086 -36.281 -12.664 1 96.75 157 GLU B O 1
ATOM 4075 N N . TYR B 1 158 ? -12.867 -34.719 -14.242 1 97.62 158 TYR B N 1
ATOM 4076 C CA . TYR B 1 158 ? -11.531 -34.344 -13.781 1 97.62 158 TYR B CA 1
ATOM 4077 C C . TYR B 1 158 ? -11.594 -33.125 -12.867 1 97.62 158 TYR B C 1
ATOM 4079 O O . TYR B 1 158 ? -10.57 -32.5 -12.586 1 97.62 158 TYR B O 1
ATOM 4087 N N . GLY B 1 159 ? -12.758 -32.75 -12.383 1 96.88 159 GLY B N 1
ATOM 4088 C CA . GLY B 1 159 ? -12.93 -31.609 -11.508 1 96.88 159 GLY B CA 1
ATOM 4089 C C . GLY B 1 159 ? -12.031 -31.656 -10.289 1 96.88 159 GLY B C 1
ATOM 4090 O O . GLY B 1 159 ? -11.602 -30.609 -9.789 1 96.88 159 GLY B O 1
ATOM 4091 N N . LYS B 1 160 ? -11.68 -32.812 -9.859 1 96.62 160 LYS B N 1
ATOM 4092 C CA . LYS B 1 160 ? -10.93 -32.969 -8.617 1 96.62 160 LYS B CA 1
ATOM 4093 C C . LYS B 1 160 ? -9.492 -32.5 -8.766 1 96.62 160 LYS B C 1
ATOM 4095 O O . LYS B 1 160 ? -8.836 -32.156 -7.777 1 96.62 160 LYS B O 1
ATOM 4100 N N . ILE B 1 161 ? -8.969 -32.406 -9.969 1 97.94 161 ILE B N 1
ATOM 4101 C CA . ILE B 1 161 ? -7.562 -32.031 -10.102 1 97.94 161 ILE B CA 1
ATOM 4102 C C . ILE B 1 161 ? -7.441 -30.516 -10.25 1 97.94 161 ILE B C 1
ATOM 4104 O O . ILE B 1 161 ? -6.336 -29.969 -10.188 1 97.94 161 ILE B O 1
ATOM 4108 N N . VAL B 1 162 ? -8.594 -29.797 -10.438 1 98.75 162 VAL B N 1
ATOM 4109 C CA . VAL B 1 162 ? -8.539 -28.344 -10.453 1 98.75 162 VAL B CA 1
ATOM 4110 C C . VAL B 1 162 ? -8.258 -27.812 -9.047 1 98.75 162 VAL B C 1
ATOM 4112 O O . VAL B 1 162 ? -9.055 -28.031 -8.125 1 98.75 162 VAL B O 1
ATOM 4115 N N . LYS B 1 163 ? -7.105 -27.172 -8.914 1 98.81 163 LYS B N 1
ATOM 4116 C CA . LYS B 1 163 ? -6.691 -26.688 -7.598 1 98.81 163 LYS B CA 1
ATOM 4117 C C . LYS B 1 163 ? -6.871 -25.172 -7.484 1 98.81 163 LYS B C 1
ATOM 4119 O O . LYS B 1 163 ? -6.91 -24.625 -6.379 1 98.81 163 LYS B O 1
ATOM 4124 N N . LYS B 1 164 ? -6.973 -24.484 -8.633 1 98.88 164 LYS B N 1
ATOM 4125 C CA . LYS B 1 164 ? -7.094 -23.031 -8.688 1 98.88 164 LYS B CA 1
ATOM 4126 C C . LYS B 1 164 ? -7.918 -22.594 -9.898 1 98.88 164 LYS B C 1
ATOM 4128 O O . LYS B 1 164 ? -7.844 -23.203 -10.961 1 98.88 164 LYS B O 1
ATOM 4133 N N . LEU B 1 165 ? -8.727 -21.625 -9.703 1 98.94 165 LEU B N 1
ATOM 4134 C CA . LEU B 1 165 ? -9.516 -21.062 -10.789 1 98.94 165 LEU B CA 1
ATOM 4135 C C . LEU B 1 165 ? -9.547 -19.547 -10.711 1 98.94 165 LEU B C 1
ATOM 4137 O O . LEU B 1 165 ? -9.789 -18.984 -9.648 1 98.94 165 LEU B O 1
ATOM 4141 N N . SER B 1 166 ? -9.219 -18.859 -11.773 1 98.88 166 SER B N 1
ATOM 4142 C CA . SER B 1 166 ? -9.305 -17.406 -11.883 1 98.88 166 SER B CA 1
ATOM 4143 C C . SER B 1 166 ? -10.594 -16.969 -12.57 1 98.88 166 SER B C 1
ATOM 4145 O O . SER B 1 166 ? -10.961 -17.516 -13.609 1 98.88 166 SER B O 1
ATOM 4147 N N . LEU B 1 167 ? -11.258 -16.031 -12.008 1 98.88 167 LEU B N 1
ATOM 4148 C CA . LEU B 1 167 ? -12.5 -15.539 -12.602 1 98.88 167 LEU B CA 1
ATOM 4149 C C . LEU B 1 167 ? -12.727 -14.078 -12.234 1 98.88 167 LEU B C 1
ATOM 4151 O O . LEU B 1 167 ? -12.016 -13.523 -11.398 1 98.88 167 LEU B O 1
ATOM 4155 N N . ALA B 1 168 ? -13.633 -13.445 -12.93 1 98.94 168 ALA B N 1
ATOM 4156 C CA . ALA B 1 168 ? -14.078 -12.094 -12.625 1 98.94 168 ALA B CA 1
ATOM 4157 C C . ALA B 1 168 ? -15.25 -12.109 -11.641 1 98.94 168 ALA B C 1
ATOM 4159 O O . ALA B 1 168 ? -16.312 -12.664 -11.945 1 98.94 168 ALA B O 1
ATOM 4160 N N . PRO B 1 169 ? -15.094 -11.453 -10.547 1 98.88 169 PRO B N 1
ATOM 4161 C CA . PRO B 1 169 ? -16.094 -11.617 -9.477 1 98.88 169 PRO B CA 1
ATOM 4162 C C . PRO B 1 169 ? -17.375 -10.828 -9.734 1 98.88 169 PRO B C 1
ATOM 4164 O O . PRO B 1 169 ? -18.391 -11.055 -9.07 1 98.88 169 PRO B O 1
ATOM 4167 N N . GLU B 1 170 ? -17.328 -9.82 -10.664 1 98.81 170 GLU B N 1
ATOM 4168 C CA . GLU B 1 170 ? -18.469 -8.938 -10.859 1 98.81 170 GLU B CA 1
ATOM 4169 C C . GLU B 1 170 ? -19.5 -9.57 -11.781 1 98.81 170 GLU B C 1
ATOM 4171 O O . GLU B 1 170 ? -20.641 -9.094 -11.883 1 98.81 170 GLU B O 1
ATOM 4176 N N . LEU B 1 171 ? -19.125 -10.648 -12.492 1 98.69 171 LEU B N 1
ATOM 4177 C CA . LEU B 1 171 ? -20.062 -11.281 -13.414 1 98.69 171 LEU B CA 1
ATOM 4178 C C . LEU B 1 171 ? -21.234 -11.914 -12.664 1 98.69 171 LEU B C 1
ATOM 4180 O O . LEU B 1 171 ? -21.078 -12.336 -11.516 1 98.69 171 LEU B O 1
ATOM 4184 N N . LYS B 1 172 ? -22.375 -11.969 -13.352 1 97.38 172 LYS B N 1
ATOM 4185 C CA . LYS B 1 172 ? -23.578 -12.539 -12.734 1 97.38 172 LYS B CA 1
ATOM 4186 C C . LYS B 1 172 ? -23.312 -13.953 -12.242 1 97.38 172 LYS B C 1
ATOM 4188 O O . LYS B 1 172 ? -22.781 -14.789 -12.977 1 97.38 172 LYS B O 1
ATOM 4193 N N . ASP B 1 173 ? -23.531 -14.273 -11 1 96.31 173 ASP B N 1
ATOM 4194 C CA . ASP B 1 173 ? -23.516 -15.578 -10.336 1 96.31 173 ASP B CA 1
ATOM 4195 C C . ASP B 1 173 ? -22.078 -16 -10.016 1 96.31 173 ASP B C 1
ATOM 4197 O O . ASP B 1 173 ? -21.844 -17.156 -9.648 1 96.31 173 ASP B O 1
ATOM 4201 N N . SER B 1 174 ? -21.172 -15.102 -10.148 1 98.44 174 SER B N 1
ATOM 4202 C CA . SER B 1 174 ? -19.781 -15.43 -9.805 1 98.44 174 SER B CA 1
ATOM 4203 C C . SER B 1 174 ? -19.656 -15.805 -8.328 1 98.44 174 SER B C 1
ATOM 4205 O O . SER B 1 174 ? -18.891 -16.703 -7.977 1 98.44 174 SER B O 1
ATOM 4207 N N . ASP B 1 175 ? -20.391 -15.086 -7.457 1 98.56 175 ASP B N 1
ATOM 4208 C CA . ASP B 1 175 ? -20.328 -15.375 -6.023 1 98.56 175 ASP B CA 1
ATOM 4209 C C . ASP B 1 175 ? -20.781 -16.797 -5.73 1 98.56 175 ASP B C 1
ATOM 4211 O O . ASP B 1 175 ? -20.156 -17.5 -4.922 1 98.56 175 ASP B O 1
ATOM 4215 N N . LYS B 1 176 ? -21.844 -17.281 -6.445 1 98.62 176 LYS B N 1
ATOM 4216 C CA . LYS B 1 176 ? -22.328 -18.641 -6.277 1 98.62 176 LYS B CA 1
ATOM 4217 C C . LYS B 1 176 ? -21.312 -19.672 -6.762 1 98.62 176 LYS B C 1
ATOM 4219 O O . LYS B 1 176 ? -21.109 -20.703 -6.121 1 98.62 176 LYS B O 1
ATOM 4224 N N . LEU B 1 177 ? -20.703 -19.359 -7.887 1 98.88 177 LEU B N 1
ATOM 4225 C CA . LEU B 1 177 ? -19.656 -20.266 -8.375 1 98.88 177 LEU B CA 1
ATOM 4226 C C . LEU B 1 177 ? -18.484 -20.312 -7.414 1 98.88 177 LEU B C 1
ATOM 4228 O O . LEU B 1 177 ? -17.922 -21.375 -7.164 1 98.88 177 LEU B O 1
ATOM 4232 N N . ILE B 1 178 ? -18.047 -19.156 -6.871 1 98.94 178 ILE B N 1
ATOM 4233 C CA . ILE B 1 178 ? -16.953 -19.094 -5.918 1 98.94 178 ILE B CA 1
ATOM 4234 C C . ILE B 1 178 ? -17.25 -19.984 -4.711 1 98.94 178 ILE B C 1
ATOM 4236 O O . ILE B 1 178 ? -16.438 -20.812 -4.316 1 98.94 178 ILE B O 1
ATOM 4240 N N . GLU B 1 179 ? -18.438 -19.844 -4.176 1 98.81 179 GLU B N 1
ATOM 4241 C CA . GLU B 1 179 ? -18.844 -20.656 -3.031 1 98.81 179 GLU B CA 1
ATOM 4242 C C . GLU B 1 179 ? -18.781 -22.141 -3.357 1 98.81 179 GLU B C 1
ATOM 4244 O O . GLU B 1 179 ? -18.297 -22.938 -2.549 1 98.81 179 GLU B O 1
ATOM 4249 N N . TYR B 1 180 ? -19.312 -22.484 -4.508 1 98.69 180 TYR B N 1
ATOM 4250 C CA . TYR B 1 180 ? -19.281 -23.859 -4.961 1 98.69 180 TYR B CA 1
ATOM 4251 C C . TYR B 1 180 ? -17.859 -24.391 -5.047 1 98.69 180 TYR B C 1
ATOM 4253 O O . TYR B 1 180 ? -17.547 -25.469 -4.527 1 98.69 180 TYR B O 1
ATOM 4261 N N . LEU B 1 181 ? -16.953 -23.625 -5.668 1 98.75 181 LEU B N 1
ATOM 4262 C CA . LEU B 1 181 ? -15.57 -24.031 -5.887 1 98.75 181 LEU B CA 1
ATOM 4263 C C . LEU B 1 181 ? -14.828 -24.172 -4.562 1 98.75 181 LEU B C 1
ATOM 4265 O O . LEU B 1 181 ? -14.055 -25.109 -4.379 1 98.75 181 LEU B O 1
ATOM 4269 N N . VAL B 1 182 ? -15.062 -23.219 -3.676 1 98.62 182 VAL B N 1
ATOM 4270 C CA . VAL B 1 182 ? -14.43 -23.266 -2.361 1 98.62 182 VAL B CA 1
ATOM 4271 C C . VAL B 1 182 ? -14.82 -24.562 -1.643 1 98.62 182 VAL B C 1
ATOM 4273 O O . VAL B 1 182 ? -13.977 -25.219 -1.027 1 98.62 182 VAL B O 1
ATOM 4276 N N . LYS B 1 183 ? -16.094 -24.906 -1.743 1 97.94 183 LYS B N 1
ATOM 4277 C CA . LYS B 1 183 ? -16.578 -26.156 -1.14 1 97.94 183 LYS B CA 1
ATOM 4278 C C . LYS B 1 183 ? -15.891 -27.359 -1.761 1 97.94 183 LYS B C 1
ATOM 4280 O O . LYS B 1 183 ? -15.68 -28.375 -1.089 1 97.94 183 LYS B O 1
ATOM 4285 N N . GLU B 1 184 ? -15.547 -27.281 -3.014 1 97.19 184 GLU B N 1
ATOM 4286 C CA . GLU B 1 184 ? -14.883 -28.359 -3.729 1 97.19 184 GLU B CA 1
ATOM 4287 C C . GLU B 1 184 ? -13.383 -28.359 -3.455 1 97.19 184 GLU B C 1
ATOM 4289 O O . GLU B 1 184 ? -12.641 -29.188 -4.004 1 97.19 184 GLU B O 1
ATOM 4294 N N . GLY B 1 185 ? -12.852 -27.406 -2.666 1 97.38 185 GLY B N 1
ATOM 4295 C CA . GLY B 1 185 ? -11.445 -27.359 -2.305 1 97.38 185 GLY B CA 1
ATOM 4296 C C . GLY B 1 185 ? -10.594 -26.609 -3.314 1 97.38 185 GLY B C 1
ATOM 4297 O O . GLY B 1 185 ? -9.367 -26.734 -3.314 1 97.38 185 GLY B O 1
ATOM 4298 N N . VAL B 1 186 ? -11.203 -25.844 -4.234 1 98.69 186 VAL B N 1
ATOM 4299 C CA . VAL B 1 186 ? -10.508 -25.078 -5.266 1 98.69 186 VAL B CA 1
ATOM 4300 C C . VAL B 1 186 ? -10.18 -23.672 -4.742 1 98.69 186 VAL B C 1
ATOM 4302 O O . VAL B 1 186 ? -11.039 -23.016 -4.164 1 98.69 186 VAL B O 1
ATOM 4305 N N . VAL B 1 187 ? -8.953 -23.234 -4.852 1 98.88 187 VAL B N 1
ATOM 4306 C CA . VAL B 1 187 ? -8.578 -21.859 -4.559 1 98.88 187 VAL B CA 1
ATOM 4307 C C . VAL B 1 187 ? -9.07 -20.938 -5.676 1 98.88 187 VAL B C 1
ATOM 4309 O O . VAL B 1 187 ? -8.742 -21.141 -6.844 1 98.88 187 VAL B O 1
ATOM 4312 N N . VAL B 1 188 ? -9.859 -19.953 -5.34 1 98.94 188 VAL B N 1
ATOM 4313 C CA . VAL B 1 188 ? -10.398 -19.031 -6.34 1 98.94 188 VAL B CA 1
ATOM 4314 C C . VAL B 1 188 ? -9.586 -17.734 -6.348 1 98.94 188 VAL B C 1
ATOM 4316 O O . VAL B 1 188 ? -9.336 -17.156 -5.293 1 98.94 188 VAL B O 1
ATOM 4319 N N . SER B 1 189 ? -9.195 -17.344 -7.5 1 98.94 189 SER B N 1
ATOM 4320 C CA . SER B 1 189 ? -8.406 -16.141 -7.727 1 98.94 189 SER B CA 1
ATOM 4321 C C . SER B 1 189 ? -9.188 -15.117 -8.547 1 98.94 189 SER B C 1
ATOM 4323 O O . SER B 1 189 ? -9.828 -15.469 -9.539 1 98.94 189 SER B O 1
ATOM 4325 N N . ILE B 1 190 ? -9.156 -13.867 -8.117 1 98.94 190 ILE B N 1
ATOM 4326 C CA . ILE B 1 190 ? -9.812 -12.781 -8.844 1 98.94 190 ILE B CA 1
ATOM 4327 C C . ILE B 1 190 ? -8.883 -12.266 -9.945 1 98.94 190 ILE B C 1
ATOM 4329 O O . ILE B 1 190 ? -7.742 -11.898 -9.68 1 98.94 190 ILE B O 1
ATOM 4333 N N . GLY B 1 191 ? -9.352 -12.297 -11.172 1 98.69 191 GLY B N 1
ATOM 4334 C CA . GLY B 1 191 ? -8.516 -11.836 -12.266 1 98.69 191 GLY B CA 1
ATOM 4335 C C . GLY B 1 191 ? -9.297 -11.547 -13.531 1 98.69 191 GLY B C 1
ATOM 4336 O O . GLY B 1 191 ? -10.461 -11.938 -13.648 1 98.69 191 GLY B O 1
ATOM 4337 N N . HIS B 1 192 ? -8.633 -10.758 -14.422 1 98.69 192 HIS B N 1
ATOM 4338 C CA . HIS B 1 192 ? -9.234 -10.328 -15.68 1 98.69 192 HIS B CA 1
ATOM 4339 C C . HIS B 1 192 ? -10.633 -9.758 -15.453 1 98.69 192 HIS B C 1
ATOM 4341 O O . HIS B 1 192 ? -11.602 -10.234 -16.047 1 98.69 192 HIS B O 1
ATOM 4347 N N . THR B 1 193 ? -10.68 -8.703 -14.727 1 98.81 193 THR B N 1
ATOM 4348 C CA . THR B 1 193 ? -11.938 -8.258 -14.133 1 98.81 193 THR B CA 1
ATOM 4349 C C . THR B 1 193 ? -12.039 -6.734 -14.172 1 98.81 193 THR B C 1
ATOM 4351 O O . THR B 1 193 ? -11.047 -6.035 -13.961 1 98.81 193 THR B O 1
ATOM 4354 N N . ASN B 1 194 ? -13.219 -6.312 -14.438 1 98.75 194 ASN B N 1
ATOM 4355 C CA . ASN B 1 194 ? -13.57 -4.898 -14.383 1 98.75 194 ASN B CA 1
ATOM 4356 C C . ASN B 1 194 ? -14.305 -4.543 -13.094 1 98.75 194 ASN B C 1
ATOM 4358 O O . ASN B 1 194 ? -14.969 -3.508 -13.016 1 98.75 194 ASN B O 1
ATOM 4362 N N . ALA B 1 195 ? -14.188 -5.359 -12.094 1 98.81 195 ALA B N 1
ATOM 4363 C CA . ALA B 1 195 ? -14.938 -5.207 -10.844 1 98.81 195 ALA B CA 1
ATOM 4364 C C . ALA B 1 195 ? -14.57 -3.9 -10.148 1 98.81 195 ALA B C 1
ATOM 4366 O O . ALA B 1 195 ? -13.414 -3.457 -10.211 1 98.81 195 ALA B O 1
ATOM 4367 N N . THR B 1 196 ? -15.602 -3.244 -9.539 1 98.56 196 THR B N 1
ATOM 4368 C CA . THR B 1 196 ? -15.344 -2.207 -8.547 1 98.56 196 THR B CA 1
ATOM 4369 C C . THR B 1 196 ? -14.781 -2.812 -7.266 1 98.56 196 THR B C 1
ATOM 4371 O O . THR B 1 196 ? -14.742 -4.035 -7.113 1 98.56 196 THR B O 1
ATOM 4374 N N . TYR B 1 197 ? -14.32 -1.971 -6.391 1 98.75 197 TYR B N 1
ATOM 4375 C CA . TYR B 1 197 ? -13.875 -2.418 -5.074 1 98.75 197 TYR B CA 1
ATOM 4376 C C . TYR B 1 197 ? -14.945 -3.26 -4.395 1 98.75 197 TYR B C 1
ATOM 4378 O O . TYR B 1 197 ? -14.672 -4.367 -3.93 1 98.75 197 TYR B O 1
ATOM 4386 N N . ASP B 1 198 ? -16.156 -2.771 -4.363 1 98.56 198 ASP B N 1
ATOM 4387 C CA . ASP B 1 198 ? -17.234 -3.432 -3.648 1 98.56 198 ASP B CA 1
ATOM 4388 C C . ASP B 1 198 ? -17.562 -4.793 -4.27 1 98.56 198 ASP B C 1
ATOM 4390 O O . ASP B 1 198 ? -17.844 -5.754 -3.553 1 98.56 198 ASP B O 1
ATOM 4394 N N . GLU B 1 199 ? -17.516 -4.871 -5.598 1 98.75 199 GLU B N 1
ATOM 4395 C CA . GLU B 1 199 ? -17.75 -6.137 -6.281 1 98.75 199 GLU B CA 1
ATOM 4396 C C . GLU B 1 199 ? -16.656 -7.148 -5.98 1 98.75 199 GLU B C 1
ATOM 4398 O O . GLU B 1 199 ? -16.922 -8.344 -5.832 1 98.75 199 GLU B O 1
ATOM 4403 N N . ALA B 1 200 ? -15.438 -6.68 -5.957 1 98.88 200 ALA B N 1
ATOM 4404 C CA . ALA B 1 200 ? -14.328 -7.547 -5.578 1 98.88 200 ALA B CA 1
ATOM 4405 C C . ALA B 1 200 ? -14.5 -8.086 -4.16 1 98.88 200 ALA B C 1
ATOM 4407 O O . ALA B 1 200 ? -14.25 -9.258 -3.898 1 98.88 200 ALA B O 1
ATOM 4408 N N . VAL B 1 201 ? -14.953 -7.234 -3.256 1 98.75 201 VAL B N 1
ATOM 4409 C CA . VAL B 1 201 ? -15.156 -7.613 -1.862 1 98.75 201 VAL B CA 1
ATOM 4410 C C . VAL B 1 201 ? -16.219 -8.703 -1.771 1 98.75 201 VAL B C 1
ATOM 4412 O O . VAL B 1 201 ? -16.125 -9.609 -0.945 1 98.75 201 VAL B O 1
ATOM 4415 N N . VAL B 1 202 ? -17.266 -8.617 -2.643 1 98.75 202 VAL B N 1
ATOM 4416 C CA . VAL B 1 202 ? -18.281 -9.664 -2.689 1 98.75 202 VAL B CA 1
ATOM 4417 C C . VAL B 1 202 ? -17.641 -11 -3.029 1 98.75 202 VAL B C 1
ATOM 4419 O O . VAL B 1 202 ? -17.938 -12.023 -2.406 1 98.75 202 VAL B O 1
ATOM 4422 N N . GLY B 1 203 ? -16.719 -11 -4.031 1 98.88 203 GLY B N 1
ATOM 4423 C CA . GLY B 1 203 ? -15.992 -12.219 -4.371 1 98.88 203 GLY B CA 1
ATOM 4424 C C . GLY B 1 203 ? -15.125 -12.734 -3.238 1 98.88 203 GLY B C 1
ATOM 4425 O O . GLY B 1 203 ? -15.086 -13.938 -2.982 1 98.88 203 GLY B O 1
ATOM 4426 N N . ILE B 1 204 ? -14.477 -11.812 -2.525 1 98.88 204 ILE B N 1
ATOM 4427 C CA . ILE B 1 204 ? -13.617 -12.164 -1.399 1 98.88 204 ILE B CA 1
ATOM 4428 C C . ILE B 1 204 ? -14.461 -12.773 -0.281 1 98.88 204 ILE B C 1
ATOM 4430 O O . ILE B 1 204 ? -14.109 -13.812 0.279 1 98.88 204 ILE B O 1
ATOM 4434 N N . LYS B 1 205 ? -15.594 -12.188 0.016 1 98.75 205 LYS B N 1
ATOM 4435 C CA . LYS B 1 205 ? -16.484 -12.68 1.058 1 98.75 205 LYS B CA 1
ATOM 4436 C C . LYS B 1 205 ? -17.047 -14.055 0.693 1 98.75 205 LYS B C 1
ATOM 4438 O O . LYS B 1 205 ? -17.328 -14.867 1.573 1 98.75 205 LYS B O 1
ATOM 4443 N N . ALA B 1 206 ? -17.203 -14.281 -0.65 1 98.81 206 ALA B N 1
ATOM 4444 C CA . ALA B 1 206 ? -17.688 -15.57 -1.124 1 98.81 206 ALA B CA 1
ATOM 4445 C C . ALA B 1 206 ? -16.625 -16.656 -0.972 1 98.81 206 ALA B C 1
ATOM 4447 O O . ALA B 1 206 ? -16.938 -17.844 -1.058 1 98.81 206 ALA B O 1
ATOM 4448 N N . GLY B 1 207 ? -15.336 -16.25 -0.833 1 98.81 207 GLY B N 1
ATOM 4449 C CA . GLY B 1 207 ? -14.32 -17.234 -0.52 1 98.81 207 GLY B CA 1
ATOM 4450 C C . GLY B 1 207 ? -13.086 -17.125 -1.396 1 98.81 207 GLY B C 1
ATOM 4451 O O . GLY B 1 207 ? -12.156 -17.922 -1.273 1 98.81 207 GLY B O 1
ATOM 4452 N N . ALA B 1 208 ? -13.031 -16.125 -2.303 1 98.88 208 ALA B N 1
ATOM 4453 C CA . ALA B 1 208 ? -11.82 -15.93 -3.105 1 98.88 208 ALA B CA 1
ATOM 4454 C C . ALA B 1 208 ? -10.641 -15.516 -2.232 1 98.88 208 ALA B C 1
ATOM 4456 O O . ALA B 1 208 ? -10.773 -14.625 -1.387 1 98.88 208 ALA B O 1
ATOM 4457 N N . THR B 1 209 ? -9.445 -16.094 -2.48 1 98.88 209 THR B N 1
ATOM 4458 C CA . THR B 1 209 ? -8.328 -15.852 -1.567 1 98.88 209 THR B CA 1
ATOM 4459 C C . THR B 1 209 ? -7.062 -15.508 -2.34 1 98.88 209 THR B C 1
ATOM 4461 O O . THR B 1 209 ? -5.961 -15.578 -1.797 1 98.88 209 THR B O 1
ATOM 4464 N N . SER B 1 210 ? -7.203 -15.172 -3.617 1 98.81 210 SER B N 1
ATOM 4465 C CA . SER B 1 210 ? -6.047 -14.805 -4.426 1 98.81 210 SER B CA 1
ATOM 4466 C C . SER B 1 210 ? -6.418 -13.758 -5.473 1 98.81 210 SER B C 1
ATOM 4468 O O . SER B 1 210 ? -7.582 -13.648 -5.863 1 98.81 210 SER B O 1
ATOM 4470 N N . GLY B 1 211 ? -5.492 -12.945 -5.805 1 98.88 211 GLY B N 1
ATOM 4471 C CA . GLY B 1 211 ? -5.562 -12.062 -6.961 1 98.88 211 GLY B CA 1
ATOM 4472 C C . GLY B 1 211 ? -4.605 -12.461 -8.07 1 98.88 211 GLY B C 1
ATOM 4473 O O . GLY B 1 211 ? -3.393 -12.539 -7.852 1 98.88 211 GLY B O 1
ATOM 4474 N N . THR B 1 212 ? -5.117 -12.727 -9.25 1 98.81 212 THR B N 1
ATOM 4475 C CA . THR B 1 212 ? -4.34 -13.219 -10.383 1 98.81 212 THR B CA 1
ATOM 4476 C C . THR B 1 212 ? -3.416 -12.125 -10.914 1 98.81 212 THR B C 1
ATOM 4478 O O . THR B 1 212 ? -3.861 -11.008 -11.195 1 98.81 212 THR B O 1
ATOM 4481 N N . HIS B 1 213 ? -2.051 -12.445 -11.062 1 98.75 213 HIS B N 1
ATOM 4482 C CA . HIS B 1 213 ? -1.047 -11.5 -11.531 1 98.75 213 HIS B CA 1
ATOM 4483 C C . HIS B 1 213 ? -1.438 -10.07 -11.188 1 98.75 213 HIS B C 1
ATOM 4485 O O . HIS B 1 213 ? -1.595 -9.234 -12.078 1 98.75 213 HIS B O 1
ATOM 4491 N N . THR B 1 214 ? -1.485 -9.781 -9.922 1 98.75 214 THR B N 1
ATOM 4492 C CA . THR B 1 214 ? -1.953 -8.531 -9.344 1 98.75 214 THR B CA 1
ATOM 4493 C C . THR B 1 214 ? -1.376 -7.336 -10.102 1 98.75 214 THR B C 1
ATOM 4495 O O . THR B 1 214 ? -0.201 -7.34 -10.477 1 98.75 214 THR B O 1
ATOM 4498 N N . TYR B 1 215 ? -2.219 -6.227 -10.328 1 98.44 215 TYR B N 1
ATOM 4499 C CA . TYR B 1 215 ? -1.981 -5.012 -11.109 1 98.44 215 TYR B CA 1
ATOM 4500 C C . TYR B 1 215 ? -2.387 -5.207 -12.562 1 98.44 215 TYR B C 1
ATOM 4502 O O . TYR B 1 215 ? -2.836 -4.266 -13.219 1 98.44 215 TYR B O 1
ATOM 4510 N N . ASN B 1 216 ? -2.213 -6.438 -13.094 1 98.25 216 ASN B N 1
ATOM 4511 C CA . ASN B 1 216 ? -2.41 -6.672 -14.516 1 98.25 216 ASN B CA 1
ATOM 4512 C C . ASN B 1 216 ? -3.832 -7.141 -14.82 1 98.25 216 ASN B C 1
ATOM 4514 O O . ASN B 1 216 ? -4.34 -8.055 -14.172 1 98.25 216 ASN B O 1
ATOM 4518 N N . ALA B 1 217 ? -4.465 -6.523 -15.828 1 98 217 ALA B N 1
ATOM 4519 C CA . ALA B 1 217 ? -5.781 -6.906 -16.344 1 98 217 ALA B CA 1
ATOM 4520 C C . ALA B 1 217 ? -6.828 -6.867 -15.227 1 98 217 ALA B C 1
ATOM 4522 O O . ALA B 1 217 ? -7.613 -7.805 -15.07 1 98 217 ALA B O 1
ATOM 4523 N N . MET B 1 218 ? -6.852 -5.809 -14.461 1 98.44 218 MET B N 1
ATOM 4524 C CA . MET B 1 218 ? -7.836 -5.547 -13.422 1 98.44 218 MET B CA 1
ATOM 4525 C C . MET B 1 218 ? -7.934 -4.055 -13.125 1 98.44 218 MET B C 1
ATOM 4527 O O . MET B 1 218 ? -7.066 -3.277 -13.539 1 98.44 218 MET B O 1
ATOM 4531 N N . THR B 1 219 ? -9 -3.607 -12.453 1 98.44 219 THR B N 1
ATOM 4532 C CA . THR B 1 219 ? -9.18 -2.191 -12.148 1 98.44 219 THR B CA 1
ATOM 4533 C C . THR B 1 219 ? -8.117 -1.705 -11.172 1 98.44 219 THR B C 1
ATOM 4535 O O . THR B 1 219 ? -7.828 -2.373 -10.18 1 98.44 219 THR B O 1
ATOM 4538 N N . PRO B 1 220 ? -7.5 -0.517 -11.461 1 97.81 220 PRO B N 1
ATOM 4539 C CA . PRO B 1 220 ? -6.355 -0.021 -10.695 1 97.81 220 PRO B CA 1
ATOM 4540 C C . PRO B 1 220 ? -6.762 0.594 -9.359 1 97.81 220 PRO B C 1
ATOM 4542 O O . PRO B 1 220 ? -7.953 0.756 -9.086 1 97.81 220 PRO B O 1
ATOM 4545 N N . LEU B 1 221 ? -5.805 0.936 -8.562 1 97.88 221 LEU B N 1
ATOM 4546 C CA . LEU B 1 221 ? -5.973 1.7 -7.332 1 97.88 221 LEU B CA 1
ATOM 4547 C C . LEU B 1 221 ? -6.031 3.195 -7.625 1 97.88 221 LEU B C 1
ATOM 4549 O O . LEU B 1 221 ? -5.059 3.775 -8.117 1 97.88 221 LEU B O 1
ATOM 4553 N N . THR B 1 222 ? -7.145 3.818 -7.332 1 95.56 222 THR B N 1
ATOM 4554 C CA . THR B 1 222 ? -7.266 5.27 -7.25 1 95.56 222 THR B CA 1
ATOM 4555 C C . THR B 1 222 ? -7.926 5.684 -5.938 1 95.56 222 THR B C 1
ATOM 4557 O O . THR B 1 222 ? -8.602 4.875 -5.293 1 95.56 222 THR B O 1
ATOM 4560 N N . HIS B 1 223 ? -7.727 6.879 -5.562 1 95.12 223 HIS B N 1
ATOM 4561 C CA . HIS B 1 223 ? -8.078 7.324 -4.223 1 95.12 223 HIS B CA 1
ATOM 4562 C C . HIS B 1 223 ? -9.594 7.375 -4.039 1 95.12 223 HIS B C 1
ATOM 4564 O O . HIS B 1 223 ? -10.094 7.297 -2.912 1 95.12 223 HIS B O 1
ATOM 4570 N N . ARG B 1 224 ? -10.367 7.488 -5.066 1 95.88 224 ARG B N 1
ATOM 4571 C CA . ARG B 1 224 ? -11.82 7.547 -4.926 1 95.88 224 ARG B CA 1
ATOM 4572 C C . ARG B 1 224 ? -12.469 6.258 -5.414 1 95.88 224 ARG B C 1
ATOM 4574 O O . ARG B 1 224 ? -13.609 5.961 -5.066 1 95.88 224 ARG B O 1
ATOM 4581 N N . ASN B 1 225 ? -11.727 5.516 -6.277 1 96.19 225 ASN B N 1
ATOM 4582 C CA . ASN B 1 225 ? -12.102 4.199 -6.777 1 96.19 225 ASN B CA 1
ATOM 4583 C C . ASN B 1 225 ? -10.961 3.197 -6.641 1 96.19 225 ASN B C 1
ATOM 4585 O O . ASN B 1 225 ? -10.242 2.936 -7.605 1 96.19 225 ASN B O 1
ATOM 4589 N N . PRO B 1 226 ? -10.891 2.533 -5.504 1 97.56 226 PRO B N 1
ATOM 4590 C CA . PRO B 1 226 ? -9.703 1.725 -5.195 1 97.56 226 PRO B CA 1
ATOM 4591 C C . PRO B 1 226 ? -9.555 0.521 -6.121 1 97.56 226 PRO B C 1
ATOM 4593 O O . PRO B 1 226 ? -8.453 -0.023 -6.258 1 97.56 226 PRO B O 1
ATOM 4596 N N . GLY B 1 227 ? -10.781 0.036 -6.699 1 98.25 227 GLY B N 1
ATOM 4597 C CA . GLY B 1 227 ? -10.727 -1.066 -7.648 1 98.25 227 GLY B CA 1
ATOM 4598 C C . GLY B 1 227 ? -10.352 -2.387 -7.004 1 98.25 227 GLY B C 1
ATOM 4599 O O . GLY B 1 227 ? -10.453 -2.543 -5.785 1 98.25 227 GLY B O 1
ATOM 4600 N N . VAL B 1 228 ? -10.008 -3.33 -7.891 1 98.88 228 VAL B N 1
ATOM 4601 C CA . VAL B 1 228 ? -9.648 -4.676 -7.457 1 98.88 228 VAL B CA 1
ATOM 4602 C C . VAL B 1 228 ? -8.266 -4.664 -6.82 1 98.88 228 VAL B C 1
ATOM 4604 O O . VAL B 1 228 ? -8.008 -5.387 -5.852 1 98.88 228 VAL B O 1
ATOM 4607 N N . VAL B 1 229 ? -7.371 -3.818 -7.395 1 98.81 229 VAL B N 1
ATOM 4608 C CA . VAL B 1 229 ? -6.039 -3.709 -6.812 1 98.81 229 VAL B CA 1
ATOM 4609 C C . VAL B 1 229 ? -6.141 -3.254 -5.359 1 98.81 229 VAL B C 1
ATOM 4611 O O . VAL B 1 229 ? -5.492 -3.82 -4.477 1 98.81 229 VAL B O 1
ATOM 4614 N N . GLY B 1 230 ? -6.98 -2.223 -5.125 1 98.75 230 GLY B N 1
ATOM 4615 C CA . GLY B 1 230 ? -7.203 -1.786 -3.754 1 98.75 230 GLY B CA 1
ATOM 4616 C C . GLY B 1 230 ? -7.785 -2.871 -2.869 1 98.75 230 GLY B C 1
ATOM 4617 O O . GLY B 1 230 ? -7.375 -3.027 -1.718 1 98.75 230 GLY B O 1
ATOM 4618 N N . ALA B 1 231 ? -8.727 -3.654 -3.381 1 98.88 231 ALA B N 1
ATOM 4619 C CA . ALA B 1 231 ? -9.344 -4.734 -2.617 1 98.88 231 ALA B CA 1
ATOM 4620 C C . ALA B 1 231 ? -8.312 -5.793 -2.232 1 98.88 231 ALA B C 1
ATOM 4622 O O . ALA B 1 231 ? -8.297 -6.262 -1.091 1 98.88 231 ALA B O 1
ATOM 4623 N N . ILE B 1 232 ? -7.477 -6.133 -3.195 1 98.88 232 ILE B N 1
ATOM 4624 C CA . ILE B 1 232 ? -6.441 -7.129 -2.943 1 98.88 232 ILE B CA 1
ATOM 4625 C C . ILE B 1 232 ? -5.473 -6.605 -1.882 1 98.88 232 ILE B C 1
ATOM 4627 O O . ILE B 1 232 ? -5.145 -7.32 -0.93 1 98.88 232 ILE B O 1
ATOM 4631 N N . MET B 1 233 ? -5.039 -5.383 -2.012 1 98.69 233 MET B N 1
ATOM 4632 C CA . MET B 1 233 ? -4.059 -4.797 -1.103 1 98.69 233 MET B CA 1
ATOM 4633 C C . MET B 1 233 ? -4.621 -4.699 0.312 1 98.69 233 MET B C 1
ATOM 4635 O O . MET B 1 233 ? -3.883 -4.848 1.289 1 98.69 233 MET B O 1
ATOM 4639 N N . GLU B 1 234 ? -5.859 -4.445 0.41 1 98 234 GLU B N 1
ATOM 4640 C CA . GLU B 1 234 ? -6.461 -4.117 1.699 1 98 234 GLU B CA 1
ATOM 4641 C C . GLU B 1 234 ? -6.84 -5.379 2.469 1 98 234 GLU B C 1
ATOM 4643 O O . GLU B 1 234 ? -6.805 -5.395 3.701 1 98 234 GLU B O 1
ATOM 4648 N N . HIS B 1 235 ? -7.223 -6.488 1.818 1 98.25 235 HIS B N 1
ATOM 4649 C CA . HIS B 1 235 ? -7.793 -7.645 2.494 1 98.25 235 HIS B CA 1
ATOM 4650 C C . HIS B 1 235 ? -6.723 -8.688 2.807 1 98.25 235 HIS B C 1
ATOM 4652 O O . HIS B 1 235 ? -6.117 -9.25 1.893 1 98.25 235 HIS B O 1
ATOM 4658 N N . ASP B 1 236 ? -6.602 -9.078 4.008 1 95.94 236 ASP B N 1
ATOM 4659 C CA . ASP B 1 236 ? -5.531 -9.93 4.512 1 95.94 236 ASP B CA 1
ATOM 4660 C C . ASP B 1 236 ? -5.691 -11.359 4.008 1 95.94 236 ASP B C 1
ATOM 4662 O O . ASP B 1 236 ? -4.703 -12.086 3.854 1 95.94 236 ASP B O 1
ATOM 4666 N N . GLU B 1 237 ? -6.871 -11.734 3.771 1 97.06 237 GLU B N 1
ATOM 4667 C CA . GLU B 1 237 ? -7.117 -13.125 3.41 1 97.06 237 GLU B CA 1
ATOM 4668 C C . GLU B 1 237 ? -6.758 -13.391 1.952 1 97.06 237 GLU B C 1
ATOM 4670 O O . GLU B 1 237 ? -6.691 -14.547 1.522 1 97.06 237 GLU B O 1
ATOM 4675 N N . VAL B 1 238 ? -6.551 -12.352 1.187 1 98.75 238 VAL B N 1
ATOM 4676 C CA . VAL B 1 238 ? -6.305 -12.5 -0.244 1 98.75 238 VAL B CA 1
ATOM 4677 C C . VAL B 1 238 ? -4.805 -12.43 -0.52 1 98.75 238 VAL B C 1
ATOM 4679 O O . VAL B 1 238 ? -4.133 -11.484 -0.096 1 98.75 238 VAL B O 1
ATOM 4682 N N . TYR B 1 239 ? -4.234 -13.43 -1.151 1 98.88 239 TYR B N 1
ATOM 4683 C CA . TYR B 1 239 ? -2.859 -13.383 -1.636 1 98.88 239 TYR B CA 1
ATOM 4684 C C . TYR B 1 239 ? -2.756 -12.562 -2.914 1 98.88 239 TYR B C 1
ATOM 4686 O O . TYR B 1 239 ? -3.711 -12.484 -3.691 1 98.88 239 TYR B O 1
ATOM 4694 N N . ALA B 1 240 ? -1.654 -11.93 -3.125 1 98.94 240 ALA B N 1
ATOM 4695 C CA . ALA B 1 240 ? -1.375 -11.211 -4.363 1 98.94 240 ALA B CA 1
ATOM 4696 C C . ALA B 1 240 ? -0.341 -11.945 -5.207 1 98.94 240 ALA B C 1
ATOM 4698 O O . ALA B 1 240 ? 0.826 -12.047 -4.82 1 98.94 240 ALA B O 1
ATOM 4699 N N . GLU B 1 241 ? -0.753 -12.445 -6.332 1 98.94 241 GLU B N 1
ATOM 4700 C CA . GLU B 1 241 ? 0.188 -13.016 -7.293 1 98.94 241 GLU B CA 1
ATOM 4701 C C . GLU B 1 241 ? 0.945 -11.93 -8.039 1 98.94 241 GLU B C 1
ATOM 4703 O O . GLU B 1 241 ? 0.349 -10.945 -8.492 1 98.94 241 GLU B O 1
ATOM 4708 N N . LEU B 1 242 ? 2.229 -12.148 -8.227 1 98.88 242 LEU B N 1
ATOM 4709 C CA . LEU B 1 242 ? 3.068 -11.094 -8.781 1 98.88 242 LEU B CA 1
ATOM 4710 C C . LEU B 1 242 ? 4.02 -11.656 -9.836 1 98.88 242 LEU B C 1
ATOM 4712 O O . LEU B 1 242 ? 4.754 -12.609 -9.57 1 98.88 242 LEU B O 1
ATOM 4716 N N . ILE B 1 243 ? 3.932 -11.188 -11.047 1 98.88 243 ILE B N 1
ATOM 4717 C CA . ILE B 1 243 ? 4.941 -11.43 -12.07 1 98.88 243 ILE B CA 1
ATOM 4718 C C . ILE B 1 243 ? 6.09 -10.43 -11.906 1 98.88 243 ILE B C 1
ATOM 4720 O O . ILE B 1 243 ? 5.977 -9.273 -12.305 1 98.88 243 ILE B O 1
ATOM 4724 N N . LEU B 1 244 ? 7.215 -10.898 -11.367 1 98.81 244 LEU B N 1
ATOM 4725 C CA . LEU B 1 244 ? 8.273 -9.961 -11.008 1 98.81 244 LEU B CA 1
ATOM 4726 C C . LEU B 1 244 ? 9.43 -10.039 -12 1 98.81 244 LEU B C 1
ATOM 4728 O O . LEU B 1 244 ? 10.516 -10.523 -11.664 1 98.81 244 LEU B O 1
ATOM 4732 N N . ASP B 1 245 ? 9.211 -9.477 -13.211 1 98.38 245 ASP B N 1
ATOM 4733 C CA . ASP B 1 245 ? 10.227 -9.461 -14.258 1 98.38 245 ASP B CA 1
ATOM 4734 C C . ASP B 1 245 ? 10.688 -8.039 -14.562 1 98.38 245 ASP B C 1
ATOM 4736 O O . ASP B 1 245 ? 11.516 -7.824 -15.445 1 98.38 245 ASP B O 1
ATOM 4740 N N . GLY B 1 246 ? 10.141 -7.012 -13.82 1 97.81 246 GLY B N 1
ATOM 4741 C CA . GLY B 1 246 ? 10.484 -5.613 -14.055 1 97.81 246 GLY B CA 1
ATOM 4742 C C . GLY B 1 246 ? 9.789 -5.027 -15.273 1 97.81 246 GLY B C 1
ATOM 4743 O O . GLY B 1 246 ? 9.969 -3.848 -15.586 1 97.81 246 GLY B O 1
ATOM 4744 N N . ILE B 1 247 ? 8.977 -5.801 -15.984 1 97.56 247 ILE B N 1
ATOM 4745 C CA . ILE B 1 247 ? 8.266 -5.402 -17.188 1 97.56 247 ILE B CA 1
ATOM 4746 C C . ILE B 1 247 ? 6.77 -5.344 -16.906 1 97.56 247 ILE B C 1
ATOM 4748 O O . ILE B 1 247 ? 6.137 -4.305 -17.109 1 97.56 247 ILE B O 1
ATOM 4752 N N . HIS B 1 248 ? 6.227 -6.445 -16.406 1 98.25 248 HIS B N 1
ATOM 4753 C CA . HIS B 1 248 ? 4.809 -6.48 -16.062 1 98.25 248 HIS B CA 1
ATOM 4754 C C . HIS B 1 248 ? 4.504 -5.539 -14.898 1 98.25 248 HIS B C 1
ATOM 4756 O O . HIS B 1 248 ? 3.463 -4.879 -14.883 1 98.25 248 HIS B O 1
ATOM 4762 N N . VAL B 1 249 ? 5.367 -5.52 -13.984 1 98.56 249 VAL B N 1
ATOM 4763 C CA . VAL B 1 249 ? 5.27 -4.691 -12.789 1 98.56 249 VAL B CA 1
ATOM 4764 C C . VAL B 1 249 ? 6.637 -4.094 -12.461 1 98.56 249 VAL B C 1
ATOM 4766 O O . VAL B 1 249 ? 7.637 -4.816 -12.391 1 98.56 249 VAL B O 1
ATOM 4769 N N . SER B 1 250 ? 6.68 -2.76 -12.359 1 98.56 250 SER B N 1
ATOM 4770 C CA . SER B 1 250 ? 7.922 -2.113 -11.945 1 98.56 250 SER B CA 1
ATOM 4771 C C . SER B 1 250 ? 8.305 -2.504 -10.523 1 98.56 250 SER B C 1
ATOM 4773 O O . SER B 1 250 ? 7.441 -2.842 -9.711 1 98.56 250 SER B O 1
ATOM 4775 N N . TYR B 1 251 ? 9.625 -2.467 -10.195 1 98.62 251 TYR B N 1
ATOM 4776 C CA . TYR B 1 251 ? 10.102 -2.883 -8.883 1 98.62 251 TYR B CA 1
ATOM 4777 C C . TYR B 1 251 ? 9.539 -1.98 -7.793 1 98.62 251 TYR B C 1
ATOM 4779 O O . TYR B 1 251 ? 9.086 -2.461 -6.75 1 98.62 251 TYR B O 1
ATOM 4787 N N . PRO B 1 252 ? 9.406 -0.607 -7.992 1 98.31 252 PRO B N 1
ATOM 4788 C CA . PRO B 1 252 ? 8.781 0.233 -6.965 1 98.31 252 PRO B CA 1
ATOM 4789 C C . PRO B 1 252 ? 7.324 -0.127 -6.711 1 98.31 252 PRO B C 1
ATOM 4791 O O . PRO B 1 252 ? 6.879 -0.135 -5.559 1 98.31 252 PRO B O 1
ATOM 4794 N N . ALA B 1 253 ? 6.602 -0.421 -7.777 1 98.69 253 ALA B N 1
ATOM 4795 C CA . ALA B 1 253 ? 5.215 -0.836 -7.594 1 98.69 253 ALA B CA 1
ATOM 4796 C C . ALA B 1 253 ? 5.133 -2.15 -6.824 1 98.69 253 ALA B C 1
ATOM 4798 O O . ALA B 1 253 ? 4.246 -2.332 -5.988 1 98.69 253 ALA B O 1
ATOM 4799 N N . ALA B 1 254 ? 6.047 -3.045 -7.105 1 98.81 254 ALA B N 1
ATOM 4800 C CA . ALA B 1 254 ? 6.109 -4.312 -6.383 1 98.81 254 ALA B CA 1
ATOM 4801 C C . ALA B 1 254 ? 6.398 -4.086 -4.898 1 98.81 254 ALA B C 1
ATOM 4803 O O . ALA B 1 254 ? 5.824 -4.754 -4.039 1 98.81 254 ALA B O 1
ATOM 4804 N N . LYS B 1 255 ? 7.289 -3.18 -4.613 1 98.56 255 LYS B N 1
ATOM 4805 C CA . LYS B 1 255 ? 7.598 -2.85 -3.225 1 98.56 255 LYS B CA 1
ATOM 4806 C C . LYS B 1 255 ? 6.371 -2.311 -2.5 1 98.56 255 LYS B C 1
ATOM 4808 O O . LYS B 1 255 ? 6.121 -2.66 -1.343 1 98.56 255 LYS B O 1
ATOM 4813 N N . VAL B 1 256 ? 5.645 -1.458 -3.197 1 98.56 256 VAL B N 1
ATOM 4814 C CA . VAL B 1 256 ? 4.426 -0.907 -2.613 1 98.56 256 VAL B CA 1
ATOM 4815 C C . VAL B 1 256 ? 3.447 -2.037 -2.295 1 98.56 256 VAL B C 1
ATOM 4817 O O . VAL B 1 256 ? 2.85 -2.062 -1.216 1 98.56 256 VAL B O 1
ATOM 4820 N N . LEU B 1 257 ? 3.287 -2.969 -3.238 1 98.75 257 LEU B N 1
ATOM 4821 C CA . LEU B 1 257 ? 2.418 -4.121 -3.021 1 98.75 257 LEU B CA 1
ATOM 4822 C C . LEU B 1 257 ? 2.861 -4.914 -1.797 1 98.75 257 LEU B C 1
ATOM 4824 O O . LEU B 1 257 ? 2.037 -5.281 -0.958 1 98.75 257 LEU B O 1
ATOM 4828 N N . LEU B 1 258 ? 4.133 -5.156 -1.718 1 98.5 258 LEU B N 1
ATOM 4829 C CA . LEU B 1 258 ? 4.699 -5.918 -0.613 1 98.5 258 LEU B CA 1
ATOM 4830 C C . LEU B 1 258 ? 4.457 -5.215 0.717 1 98.5 258 LEU B C 1
ATOM 4832 O O . LEU B 1 258 ? 4.129 -5.859 1.716 1 98.5 258 LEU B O 1
ATOM 4836 N N . ARG B 1 259 ? 4.625 -3.959 0.696 1 97.81 259 ARG B N 1
ATOM 4837 C CA . ARG B 1 259 ? 4.406 -3.18 1.909 1 97.81 259 ARG B CA 1
ATOM 4838 C C . ARG B 1 259 ? 2.947 -3.242 2.348 1 97.81 259 ARG B C 1
ATOM 4840 O O . ARG B 1 259 ? 2.656 -3.355 3.539 1 97.81 259 ARG B O 1
ATOM 4847 N N . ALA B 1 260 ? 2.047 -3.152 1.443 1 98.12 260 ALA B N 1
ATOM 4848 C CA . ALA B 1 260 ? 0.62 -3.166 1.758 1 98.12 260 ALA B CA 1
ATOM 4849 C C . ALA B 1 260 ? 0.17 -4.555 2.201 1 98.12 260 ALA B C 1
ATOM 4851 O O . ALA B 1 260 ? -0.62 -4.691 3.139 1 98.12 260 ALA B O 1
ATOM 4852 N N . LYS B 1 261 ? 0.688 -5.602 1.553 1 98.06 261 LYS B N 1
ATOM 4853 C CA . LYS B 1 261 ? 0.194 -6.961 1.755 1 98.06 261 LYS B CA 1
ATOM 4854 C C . LYS B 1 261 ? 0.925 -7.648 2.904 1 98.06 261 LYS B C 1
ATOM 4856 O O . LYS B 1 261 ? 0.353 -8.492 3.594 1 98.06 261 LYS B O 1
ATOM 4861 N N . GLY B 1 262 ? 2.223 -7.324 2.984 1 96.88 262 GLY B N 1
ATOM 4862 C CA . GLY B 1 262 ? 3.084 -8.094 3.869 1 96.88 262 GLY B CA 1
ATOM 4863 C C . GLY B 1 262 ? 3.756 -9.266 3.18 1 96.88 262 GLY B C 1
ATOM 4864 O O . GLY B 1 262 ? 3.264 -9.758 2.164 1 96.88 262 GLY B O 1
ATOM 4865 N N . LEU B 1 263 ? 4.773 -9.742 3.758 1 97.31 263 LEU B N 1
ATOM 4866 C CA . LEU B 1 263 ? 5.648 -10.758 3.188 1 97.31 263 LEU B CA 1
ATOM 4867 C C . LEU B 1 263 ? 4.906 -12.078 3.012 1 97.31 263 LEU B C 1
ATOM 4869 O O . LEU B 1 263 ? 5.164 -12.82 2.061 1 97.31 263 LEU B O 1
ATOM 4873 N N . ASP B 1 264 ? 3.955 -12.375 3.768 1 97.88 264 ASP B N 1
ATOM 4874 C CA . ASP B 1 264 ? 3.342 -13.695 3.809 1 97.88 264 ASP B CA 1
ATOM 4875 C C . ASP B 1 264 ? 2.164 -13.789 2.84 1 97.88 264 ASP B C 1
ATOM 4877 O O . ASP B 1 264 ? 1.507 -14.828 2.748 1 97.88 264 ASP B O 1
ATOM 4881 N N . LYS B 1 265 ? 1.919 -12.68 2.109 1 98.69 265 LYS B N 1
ATOM 4882 C CA . LYS B 1 265 ? 0.706 -12.68 1.296 1 98.69 265 LYS B CA 1
ATOM 4883 C C . LYS B 1 265 ? 1.014 -12.312 -0.152 1 98.69 265 LYS B C 1
ATOM 4885 O O . LYS B 1 265 ? 0.11 -11.961 -0.916 1 98.69 265 LYS B O 1
ATOM 4890 N N . VAL B 1 266 ? 2.234 -12.352 -0.535 1 98.94 266 VAL B N 1
ATOM 4891 C CA . VAL B 1 266 ? 2.627 -12.164 -1.928 1 98.94 266 VAL B CA 1
ATOM 4892 C C . VAL B 1 266 ? 3.195 -13.469 -2.486 1 98.94 266 VAL B C 1
ATOM 4894 O O . VAL B 1 266 ? 3.969 -14.156 -1.813 1 98.94 266 VAL B O 1
ATOM 4897 N N . ILE B 1 267 ? 2.766 -13.82 -3.672 1 98.94 267 ILE B N 1
ATOM 4898 C CA . ILE B 1 267 ? 3.191 -15.047 -4.336 1 98.94 267 ILE B CA 1
ATOM 4899 C C . ILE B 1 267 ? 3.826 -14.711 -5.684 1 98.94 267 ILE B C 1
ATOM 4901 O O . ILE B 1 267 ? 3.215 -14.031 -6.512 1 98.94 267 ILE B O 1
ATOM 4905 N N . LEU B 1 268 ? 5.066 -15.141 -5.879 1 98.94 268 LEU B N 1
ATOM 4906 C CA . LEU B 1 268 ? 5.68 -15.016 -7.195 1 98.94 268 LEU B CA 1
ATOM 4907 C C . LEU B 1 268 ? 5.133 -16.062 -8.156 1 98.94 268 LEU B C 1
ATOM 4909 O O . LEU B 1 268 ? 5.004 -17.234 -7.797 1 98.94 268 LEU B O 1
ATOM 4913 N N . ILE B 1 269 ? 4.738 -15.609 -9.312 1 98.94 269 ILE B N 1
ATOM 4914 C CA . ILE B 1 269 ? 4.332 -16.484 -10.414 1 98.94 269 ILE B CA 1
ATOM 4915 C C . ILE B 1 269 ? 5.105 -16.109 -11.68 1 98.94 269 ILE B C 1
ATOM 4917 O O . ILE B 1 269 ? 5.648 -15.008 -11.781 1 98.94 269 ILE B O 1
ATOM 4921 N N . THR B 1 270 ? 5.148 -17.062 -12.586 1 98.88 270 THR B N 1
ATOM 4922 C CA . THR B 1 270 ? 5.848 -16.734 -13.82 1 98.88 270 THR B CA 1
ATOM 4923 C C . THR B 1 270 ? 4.871 -16.234 -14.883 1 98.88 270 THR B C 1
ATOM 4925 O O . THR B 1 270 ? 5.188 -15.32 -15.648 1 98.88 270 THR B O 1
ATOM 4928 N N . ASP B 1 271 ? 3.676 -16.859 -14.859 1 98.75 271 ASP B N 1
ATOM 4929 C CA . ASP B 1 271 ? 2.746 -16.625 -15.961 1 98.75 271 ASP B CA 1
ATOM 4930 C C . ASP B 1 271 ? 3.43 -16.828 -17.312 1 98.75 271 ASP B C 1
ATOM 4932 O O . ASP B 1 271 ? 3.189 -16.078 -18.25 1 98.75 271 ASP B O 1
ATOM 4936 N N . SER B 1 272 ? 4.32 -17.797 -17.359 1 98.5 272 SER B N 1
ATOM 4937 C CA . SER B 1 272 ? 5.152 -18.047 -18.531 1 98.5 272 SER B CA 1
ATOM 4938 C C . SER B 1 272 ? 4.344 -18.672 -19.656 1 98.5 272 SER B C 1
ATOM 4940 O O . SER B 1 272 ? 3.367 -19.391 -19.422 1 98.5 272 SER B O 1
ATOM 4942 N N . ILE B 1 273 ? 4.801 -18.406 -20.875 1 98.25 273 ILE B N 1
ATOM 4943 C CA . ILE B 1 273 ? 4.199 -19.016 -22.047 1 98.25 273 ILE B CA 1
ATOM 4944 C C . ILE B 1 273 ? 5.207 -19.938 -22.734 1 98.25 273 ILE B C 1
ATOM 4946 O O . ILE B 1 273 ? 6.324 -20.109 -22.234 1 98.25 273 ILE B O 1
ATOM 4950 N N . GLU B 1 274 ? 4.809 -20.562 -23.797 1 97.69 274 GLU B N 1
ATOM 4951 C CA . GLU B 1 274 ? 5.609 -21.609 -24.453 1 97.69 274 GLU B CA 1
ATOM 4952 C C . GLU B 1 274 ? 6.996 -21.094 -24.812 1 97.69 274 GLU B C 1
ATOM 4954 O O . GLU B 1 274 ? 7.957 -21.859 -24.875 1 97.69 274 GLU B O 1
ATOM 4959 N N . ALA B 1 275 ? 7.129 -19.781 -24.938 1 96.94 275 ALA B N 1
ATOM 4960 C CA . ALA B 1 275 ? 8.375 -19.156 -25.406 1 96.94 275 ALA B CA 1
ATOM 4961 C C . ALA B 1 275 ? 9.414 -19.125 -24.281 1 96.94 275 ALA B C 1
ATOM 4963 O O . ALA B 1 275 ? 10.594 -18.891 -24.547 1 96.94 275 ALA B O 1
ATOM 4964 N N . SER B 1 276 ? 8.992 -19.266 -23.047 1 96.94 276 SER B N 1
ATOM 4965 C CA . SER B 1 276 ? 9.922 -19.188 -21.922 1 96.94 276 SER B CA 1
ATOM 4966 C C . SER B 1 276 ? 11.039 -20.219 -22.062 1 96.94 276 SER B C 1
ATOM 4968 O O . SER B 1 276 ? 10.773 -21.406 -22.297 1 96.94 276 SER B O 1
ATOM 4970 N N . GLY B 1 277 ? 12.281 -19.797 -21.906 1 95.25 277 GLY B N 1
ATOM 4971 C CA . GLY B 1 277 ? 13.438 -20.656 -22.031 1 95.25 277 GLY B CA 1
ATOM 4972 C C . GLY B 1 277 ? 13.922 -20.797 -23.469 1 95.25 277 GLY B C 1
ATOM 4973 O O . GLY B 1 277 ? 14.844 -21.562 -23.75 1 95.25 277 GLY B O 1
ATOM 4974 N N . LEU B 1 278 ? 13.281 -20.094 -24.391 1 96.81 278 LEU B N 1
ATOM 4975 C CA . LEU B 1 278 ? 13.648 -20.156 -25.797 1 96.81 278 LEU B CA 1
ATOM 4976 C C . LEU B 1 278 ? 14.109 -18.797 -26.312 1 96.81 278 LEU B C 1
ATOM 4978 O O . LEU B 1 278 ? 14.016 -17.797 -25.594 1 96.81 278 LEU B O 1
ATOM 4982 N N . GLU B 1 279 ? 14.688 -18.781 -27.453 1 95.56 279 GLU B N 1
ATOM 4983 C CA . GLU B 1 279 ? 15.203 -17.547 -28.031 1 95.56 279 GLU B CA 1
ATOM 4984 C C . GLU B 1 279 ? 14.07 -16.641 -28.531 1 95.56 279 GLU B C 1
ATOM 4986 O O . GLU B 1 279 ? 12.922 -17.094 -28.625 1 95.56 279 GLU B O 1
ATOM 4991 N N . ASP B 1 280 ? 14.422 -15.391 -28.812 1 96.69 280 ASP B N 1
ATOM 4992 C CA . ASP B 1 280 ? 13.453 -14.469 -29.375 1 96.69 280 ASP B CA 1
ATOM 4993 C C . ASP B 1 280 ? 12.859 -15.016 -30.672 1 96.69 280 ASP B C 1
ATOM 4995 O O . ASP B 1 280 ? 13.531 -15.742 -31.406 1 96.69 280 ASP B O 1
ATOM 4999 N N . GLY B 1 281 ? 11.57 -14.75 -30.891 1 97.12 281 GLY B N 1
ATOM 5000 C CA . GLY B 1 281 ? 10.906 -15.234 -32.094 1 97.12 281 GLY B CA 1
ATOM 5001 C C . GLY B 1 281 ? 9.391 -15.188 -31.984 1 97.12 281 GLY B C 1
ATOM 5002 O O . GLY B 1 281 ? 8.844 -14.414 -31.188 1 97.12 281 GLY B O 1
ATOM 5003 N N . GLN B 1 282 ? 8.773 -15.836 -32.906 1 97.12 282 GLN B N 1
ATOM 5004 C CA . GLN B 1 282 ? 7.316 -15.945 -32.906 1 97.12 282 GLN B CA 1
ATOM 5005 C C . GLN B 1 282 ? 6.859 -17.266 -32.281 1 97.12 282 GLN B C 1
ATOM 5007 O O . GLN B 1 282 ? 7.426 -18.312 -32.562 1 97.12 282 GLN B O 1
ATOM 5012 N N . TYR B 1 283 ? 5.918 -17.125 -31.391 1 97 283 TYR B N 1
ATOM 5013 C CA . TYR B 1 283 ? 5.344 -18.266 -30.672 1 97 283 TYR B CA 1
ATOM 5014 C C . TYR B 1 283 ? 3.832 -18.125 -30.547 1 97 283 TYR B C 1
ATOM 5016 O O . TYR B 1 283 ? 3.207 -17.375 -31.297 1 97 283 TYR B O 1
ATOM 5024 N N . LYS B 1 284 ? 3.312 -18.906 -29.609 1 93.56 284 LYS B N 1
ATOM 5025 C CA . LYS B 1 284 ? 1.863 -18.828 -29.438 1 93.56 284 LYS B CA 1
ATOM 5026 C C . LYS B 1 284 ? 1.478 -18.859 -27.969 1 93.56 284 LYS B C 1
ATOM 5028 O O . LYS B 1 284 ? 2.26 -19.297 -27.125 1 93.56 284 LYS B O 1
ATOM 5033 N N . LEU B 1 285 ? 0.445 -18.344 -27.641 1 91.44 285 LEU B N 1
ATOM 5034 C CA . LEU B 1 285 ? -0.32 -18.531 -26.406 1 91.44 285 LEU B CA 1
ATOM 5035 C C . LEU B 1 285 ? -1.744 -18.969 -26.719 1 91.44 285 LEU B C 1
ATOM 5037 O O . LEU B 1 285 ? -2.547 -18.188 -27.234 1 91.44 285 LEU B O 1
ATOM 5041 N N . GLY B 1 286 ? -1.973 -20.188 -26.391 1 83.5 286 GLY B N 1
ATOM 5042 C CA . GLY B 1 286 ? -3.178 -20.75 -26.969 1 83.5 286 GLY B CA 1
ATOM 5043 C C . GLY B 1 286 ? -3.172 -20.734 -28.484 1 83.5 286 GLY B C 1
ATOM 5044 O O . GLY B 1 286 ? -2.271 -21.297 -29.109 1 83.5 286 GLY B O 1
ATOM 5045 N N . ASN B 1 287 ? -4.121 -20.078 -29.062 1 83.38 287 ASN B N 1
ATOM 5046 C CA . ASN B 1 287 ? -4.223 -20.016 -30.516 1 83.38 287 ASN B CA 1
ATOM 5047 C C . ASN B 1 287 ? -3.805 -18.656 -31.047 1 83.38 287 ASN B C 1
ATOM 5049 O O . ASN B 1 287 ? -4.016 -18.359 -32.219 1 83.38 287 ASN B O 1
ATOM 5053 N N . GLN B 1 288 ? -3.16 -17.953 -30.188 1 90.75 288 GLN B N 1
ATOM 5054 C CA . GLN B 1 288 ? -2.789 -16.594 -30.594 1 90.75 288 GLN B CA 1
ATOM 5055 C C . GLN B 1 288 ? -1.285 -16.484 -30.828 1 90.75 288 GLN B C 1
ATOM 5057 O O . GLN B 1 288 ? -0.49 -17.047 -30.078 1 90.75 288 GLN B O 1
ATOM 5062 N N . ALA B 1 289 ? -0.998 -15.734 -31.844 1 95 289 ALA B N 1
ATOM 5063 C CA . ALA B 1 289 ? 0.414 -15.469 -32.125 1 95 289 ALA B CA 1
ATOM 5064 C C . ALA B 1 289 ? 0.993 -14.484 -31.109 1 95 289 ALA B C 1
ATOM 5066 O O . ALA B 1 289 ? 0.341 -13.5 -30.75 1 95 289 ALA B O 1
ATOM 5067 N N . VAL B 1 290 ? 2.162 -14.805 -30.656 1 96.81 290 VAL B N 1
ATOM 5068 C CA . VAL B 1 290 ? 2.885 -13.961 -29.719 1 96.81 290 VAL B CA 1
ATOM 5069 C C . VAL B 1 290 ? 4.305 -13.719 -30.219 1 96.81 290 VAL B C 1
ATOM 5071 O O . VAL B 1 290 ? 4.934 -14.617 -30.781 1 96.81 290 VAL B O 1
ATOM 5074 N N . PHE B 1 291 ? 4.793 -12.523 -30.016 1 97.38 291 PHE B N 1
ATOM 5075 C CA . PHE B 1 291 ? 6.121 -12.117 -30.453 1 97.38 291 PHE B CA 1
ATOM 5076 C C . PHE B 1 291 ? 7.023 -11.828 -29.266 1 97.38 291 PHE B C 1
ATOM 5078 O O . PHE B 1 291 ? 6.676 -11.016 -28.391 1 97.38 291 PHE B O 1
ATOM 5085 N N . VAL B 1 292 ? 8.102 -12.5 -29.141 1 97.19 292 VAL B N 1
ATOM 5086 C CA . VAL B 1 292 ? 9.031 -12.352 -28.016 1 97.19 292 VAL B CA 1
ATOM 5087 C C . VAL B 1 292 ? 10.242 -11.539 -28.453 1 97.19 292 VAL B C 1
ATOM 5089 O O . VAL B 1 292 ? 10.914 -11.891 -29.438 1 97.19 292 VAL B O 1
ATOM 5092 N N . LYS B 1 293 ? 10.477 -10.422 -27.891 1 93.38 293 LYS B N 1
ATOM 5093 C CA . LYS B 1 293 ? 11.633 -9.547 -28.062 1 93.38 293 LYS B CA 1
ATOM 5094 C C . LYS B 1 293 ? 11.984 -8.82 -26.781 1 93.38 293 LYS B C 1
ATOM 5096 O O . LYS B 1 293 ? 11.094 -8.398 -26.031 1 93.38 293 LYS B O 1
ATOM 5101 N N . ASP B 1 294 ? 13.219 -8.719 -26.484 1 92.31 294 ASP B N 1
ATOM 5102 C CA . ASP B 1 294 ? 13.703 -7.941 -25.359 1 92.31 294 ASP B CA 1
ATOM 5103 C C . ASP B 1 294 ? 13.062 -8.414 -24.047 1 92.31 294 ASP B C 1
ATOM 5105 O O . ASP B 1 294 ? 12.508 -7.609 -23.297 1 92.31 294 ASP B O 1
ATOM 5109 N N . ASN B 1 295 ? 12.961 -9.695 -23.891 1 92.31 295 ASN B N 1
ATOM 5110 C CA . ASN B 1 295 ? 12.555 -10.375 -22.672 1 92.31 295 ASN B CA 1
ATOM 5111 C C . ASN B 1 295 ? 11.062 -10.195 -22.406 1 92.31 295 ASN B C 1
ATOM 5113 O O . ASN B 1 295 ? 10.609 -10.297 -21.266 1 92.31 295 ASN B O 1
ATOM 5117 N N . SER B 1 296 ? 10.344 -9.859 -23.469 1 95.75 296 SER B N 1
ATOM 5118 C CA . SER B 1 296 ? 8.906 -9.703 -23.297 1 95.75 296 SER B CA 1
ATOM 5119 C C . SER B 1 296 ? 8.141 -10.406 -24.406 1 95.75 296 SER B C 1
ATOM 5121 O O . SER B 1 296 ? 8.602 -10.461 -25.547 1 95.75 296 SER B O 1
ATOM 5123 N N . ALA B 1 297 ? 7.023 -10.922 -24.094 1 96.5 297 ALA B N 1
ATOM 5124 C CA . ALA B 1 297 ? 6.102 -11.547 -25.031 1 96.5 297 ALA B CA 1
ATOM 5125 C C . ALA B 1 297 ? 4.875 -10.664 -25.266 1 96.5 297 ALA B C 1
ATOM 5127 O O . ALA B 1 297 ? 4.16 -10.328 -24.312 1 96.5 297 ALA B O 1
ATOM 5128 N N . ARG B 1 298 ? 4.629 -10.367 -26.469 1 96.12 298 ARG B N 1
ATOM 5129 C CA . ARG B 1 298 ? 3.541 -9.438 -26.766 1 96.12 298 ARG B CA 1
ATOM 5130 C C . ARG B 1 298 ? 2.713 -9.922 -27.953 1 96.12 298 ARG B C 1
ATOM 5132 O O . ARG B 1 298 ? 3.23 -10.594 -28.844 1 96.12 298 ARG B O 1
ATOM 5139 N N . LEU B 1 299 ? 1.479 -9.578 -27.922 1 95.06 299 LEU B N 1
ATOM 5140 C CA . LEU B 1 299 ? 0.634 -9.734 -29.109 1 95.06 299 LEU B CA 1
ATOM 5141 C C . LEU B 1 299 ? 1.021 -8.734 -30.188 1 95.06 299 LEU B C 1
ATOM 5143 O O . LEU B 1 299 ? 1.878 -7.879 -29.969 1 95.06 299 LEU B O 1
ATOM 5147 N N . GLU B 1 300 ? 0.385 -8.914 -31.281 1 92.12 300 GLU B N 1
ATOM 5148 C CA . GLU B 1 300 ? 0.694 -8.055 -32.406 1 92.12 300 GLU B CA 1
ATOM 5149 C C . GLU B 1 300 ? 0.438 -6.586 -32.094 1 92.12 300 GLU B C 1
ATOM 5151 O O . GLU B 1 300 ? 1.149 -5.699 -32.562 1 92.12 300 GLU B O 1
ATOM 5156 N N . ASP B 1 301 ? -0.499 -6.316 -31.219 1 93.12 301 ASP B N 1
ATOM 5157 C CA . ASP B 1 301 ? -0.884 -4.941 -30.922 1 93.12 301 ASP B CA 1
ATOM 5158 C C . ASP B 1 301 ? -0.049 -4.379 -29.766 1 93.12 301 ASP B C 1
ATOM 5160 O O . ASP B 1 301 ? -0.304 -3.273 -29.297 1 93.12 301 ASP B O 1
ATOM 5164 N N . GLY B 1 302 ? 0.863 -5.152 -29.328 1 92.5 302 GLY B N 1
ATOM 5165 C CA . GLY B 1 302 ? 1.765 -4.672 -28.297 1 92.5 302 GLY B CA 1
ATOM 5166 C C . GLY B 1 302 ? 1.359 -5.109 -26.891 1 92.5 302 GLY B C 1
ATOM 5167 O O . GLY B 1 302 ? 2.121 -4.938 -25.938 1 92.5 302 GLY B O 1
ATOM 5168 N N . THR B 1 303 ? 0.208 -5.734 -26.75 1 92.44 303 THR B N 1
ATOM 5169 C CA . THR B 1 303 ? -0.289 -6.195 -25.453 1 92.44 303 THR B CA 1
ATOM 5170 C C . THR B 1 303 ? 0.604 -7.301 -24.906 1 92.44 303 THR B C 1
ATOM 5172 O O . THR B 1 303 ? 0.98 -8.227 -25.625 1 92.44 303 THR B O 1
ATOM 5175 N N . LEU B 1 304 ? 1.01 -7.109 -23.719 1 93.81 304 LEU B N 1
ATOM 5176 C CA . LEU B 1 304 ? 1.765 -8.18 -23.078 1 93.81 304 LEU B CA 1
ATOM 5177 C C . LEU B 1 304 ? 0.952 -9.477 -23.047 1 93.81 304 LEU B C 1
ATOM 5179 O O . LEU B 1 304 ? -0.251 -9.445 -22.766 1 93.81 304 LEU B O 1
ATOM 5183 N N . ALA B 1 305 ? 1.479 -10.555 -23.391 1 94.81 305 ALA B N 1
ATOM 5184 C CA . ALA B 1 305 ? 0.87 -11.883 -23.422 1 94.81 305 ALA B CA 1
ATOM 5185 C C . ALA B 1 305 ? 1.653 -12.867 -22.578 1 94.81 305 ALA B C 1
ATOM 5187 O O . ALA B 1 305 ? 2.57 -13.531 -23.062 1 94.81 305 ALA B O 1
ATOM 5188 N N . GLY B 1 306 ? 1.233 -13 -21.312 1 96.62 306 GLY B N 1
ATOM 5189 C CA . GLY B 1 306 ? 2.061 -13.781 -20.406 1 96.62 306 GLY B CA 1
ATOM 5190 C C . GLY B 1 306 ? 3.479 -13.258 -20.281 1 96.62 306 GLY B C 1
ATOM 5191 O O . GLY B 1 306 ? 3.705 -12.047 -20.344 1 96.62 306 GLY B O 1
ATOM 5192 N N . SER B 1 307 ? 4.398 -14.172 -19.859 1 98 307 SER B N 1
ATOM 5193 C CA . SER B 1 307 ? 5.793 -13.781 -19.703 1 98 307 SER B CA 1
ATOM 5194 C C . SER B 1 307 ? 6.738 -14.867 -20.203 1 98 307 SER B C 1
ATOM 5196 O O . SER B 1 307 ? 6.289 -15.938 -20.609 1 98 307 SER B O 1
ATOM 5198 N N . ILE B 1 308 ? 7.949 -14.555 -20.266 1 98.12 308 ILE B N 1
ATOM 5199 C CA . ILE B 1 308 ? 8.961 -15.57 -20.516 1 98.12 308 ILE B CA 1
ATOM 5200 C C . ILE B 1 308 ? 9.852 -15.719 -19.281 1 98.12 308 ILE B C 1
ATOM 5202 O O . ILE B 1 308 ? 11.008 -16.156 -19.375 1 98.12 308 ILE B O 1
ATOM 5206 N N . LEU B 1 309 ? 9.352 -15.312 -18.141 1 98.44 309 LEU B N 1
ATOM 5207 C CA . LEU B 1 309 ? 10.047 -15.289 -16.859 1 98.44 309 LEU B CA 1
ATOM 5208 C C . LEU B 1 309 ? 10.297 -16.703 -16.344 1 98.44 309 LEU B C 1
ATOM 5210 O O . LEU B 1 309 ? 9.422 -17.562 -16.453 1 98.44 309 LEU B O 1
ATOM 5214 N N . ALA B 1 310 ? 11.461 -16.953 -15.852 1 98.69 310 ALA B N 1
ATOM 5215 C CA . ALA B 1 310 ? 11.758 -18.156 -15.086 1 98.69 310 ALA B CA 1
ATOM 5216 C C . ALA B 1 310 ? 11.664 -17.891 -13.586 1 98.69 310 ALA B C 1
ATOM 5218 O O . ALA B 1 310 ? 12 -16.797 -13.117 1 98.69 310 ALA B O 1
ATOM 5219 N N . MET B 1 311 ? 11.281 -18.859 -12.859 1 98.88 311 MET B N 1
ATOM 5220 C CA . MET B 1 311 ? 11 -18.656 -11.445 1 98.88 311 MET B CA 1
ATOM 5221 C C . MET B 1 311 ? 12.258 -18.25 -10.695 1 98.88 311 MET B C 1
ATOM 5223 O O . MET B 1 311 ? 12.211 -17.406 -9.797 1 98.88 311 MET B O 1
ATOM 5227 N N . ASN B 1 312 ? 13.414 -18.906 -11.016 1 98.88 312 ASN B N 1
ATOM 5228 C CA . ASN B 1 312 ? 14.648 -18.516 -10.336 1 98.88 312 ASN B CA 1
ATOM 5229 C C . ASN B 1 312 ? 14.992 -17.062 -10.578 1 98.88 312 ASN B C 1
ATOM 5231 O O . ASN B 1 312 ? 15.516 -16.375 -9.688 1 98.88 312 ASN B O 1
ATOM 5235 N N . ASN B 1 313 ? 14.648 -16.531 -11.75 1 98.81 313 ASN B N 1
ATOM 5236 C CA . ASN B 1 313 ? 14.859 -15.109 -12.023 1 98.81 313 ASN B CA 1
ATOM 5237 C C . ASN B 1 313 ? 13.891 -14.234 -11.234 1 98.81 313 ASN B C 1
ATOM 5239 O O . ASN B 1 313 ? 14.25 -13.141 -10.789 1 98.81 313 ASN B O 1
ATOM 5243 N N . ALA B 1 314 ? 12.633 -14.68 -11.094 1 98.88 314 ALA B N 1
ATOM 5244 C CA . ALA B 1 314 ? 11.688 -13.945 -10.258 1 98.88 314 ALA B CA 1
ATOM 5245 C C . ALA B 1 314 ? 12.195 -13.836 -8.82 1 98.88 314 ALA B C 1
ATOM 5247 O O . ALA B 1 314 ? 12.141 -12.758 -8.227 1 98.88 314 ALA B O 1
ATOM 5248 N N . VAL B 1 315 ? 12.703 -14.914 -8.266 1 98.94 315 VAL B N 1
ATOM 5249 C CA . VAL B 1 315 ? 13.227 -14.938 -6.902 1 98.94 315 VAL B CA 1
ATOM 5250 C C . VAL B 1 315 ? 14.469 -14.047 -6.816 1 98.94 315 VAL B C 1
ATOM 5252 O O . VAL B 1 315 ? 14.625 -13.289 -5.852 1 98.94 315 VAL B O 1
ATOM 5255 N N . LYS B 1 316 ? 15.32 -14.133 -7.832 1 98.88 316 LYS B N 1
ATOM 5256 C CA . LYS B 1 316 ? 16.5 -13.273 -7.891 1 98.88 316 LYS B CA 1
ATOM 5257 C C . LYS B 1 316 ? 16.094 -11.797 -7.875 1 98.88 316 LYS B C 1
ATOM 5259 O O . LYS B 1 316 ? 16.688 -11 -7.152 1 98.88 316 LYS B O 1
ATOM 5264 N N . ASN B 1 317 ? 15.117 -11.5 -8.672 1 98.88 317 ASN B N 1
ATOM 5265 C CA . ASN B 1 317 ? 14.633 -10.125 -8.719 1 98.88 317 ASN B CA 1
ATOM 5266 C C . ASN B 1 317 ? 14.102 -9.672 -7.363 1 98.88 317 ASN B C 1
ATOM 5268 O O . ASN B 1 317 ? 14.359 -8.539 -6.938 1 98.88 317 ASN B O 1
ATOM 5272 N N . ALA B 1 318 ? 13.352 -10.547 -6.699 1 98.88 318 ALA B N 1
ATOM 5273 C CA . ALA B 1 318 ? 12.867 -10.227 -5.359 1 98.88 318 ALA B CA 1
ATOM 5274 C C . ALA B 1 318 ? 14.023 -9.961 -4.402 1 98.88 318 ALA B C 1
ATOM 5276 O O . ALA B 1 318 ? 14.008 -8.984 -3.654 1 98.88 318 ALA B O 1
ATOM 5277 N N . TYR B 1 319 ? 15.023 -10.805 -4.441 1 98.75 319 TYR B N 1
ATOM 5278 C CA . TYR B 1 319 ? 16.203 -10.727 -3.574 1 98.75 319 TYR B CA 1
ATOM 5279 C C . TYR B 1 319 ? 17 -9.461 -3.852 1 98.75 319 TYR B C 1
ATOM 5281 O O . TYR B 1 319 ? 17.406 -8.766 -2.922 1 98.75 319 TYR B O 1
ATOM 5289 N N . GLN B 1 320 ? 17.094 -9.086 -5.094 1 98.5 320 GLN B N 1
ATOM 5290 C CA . GLN B 1 320 ? 18.016 -8.031 -5.488 1 98.5 320 GLN B CA 1
ATOM 5291 C C . GLN B 1 320 ? 17.328 -6.664 -5.48 1 98.5 320 GLN B C 1
ATOM 5293 O O . GLN B 1 320 ? 17.969 -5.645 -5.23 1 98.5 320 GLN B O 1
ATOM 5298 N N . HIS B 1 321 ? 16.031 -6.684 -5.711 1 98.31 321 HIS B N 1
ATOM 5299 C CA . HIS B 1 321 ? 15.445 -5.387 -6.02 1 98.31 321 HIS B CA 1
ATOM 5300 C C . HIS B 1 321 ? 14.398 -4.996 -4.98 1 98.31 321 HIS B C 1
ATOM 5302 O O . HIS B 1 321 ? 13.992 -3.834 -4.91 1 98.31 321 HIS B O 1
ATOM 5308 N N . LEU B 1 322 ? 13.906 -5.898 -4.141 1 98.31 322 LEU B N 1
ATOM 5309 C CA . LEU B 1 322 ? 12.812 -5.562 -3.23 1 98.31 322 LEU B CA 1
ATOM 5310 C C . LEU B 1 322 ? 13.328 -5.406 -1.803 1 98.31 322 LEU B C 1
ATOM 5312 O O . LEU B 1 322 ? 12.539 -5.195 -0.875 1 98.31 322 LEU B O 1
ATOM 5316 N N . GLY B 1 323 ? 14.641 -5.551 -1.573 1 96.56 323 GLY B N 1
ATOM 5317 C CA . GLY B 1 323 ? 15.219 -5.387 -0.251 1 96.56 323 GLY B CA 1
ATOM 5318 C C . GLY B 1 323 ? 14.922 -6.551 0.678 1 96.56 323 GLY B C 1
ATOM 5319 O O . GLY B 1 323 ? 14.852 -6.375 1.896 1 96.56 323 GLY B O 1
ATOM 5320 N N . LEU B 1 324 ? 14.727 -7.711 0.156 1 98.44 324 LEU B N 1
ATOM 5321 C CA . LEU B 1 324 ? 14.367 -8.883 0.943 1 98.44 324 LEU B CA 1
ATOM 5322 C C . LEU B 1 324 ? 15.602 -9.727 1.256 1 98.44 324 LEU B C 1
ATOM 5324 O O . LEU B 1 324 ? 16.547 -9.773 0.459 1 98.44 324 LEU B O 1
ATOM 5328 N N . SER B 1 325 ? 15.578 -10.375 2.422 1 98.56 325 SER B N 1
ATOM 5329 C CA . SER B 1 325 ? 16.547 -11.445 2.666 1 98.56 325 SER B CA 1
ATOM 5330 C C . SER B 1 325 ? 16.281 -12.641 1.759 1 98.56 325 SER B C 1
ATOM 5332 O O . SER B 1 325 ? 15.211 -12.75 1.158 1 98.56 325 SER B O 1
ATOM 5334 N N . ILE B 1 326 ? 17.219 -13.477 1.629 1 98.75 326 ILE B N 1
ATOM 5335 C CA . ILE B 1 326 ? 17.109 -14.594 0.697 1 98.75 326 ILE B CA 1
ATOM 5336 C C . ILE B 1 326 ? 15.977 -15.516 1.133 1 98.75 326 ILE B C 1
ATOM 5338 O O . ILE B 1 326 ? 15.227 -16.031 0.297 1 98.75 326 ILE B O 1
ATOM 5342 N N . ASN B 1 327 ? 15.828 -15.734 2.459 1 98.75 327 ASN B N 1
ATOM 5343 C CA . ASN B 1 327 ? 14.727 -16.594 2.898 1 98.75 327 ASN B CA 1
ATOM 5344 C C . ASN B 1 327 ? 13.367 -15.945 2.604 1 98.75 327 ASN B C 1
ATOM 5346 O O . ASN B 1 327 ? 12.414 -16.641 2.248 1 98.75 327 ASN B O 1
ATOM 5350 N N . GLU B 1 328 ? 13.273 -14.617 2.766 1 98.81 328 GLU B N 1
ATOM 5351 C CA . GLU B 1 328 ? 12.031 -13.914 2.445 1 98.81 328 GLU B CA 1
ATOM 5352 C C . GLU B 1 328 ? 11.695 -14.039 0.962 1 98.81 328 GLU B C 1
ATOM 5354 O O . GLU B 1 328 ? 10.555 -14.305 0.6 1 98.81 328 GLU B O 1
ATOM 5359 N N . ALA B 1 329 ? 12.664 -13.797 0.114 1 98.88 329 ALA B N 1
ATOM 5360 C CA . ALA B 1 329 ? 12.469 -13.922 -1.328 1 98.88 329 ALA B CA 1
ATOM 5361 C C . ALA B 1 329 ? 12.016 -15.328 -1.706 1 98.88 329 ALA B C 1
ATOM 5363 O O . ALA B 1 329 ? 11.086 -15.492 -2.498 1 98.88 329 ALA B O 1
ATOM 5364 N N . VAL B 1 330 ? 12.57 -16.328 -1.126 1 98.94 330 VAL B N 1
ATOM 5365 C CA . VAL B 1 330 ? 12.258 -17.734 -1.4 1 98.94 330 VAL B CA 1
ATOM 5366 C C . VAL B 1 330 ? 10.836 -18.047 -0.938 1 98.94 330 VAL B C 1
ATOM 5368 O O . VAL B 1 330 ? 10.094 -18.734 -1.631 1 98.94 330 VAL B O 1
ATOM 5371 N N . ASN B 1 331 ? 10.453 -17.531 0.218 1 98.94 331 ASN B N 1
ATOM 5372 C CA . ASN B 1 331 ? 9.117 -17.781 0.755 1 98.94 331 ASN B CA 1
ATOM 5373 C C . ASN B 1 331 ? 8.031 -17.328 -0.217 1 98.94 331 ASN B C 1
ATOM 5375 O O . ASN B 1 331 ? 6.965 -17.938 -0.284 1 98.94 331 ASN B O 1
ATOM 5379 N N . LEU B 1 332 ? 8.289 -16.297 -0.983 1 98.94 332 LEU B N 1
ATOM 5380 C CA . LEU B 1 332 ? 7.309 -15.797 -1.941 1 98.94 332 LEU B CA 1
ATOM 5381 C C . LEU B 1 332 ? 7.047 -16.828 -3.035 1 98.94 332 LEU B C 1
ATOM 5383 O O . LEU B 1 332 ? 6.008 -16.781 -3.699 1 98.94 332 LEU B O 1
ATOM 5387 N N . ALA B 1 333 ? 7.945 -17.781 -3.238 1 98.94 333 ALA B N 1
ATOM 5388 C CA . ALA B 1 333 ? 7.844 -18.766 -4.32 1 98.94 333 ALA B CA 1
ATOM 5389 C C . ALA B 1 333 ? 7.734 -20.188 -3.768 1 98.94 333 ALA B C 1
ATOM 5391 O O . ALA B 1 333 ? 7.758 -21.156 -4.527 1 98.94 333 ALA B O 1
ATOM 5392 N N . SER B 1 334 ? 7.711 -20.391 -2.473 1 98.88 334 SER B N 1
ATOM 5393 C CA . SER B 1 334 ? 7.695 -21.734 -1.901 1 98.88 334 SER B CA 1
ATOM 5394 C C . SER B 1 334 ? 6.668 -21.844 -0.78 1 98.88 334 SER B C 1
ATOM 5396 O O . SER B 1 334 ? 5.547 -22.312 -1 1 98.88 334 SER B O 1
ATOM 5398 N N . TYR B 1 335 ? 6.945 -21.141 0.303 1 98.81 335 TYR B N 1
ATOM 5399 C CA . TYR B 1 335 ? 6.07 -21.219 1.469 1 98.81 335 TYR B CA 1
ATOM 5400 C C . TYR B 1 335 ? 4.707 -20.609 1.169 1 98.81 335 TYR B C 1
ATOM 5402 O O . TYR B 1 335 ? 3.674 -21.234 1.433 1 98.81 335 TYR B O 1
ATOM 5410 N N . ASN B 1 336 ? 4.668 -19.391 0.627 1 98.88 336 ASN B N 1
ATOM 5411 C CA . ASN B 1 336 ? 3.42 -18.656 0.421 1 98.88 336 ASN B CA 1
ATOM 5412 C C . ASN B 1 336 ? 2.492 -19.406 -0.54 1 98.88 336 ASN B C 1
ATOM 5414 O O . ASN B 1 336 ? 1.316 -19.609 -0.239 1 98.88 336 ASN B O 1
ATOM 5418 N N . PRO B 1 337 ? 2.984 -19.797 -1.741 1 98.94 337 PRO B N 1
ATOM 5419 C CA . PRO B 1 337 ? 2.078 -20.531 -2.627 1 98.94 337 PRO B CA 1
ATOM 5420 C C . PRO B 1 337 ? 1.625 -21.859 -2.033 1 98.94 337 PRO B C 1
ATOM 5422 O O . PRO B 1 337 ? 0.491 -22.297 -2.262 1 98.94 337 PRO B O 1
ATOM 5425 N N . ALA B 1 338 ? 2.488 -22.578 -1.296 1 98.88 338 ALA B N 1
ATOM 5426 C CA . ALA B 1 338 ? 2.072 -23.812 -0.634 1 98.88 338 ALA B CA 1
ATOM 5427 C C . ALA B 1 338 ? 0.928 -23.547 0.342 1 98.88 338 ALA B C 1
ATOM 5429 O O . ALA B 1 338 ? -0.06 -24.297 0.361 1 98.88 338 ALA B O 1
ATOM 5430 N N . LYS B 1 339 ? 1.067 -22.516 1.085 1 98.62 339 LYS B N 1
ATOM 5431 C CA . LYS B 1 339 ? 0.034 -22.156 2.053 1 98.62 339 LYS B CA 1
ATOM 5432 C C . LYS B 1 339 ? -1.269 -21.781 1.352 1 98.62 339 LYS B C 1
ATOM 5434 O O . LYS B 1 339 ? -2.346 -22.219 1.756 1 98.62 339 LYS B O 1
ATOM 5439 N N . ASN B 1 340 ? -1.194 -20.984 0.334 1 98.62 340 ASN B N 1
ATOM 5440 C CA . ASN B 1 340 ? -2.385 -20.562 -0.401 1 98.62 340 ASN B CA 1
ATOM 5441 C C . ASN B 1 340 ? -3.137 -21.766 -0.973 1 98.62 340 ASN B C 1
ATOM 5443 O O . ASN B 1 340 ? -4.367 -21.781 -0.986 1 98.62 340 ASN B O 1
ATOM 5447 N N . LEU B 1 341 ? -2.406 -22.812 -1.399 1 98.44 341 LEU B N 1
ATOM 5448 C CA . LEU B 1 341 ? -3.002 -24 -2.01 1 98.44 341 LEU B CA 1
ATOM 5449 C C . LEU B 1 341 ? -3.305 -25.062 -0.956 1 98.44 341 LEU B C 1
ATOM 5451 O O . LEU B 1 341 ? -3.746 -26.172 -1.288 1 98.44 341 LEU B O 1
ATOM 5455 N N . ASN B 1 342 ? -3.018 -24.797 0.291 1 97.56 342 ASN B N 1
ATOM 5456 C CA . ASN B 1 342 ? -3.234 -25.703 1.41 1 97.56 342 ASN B CA 1
ATOM 5457 C C . ASN B 1 342 ? -2.389 -26.969 1.277 1 97.56 342 ASN B C 1
ATOM 5459 O O . ASN B 1 342 ? -2.865 -28.078 1.548 1 97.56 342 ASN B O 1
ATOM 5463 N N . LEU B 1 343 ? -1.187 -26.766 0.744 1 97.62 343 LEU B N 1
ATOM 5464 C CA . LEU B 1 343 ? -0.224 -27.859 0.654 1 97.62 343 LEU B CA 1
ATOM 5465 C C . LEU B 1 343 ? 0.646 -27.922 1.905 1 97.62 343 LEU B C 1
ATOM 5467 O O . LEU B 1 343 ? 1.77 -27.406 1.911 1 97.62 343 LEU B O 1
ATOM 5471 N N . ILE B 1 344 ? 0.357 -28.641 2.898 1 96.06 344 ILE B N 1
ATOM 5472 C CA . ILE B 1 344 ? 0.903 -28.578 4.25 1 96.06 344 ILE B CA 1
ATOM 5473 C C . ILE B 1 344 ? 2.305 -29.188 4.27 1 96.06 344 ILE B C 1
ATOM 5475 O O . ILE B 1 344 ? 3.127 -28.828 5.121 1 96.06 344 ILE B O 1
ATOM 5479 N N . ASP B 1 345 ? 2.58 -30.047 3.326 1 97.56 345 ASP B N 1
ATOM 5480 C CA . ASP B 1 345 ? 3.836 -30.797 3.385 1 97.56 345 ASP B CA 1
ATOM 5481 C C . ASP B 1 345 ? 4.891 -30.156 2.484 1 97.56 345 ASP B C 1
ATOM 5483 O O . ASP B 1 345 ? 6.039 -30.609 2.443 1 97.56 345 ASP B O 1
ATOM 5487 N N . LEU B 1 346 ? 4.551 -29.094 1.766 1 98.44 346 LEU B N 1
ATOM 5488 C CA . LEU B 1 346 ? 5.457 -28.531 0.775 1 98.44 346 LEU B CA 1
ATOM 5489 C C . LEU B 1 346 ? 5.824 -27.094 1.141 1 98.44 346 LEU B C 1
ATOM 5491 O O . LEU B 1 346 ? 5.18 -26.484 1.996 1 98.44 346 LEU B O 1
ATOM 5495 N N . GLY B 1 347 ? 6.883 -26.578 0.55 1 98.38 347 GLY B N 1
ATOM 5496 C CA . GLY B 1 347 ? 7.168 -25.156 0.515 1 98.38 347 GLY B CA 1
ATOM 5497 C C . GLY B 1 347 ? 8.117 -24.719 1.609 1 98.38 347 GLY B C 1
ATOM 5498 O O . GLY B 1 347 ? 8.406 -23.516 1.743 1 98.38 347 GLY B O 1
ATOM 5499 N N . GLU B 1 348 ? 8.625 -25.656 2.406 1 98.19 348 GLU B N 1
ATOM 5500 C CA . GLU B 1 348 ? 9.547 -25.281 3.473 1 98.19 348 GLU B CA 1
ATOM 5501 C C . GLU B 1 348 ? 10.5 -26.438 3.805 1 98.19 348 GLU B C 1
ATOM 5503 O O . GLU B 1 348 ? 10.141 -27.609 3.656 1 98.19 348 GLU B O 1
ATOM 5508 N N . ILE B 1 349 ? 11.711 -26.094 4.172 1 98.81 349 ILE B N 1
ATOM 5509 C CA . ILE B 1 349 ? 12.617 -27.062 4.773 1 98.81 349 ILE B CA 1
ATOM 5510 C C . ILE B 1 349 ? 12.383 -27.125 6.281 1 98.81 349 ILE B C 1
ATOM 5512 O O . ILE B 1 349 ? 12.727 -26.203 7.012 1 98.81 349 ILE B O 1
ATOM 5516 N N . ALA B 1 350 ? 11.812 -28.141 6.656 1 98.69 350 ALA B N 1
ATOM 5517 C CA . ALA B 1 350 ? 11.516 -28.438 8.055 1 98.69 350 ALA B CA 1
ATOM 5518 C C . ALA B 1 350 ? 11.336 -29.938 8.281 1 98.69 350 ALA B C 1
ATOM 5520 O O . ALA B 1 350 ? 11.055 -30.672 7.336 1 98.69 350 ALA B O 1
ATOM 5521 N N . VAL B 1 351 ? 11.453 -30.359 9.508 1 98.56 351 VAL B N 1
ATOM 5522 C CA . VAL B 1 351 ? 11.297 -31.766 9.844 1 98.56 351 VAL B CA 1
ATOM 5523 C C . VAL B 1 351 ? 9.883 -32.219 9.492 1 98.56 351 VAL B C 1
ATOM 5525 O O . VAL B 1 351 ? 8.906 -31.531 9.766 1 98.56 351 VAL B O 1
ATOM 5528 N N . ASN B 1 352 ? 9.773 -33.375 8.828 1 98.25 352 ASN B N 1
ATOM 5529 C CA . ASN B 1 352 ? 8.555 -34.062 8.438 1 98.25 352 ASN B CA 1
ATOM 5530 C C . ASN B 1 352 ? 7.961 -33.5 7.156 1 98.25 352 ASN B C 1
ATOM 5532 O O . ASN B 1 352 ? 6.961 -34 6.645 1 98.25 352 ASN B O 1
ATOM 5536 N N . LYS B 1 353 ? 8.539 -32.469 6.586 1 98.69 353 LYS B N 1
ATOM 5537 C CA . LYS B 1 353 ? 8.125 -31.953 5.285 1 98.69 353 LYS B CA 1
ATOM 5538 C C . LYS B 1 353 ? 8.695 -32.812 4.152 1 98.69 353 LYS B C 1
ATOM 5540 O O . LYS B 1 353 ? 9.656 -33.562 4.352 1 98.69 353 LYS B O 1
ATOM 5545 N N . THR B 1 354 ? 7.984 -32.75 3.029 1 98.75 354 THR B N 1
ATOM 5546 C CA . THR B 1 354 ? 8.461 -33.438 1.842 1 98.75 354 THR B CA 1
ATOM 5547 C C . THR B 1 354 ? 9.828 -32.906 1.418 1 98.75 354 THR B C 1
ATOM 5549 O O . THR B 1 354 ? 10.07 -31.719 1.453 1 98.75 354 THR B O 1
ATOM 5552 N N . ALA B 1 355 ? 10.68 -33.875 1.038 1 98.75 355 ALA B N 1
ATOM 5553 C CA . ALA B 1 355 ? 12.023 -33.5 0.608 1 98.75 355 ALA B CA 1
ATOM 5554 C C . ALA B 1 355 ? 12.016 -32.969 -0.831 1 98.75 355 ALA B C 1
ATOM 5556 O O . ALA B 1 355 ? 12.594 -33.594 -1.721 1 98.75 355 ALA B O 1
ATOM 5557 N N . ASP B 1 356 ? 11.406 -31.938 -1.083 1 98.88 356 ASP B N 1
ATOM 5558 C CA . ASP B 1 356 ? 11.555 -31.109 -2.273 1 98.88 356 ASP B CA 1
ATOM 5559 C C . ASP B 1 356 ? 12.586 -30.016 -2.045 1 98.88 356 ASP B C 1
ATOM 5561 O O . ASP B 1 356 ? 12.258 -28.938 -1.524 1 98.88 356 ASP B O 1
ATOM 5565 N N . ILE B 1 357 ? 13.797 -30.25 -2.447 1 98.88 357 ILE B N 1
ATOM 5566 C CA . ILE B 1 357 ? 14.938 -29.422 -2.084 1 98.88 357 ILE B CA 1
ATOM 5567 C C . ILE B 1 357 ? 15.711 -29.016 -3.34 1 98.88 357 ILE B C 1
ATOM 5569 O O . ILE B 1 357 ? 15.922 -29.844 -4.23 1 98.88 357 ILE B O 1
ATOM 5573 N N . ILE B 1 358 ? 16.094 -27.766 -3.416 1 98.94 358 ILE B N 1
ATOM 5574 C CA . ILE B 1 358 ? 16.953 -27.312 -4.5 1 98.94 358 ILE B CA 1
ATOM 5575 C C . ILE B 1 358 ? 18.203 -26.641 -3.918 1 98.94 358 ILE B C 1
ATOM 5577 O O . ILE B 1 358 ? 18.234 -26.297 -2.736 1 98.94 358 ILE B O 1
ATOM 5581 N N . MET B 1 359 ? 19.234 -26.562 -4.734 1 98.88 359 MET B N 1
ATOM 5582 C CA . MET B 1 359 ? 20.422 -25.781 -4.395 1 98.88 359 MET B CA 1
ATOM 5583 C C . MET B 1 359 ? 20.734 -24.766 -5.492 1 98.88 359 MET B C 1
ATOM 5585 O O . MET B 1 359 ? 20.578 -25.062 -6.68 1 98.88 359 MET B O 1
ATOM 5589 N N . PHE B 1 360 ? 21.094 -23.609 -5.105 1 98.81 360 PHE B N 1
ATOM 5590 C CA . PHE B 1 360 ? 21.453 -22.594 -6.082 1 98.81 360 PHE B CA 1
ATOM 5591 C C . PHE B 1 360 ? 22.578 -21.703 -5.547 1 98.81 360 PHE B C 1
ATOM 5593 O O . PHE B 1 360 ? 22.828 -21.688 -4.34 1 98.81 360 PHE B O 1
ATOM 5600 N N . ASP B 1 361 ? 23.297 -21 -6.43 1 98.5 361 ASP B N 1
ATOM 5601 C CA . ASP B 1 361 ? 24.406 -20.109 -6.082 1 98.5 361 ASP B CA 1
ATOM 5602 C C . ASP B 1 361 ? 23.906 -18.703 -5.766 1 98.5 361 ASP B C 1
ATOM 5604 O O . ASP B 1 361 ? 22.703 -18.5 -5.605 1 98.5 361 ASP B O 1
ATOM 5608 N N . GLU B 1 362 ? 24.797 -17.781 -5.637 1 97.31 362 GLU B N 1
ATOM 5609 C CA . GLU B 1 362 ? 24.469 -16.422 -5.215 1 97.31 362 GLU B CA 1
ATOM 5610 C C . GLU B 1 362 ? 23.641 -15.695 -6.266 1 97.31 362 GLU B C 1
ATOM 5612 O O . GLU B 1 362 ? 22.984 -14.695 -5.965 1 97.31 362 GLU B O 1
ATOM 5617 N N . GLU B 1 363 ? 23.656 -16.203 -7.457 1 98.06 363 GLU B N 1
ATOM 5618 C CA . GLU B 1 363 ? 22.875 -15.617 -8.547 1 98.06 363 GLU B CA 1
ATOM 5619 C C . GLU B 1 363 ? 21.594 -16.391 -8.797 1 98.06 363 GLU B C 1
ATOM 5621 O O . GLU B 1 363 ? 20.922 -16.188 -9.812 1 98.06 363 GLU B O 1
ATOM 5626 N N . ILE B 1 364 ? 21.266 -17.359 -7.926 1 98.75 364 ILE B N 1
ATOM 5627 C CA . ILE B 1 364 ? 20.062 -18.188 -7.922 1 98.75 364 ILE B CA 1
ATOM 5628 C C . ILE B 1 364 ? 20.047 -19.062 -9.172 1 98.75 364 ILE B C 1
ATOM 5630 O O . ILE B 1 364 ? 19 -19.25 -9.781 1 98.75 364 ILE B O 1
ATOM 5634 N N . ASN B 1 365 ? 21.188 -19.344 -9.672 1 98.56 365 ASN B N 1
ATOM 5635 C CA . ASN B 1 365 ? 21.297 -20.406 -10.664 1 98.56 365 ASN B CA 1
ATOM 5636 C C . ASN B 1 365 ? 21.141 -21.781 -10.031 1 98.56 365 ASN B C 1
ATOM 5638 O O . ASN B 1 365 ? 21.953 -22.172 -9.188 1 98.56 365 ASN B O 1
ATOM 5642 N N . VAL B 1 366 ? 20.203 -22.5 -10.484 1 98.75 366 VAL B N 1
ATOM 5643 C CA . VAL B 1 366 ? 19.859 -23.797 -9.875 1 98.75 366 VAL B CA 1
ATOM 5644 C C . VAL B 1 366 ? 20.672 -24.906 -10.539 1 98.75 366 VAL B C 1
ATOM 5646 O O . VAL B 1 366 ? 20.719 -25 -11.773 1 98.75 366 VAL B O 1
ATOM 5649 N N . ASP B 1 367 ? 21.328 -25.719 -9.695 1 98.12 367 ASP B N 1
ATOM 5650 C CA . ASP B 1 367 ? 22.125 -26.797 -10.273 1 98.12 367 ASP B CA 1
ATOM 5651 C C . ASP B 1 367 ? 21.875 -28.125 -9.562 1 98.12 367 ASP B C 1
ATOM 5653 O O . ASP B 1 367 ? 22.531 -29.125 -9.844 1 98.12 367 ASP B O 1
ATOM 5657 N N . PHE B 1 368 ? 20.953 -28.188 -8.625 1 98.62 368 PHE B N 1
ATOM 5658 C CA . PHE B 1 368 ? 20.516 -29.391 -7.934 1 98.62 368 PHE B CA 1
ATOM 5659 C C . PHE B 1 368 ? 19.016 -29.328 -7.641 1 98.62 368 PHE B C 1
ATOM 5661 O O . PHE B 1 368 ? 18.5 -28.297 -7.23 1 98.62 368 PHE B O 1
ATOM 5668 N N . VAL B 1 369 ? 18.344 -30.469 -7.918 1 98.81 369 VAL B N 1
ATOM 5669 C CA . VAL B 1 369 ? 16.922 -30.578 -7.613 1 98.81 369 VAL B CA 1
ATOM 5670 C C . VAL B 1 369 ? 16.609 -31.969 -7.078 1 98.81 369 VAL B C 1
ATOM 5672 O O . VAL B 1 369 ? 16.969 -32.969 -7.695 1 98.81 369 VAL B O 1
ATOM 5675 N N . MET B 1 370 ? 16.031 -32.031 -5.953 1 98.62 370 MET B N 1
ATOM 5676 C CA . MET B 1 370 ? 15.477 -33.219 -5.336 1 98.62 370 MET B CA 1
ATOM 5677 C C . MET B 1 370 ? 13.961 -33.094 -5.188 1 98.62 370 MET B C 1
ATOM 5679 O O . MET B 1 370 ? 13.461 -32.094 -4.699 1 98.62 370 MET B O 1
ATOM 5683 N N . ILE B 1 371 ? 13.188 -34.094 -5.715 1 98.62 371 ILE B N 1
ATOM 5684 C CA . ILE B 1 371 ? 11.734 -34.125 -5.582 1 98.62 371 ILE B CA 1
ATOM 5685 C C . ILE B 1 371 ? 11.305 -35.438 -4.906 1 98.62 371 ILE B C 1
ATOM 5687 O O . ILE B 1 371 ? 11.672 -36.5 -5.355 1 98.62 371 ILE B O 1
ATOM 5691 N N . ASP B 1 372 ? 10.57 -35.281 -3.818 1 97.94 372 ASP B N 1
ATOM 5692 C CA . ASP B 1 372 ? 10.141 -36.469 -3.066 1 97.94 372 ASP B CA 1
ATOM 5693 C C . ASP B 1 372 ? 11.328 -37.312 -2.654 1 97.94 372 ASP B C 1
ATOM 5695 O O . ASP B 1 372 ? 11.273 -38.562 -2.754 1 97.94 372 ASP B O 1
ATOM 5699 N N . GLY B 1 373 ? 12.375 -36.688 -2.318 1 97.69 373 GLY B N 1
ATOM 5700 C CA . GLY B 1 373 ? 13.547 -37.375 -1.828 1 97.69 373 GLY B CA 1
ATOM 5701 C C . GLY B 1 373 ? 14.352 -38.031 -2.934 1 97.69 373 GLY B C 1
ATOM 5702 O O . GLY B 1 373 ? 15.352 -38.719 -2.664 1 97.69 373 GLY B O 1
ATOM 5703 N N . ASN B 1 374 ? 14 -37.844 -4.16 1 96.88 374 ASN B N 1
ATOM 5704 C CA . ASN B 1 374 ? 14.727 -38.375 -5.301 1 96.88 374 ASN B CA 1
ATOM 5705 C C . ASN B 1 374 ? 15.492 -37.281 -6.051 1 96.88 374 ASN B C 1
ATOM 5707 O O . ASN B 1 374 ? 14.898 -36.281 -6.48 1 96.88 374 ASN B O 1
ATOM 5711 N N . VAL B 1 375 ? 16.75 -37.5 -6.277 1 97.06 375 VAL B N 1
ATOM 5712 C CA . VAL B 1 375 ? 17.578 -36.531 -6.984 1 97.06 375 VAL B CA 1
ATOM 5713 C C . VAL B 1 375 ? 17.219 -36.5 -8.469 1 97.06 375 VAL B C 1
ATOM 5715 O O . VAL B 1 375 ? 17.297 -37.531 -9.141 1 97.06 375 VAL B O 1
ATOM 5718 N N . LYS B 1 376 ? 16.781 -35.375 -8.945 1 96.88 376 LYS B N 1
ATOM 5719 C CA . LYS B 1 376 ? 16.391 -35.219 -10.344 1 96.88 376 LYS B CA 1
ATOM 5720 C C . LYS B 1 376 ? 17.516 -34.562 -11.148 1 96.88 376 LYS B C 1
ATOM 5722 O O . LYS B 1 376 ? 17.719 -34.906 -12.32 1 96.88 376 LYS B O 1
ATOM 5727 N N . ILE B 1 377 ? 18.047 -33.594 -10.555 1 96.5 377 ILE B N 1
ATOM 5728 C CA . ILE B 1 377 ? 19.156 -32.844 -11.141 1 96.5 377 ILE B CA 1
ATOM 5729 C C . ILE B 1 377 ? 20.312 -32.75 -10.141 1 96.5 377 ILE B C 1
ATOM 5731 O O . ILE B 1 377 ? 20.094 -32.5 -8.953 1 96.5 377 ILE B O 1
ATOM 5735 N N . GLY B 1 378 ? 21.359 -32.719 -10.75 1 84.88 378 GLY B N 1
ATOM 5736 C CA . GLY B 1 378 ? 22.531 -32.562 -9.891 1 84.88 378 GLY B CA 1
ATOM 5737 C C . GLY B 1 378 ? 22.781 -33.75 -8.984 1 84.88 378 GLY B C 1
ATOM 5738 O O . GLY B 1 378 ? 21.938 -34.656 -8.898 1 84.88 378 GLY B O 1
ATOM 5739 N N . GLY B 1 379 ? 23.844 -34.5 -8.828 1 66.12 379 GLY B N 1
ATOM 5740 C CA . GLY B 1 379 ? 24.266 -35.656 -8.039 1 66.12 379 GLY B CA 1
ATOM 5741 C C . GLY B 1 379 ? 25.312 -36.5 -8.727 1 66.12 379 GLY B C 1
ATOM 5742 O O . GLY B 1 379 ? 25.547 -36.375 -9.922 1 66.12 379 GLY B O 1
#